Protein 7EXS (pdb70)

Organism: Thermomicrobium roseum (strain ATCC 27502 / DSM 5159 / P-2) (NCBI:txid309801)

Radius of gyration: 20.58 Å; Cα contacts (8 Å, |Δi|>4): 886; chains: 1; bounding box: 44×45×66 Å

Foldseek 3Di:
DEEEEEAQALQSLLLLLLQLVVVYEYEYEAQADQQDALAFQHDFKDKQDQLDLLALLCNVLLVVLVVLQVVLCVVQVFDFWDFLKEKEKEACPDSSNVSSVVNCVVVVFDKDKAAQVRCCVQQVLFDDDRRMIMMIGGRMTMTRRSSSSVSSNVNSVVSNYHYYYSWAWQEKDQDPQAIWTDIPPGIDGGNFYEYEPHLCCCVHVVVVPAQKWKFKWKKWAAAFPPLVSQASNRPGWYWYDDPLAIKTWHGQDPPRQIMIIGQDDGDTDGSVGDDFDQDPVNVCSRVVVCCNTRNRRHPDIDDMGMHMAMAHPSQAKEWAADVPDQRYTYIYHNSSPCSSSSNSSSNQSSCCNPPVGDPRSCVVRYCPVVDD

Sequence (372 aa):
ATVIVVGLGIMGSATAWALARRGVRVVGLEQYAPFHALGSSHGKTRIIREAYFESPEYVPLVQRAYELWDELGERTGRRLLRVTGGVVSIGRLDSPFIVGARESAQRHGLAHEELLDAQEARKRFPVLALPDDFVALVEGRAGILFAEECWRAFCEDAVRHGAELRFGVRRVHGFAPDGEGMTVETESGRLRADRVVVTAGPWSTTLLADLGLPLEVRRVLVVHVQPDDPTRFRPEVLPIFIMDVPEGEYYGFPFLPDQGVKFGRHDDGEVCTPESVRRTVTDDEVRWMTGVLQRYLPGAAREVLMTVTCLYTMTPDRHFMIDRHPEWPQQVVFAAGFSGHGFKFASVMGEEALADLALEGASRLPIGFLSFRRLAK

Solvent-accessible surface area: 15728 Å² total; per-residue (Å²): 75,33,0,2,0,10,12,4,22,7,18,0,0,0,0,0,1,3,0,1,72,98,67,16,172,4,34,0,1,12,47,74,61,66,65,27,58,78,7,41,11,21,24,107,2,45,21,0,20,16,5,0,44,41,18,38,94,0,0,52,0,0,52,64,0,8,94,0,2,107,68,0,15,150,95,33,71,61,148,6,48,79,80,27,10,4,1,14,1,0,123,103,109,7,83,10,0,79,14,6,77,97,0,0,114,158,50,72,28,92,66,81,62,7,73,5,139,91,0,87,182,115,15,104,6,3,40,10,49,122,80,9,16,0,7,20,18,50,92,0,0,0,0,36,0,38,51,0,6,89,0,0,12,76,2,0,80,175,69,59,9,81,34,94,60,52,26,109,15,97,20,23,46,59,62,80,160,3,0,18,0,63,14,84,102,40,151,22,161,7,52,65,0,0,0,9,14,29,8,42,2,58,101,33,5,65,128,35,64,10,52,30,67,13,39,10,6,20,11,1,9,0,38,0,104,68,34,86,98,0,98,16,142,55,0,10,2,0,14,0,35,10,121,41,10,51,2,37,0,4,0,38,16,111,149,23,2,0,14,0,0,60,52,37,84,24,78,92,19,60,24,134,70,16,122,92,99,30,60,101,105,40,25,162,125,4,25,43,5,0,88,152,6,0,51,31,0,30,139,76,63,79,99,46,34,12,12,1,22,10,10,1,84,50,95,42,0,2,2,33,92,14,91,130,58,77,51,0,0,1,2,1,2,27,2,29,12,4,17,8,0,0,0,0,0,0,26,0,0,0,21,16,2,39,128,24,63,30,244,28,70,15,37,45,0,13,55,174,81,52,84,255

Secondary structure (DSSP, 8-state):
-EEEEE--SHHHHHHHHHHHHTT-EEEEEESS-TT-SSSSS-SSEEEE-SS-TT-TTHHHHHHHHHHHHHHHHHHHT---EEE--EEEEEETT-HHHHHHHHHHHHHT--EEEEEHHHHHHH-TT----TTEEEEEESS-EEEEHHHHHHH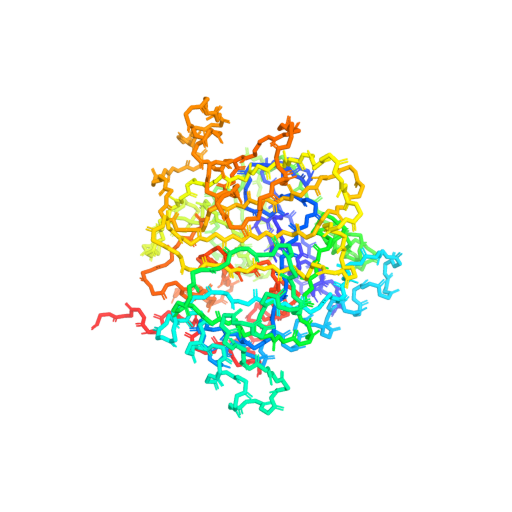HHHHHHHTT-EEEES--EEEEEE-SSSEEEEETTEEEEESEEEE--GGGHHHHTGGG----EEEEEEEEEEE-SSGGGGSTTT--EEEEEETTEEEEE---BTTTBEEEEE-S--EEE-TTT------HHHHHHHHHHHHHHSTTS-SEEEEEEEEEEEE-TTS--EEEE-SS-TTEEEEE--TT--GGGHHHHHHHHHHHHHHS--SSS-GGGSGGGG--

InterPro domains:
  IPR006076 FAD dependent oxidoreductase [PF01266] (8-357)
  IPR036188 FAD/NAD(P)-binding domain superfamily [G3DSA:3.50.50.60] (8-363)
  IPR036188 FAD/NAD(P)-binding domain superfamily [SSF51905] (7-375)
  IPR045170 MTOX family [PTHR10961] (4-368)

B-factor: mean 21.01, std 8.27, range [9.15, 65.35]

Structure (mmCIF, N/CA/C/O backbone):
data_7EXS
#
_entry.id   7EXS
#
_cell.length_a   130.362
_cell.length_b   47.141
_cell.length_c   64.763
_cell.angle_alpha   90.000
_cell.angle_beta   90.000
_cell.angle_gamma   90.000
#
_symmetry.space_group_name_H-M   'P 21 21 2'
#
loop_
_entity.id
_entity.type
_entity.pdbx_description
1 polymer 'Sarcosine oxidase'
2 non-polymer 'FLAVIN-ADENINE DINUCLEOTIDE'
3 non-polymer GLYCEROL
4 non-polymer 'CHLORIDE ION'
5 non-polymer 'PHOSPHATE ION'
6 water water
#
loop_
_atom_site.group_PDB
_atom_site.id
_atom_site.type_symbol
_atom_site.label_atom_id
_atom_site.label_alt_id
_atom_site.label_comp_id
_atom_site.label_asym_id
_atom_site.label_entity_id
_atom_site.label_seq_id
_atom_site.pdbx_PDB_ins_code
_atom_site.Cartn_x
_atom_site.Cartn_y
_atom_site.Cartn_z
_atom_site.occupancy
_atom_site.B_iso_or_equiv
_atom_site.auth_seq_id
_atom_site.auth_comp_id
_atom_site.auth_asym_id
_atom_site.auth_atom_id
_atom_site.pdbx_PDB_model_num
ATOM 1 N N . ALA A 1 1 ? -4.584 -17.529 -11.545 1.00 28.87 6 ALA A N 1
ATOM 2 C CA . ALA A 1 1 ? -5.815 -16.628 -11.403 1.00 29.87 6 ALA A CA 1
ATOM 3 C C . ALA A 1 1 ? -5.403 -15.231 -10.903 1.00 27.62 6 ALA A C 1
ATOM 4 O O . ALA A 1 1 ? -4.475 -15.150 -10.166 1.00 27.13 6 ALA A O 1
ATOM 6 N N . THR A 1 2 ? -6.076 -14.150 -11.317 1.00 27.13 7 THR A N 1
ATOM 7 C CA . THR A 1 2 ? -5.831 -12.858 -10.711 1.00 22.47 7 THR A CA 1
ATOM 8 C C . THR A 1 2 ? -7.170 -12.387 -10.173 1.00 19.40 7 THR A C 1
ATOM 9 O O . THR A 1 2 ? -8.315 -12.541 -10.725 1.00 19.66 7 THR A O 1
ATOM 13 N N . VAL A 1 3 ? -7.055 -11.779 -8.990 1.00 15.78 8 VAL A N 1
ATOM 14 C CA . VAL A 1 3 ? -8.236 -11.148 -8.348 1.00 15.74 8 VAL A CA 1
ATOM 15 C C . VAL A 1 3 ? -7.858 -9.706 -7.941 1.00 14.98 8 VAL A C 1
ATOM 16 O O . VAL A 1 3 ? -6.670 -9.510 -7.472 1.00 15.66 8 VAL A O 1
ATOM 20 N N . ILE A 1 4 ? -8.715 -8.733 -8.126 1.00 14.28 9 ILE A N 1
ATOM 21 C CA . ILE A 1 4 ? -8.583 -7.422 -7.501 1.00 14.15 9 ILE A CA 1
ATOM 22 C C . ILE A 1 4 ? -9.568 -7.361 -6.362 1.00 15.05 9 ILE A C 1
ATOM 23 O O . ILE A 1 4 ? -10.749 -7.646 -6.557 1.00 16.26 9 ILE A O 1
ATOM 28 N N . VAL A 1 5 ? -9.118 -6.907 -5.204 1.00 13.82 10 VAL A N 1
ATOM 29 C CA . VAL A 1 5 ? -9.932 -6.668 -4.012 1.00 12.79 10 VAL A CA 1
ATOM 30 C C . VAL A 1 5 ? -10.056 -5.171 -3.850 1.00 13.73 10 VAL A C 1
ATOM 31 O O . VAL A 1 5 ? -9.056 -4.515 -3.763 1.00 14.00 10 VAL A O 1
ATOM 35 N N . VAL A 1 6 ? -11.260 -4.635 -3.815 1.00 11.60 11 VAL A N 1
ATOM 36 C CA . VAL A 1 6 ? -11.550 -3.220 -3.665 1.00 12.58 11 VAL A CA 1
ATOM 37 C C . VAL A 1 6 ? -11.935 -3.000 -2.204 1.00 14.27 11 VAL A C 1
ATOM 38 O O . VAL A 1 6 ? -13.044 -3.388 -1.780 1.00 13.18 11 VAL A O 1
ATOM 42 N N . GLY A 1 7 ? -11.134 -2.214 -1.499 1.00 14.17 12 GLY A N 1
ATOM 43 C CA . GLY A 1 7 ? -11.360 -1.878 -0.091 1.00 13.39 12 GLY A CA 1
ATOM 44 C C . GLY A 1 7 ? -10.541 -2.795 0.738 1.00 12.06 12 GLY A C 1
ATOM 45 O O . GLY A 1 7 ? -10.668 -4.000 0.734 1.00 13.97 12 GLY A O 1
ATOM 46 N N . LEU A 1 8 ? -9.681 -2.166 1.571 1.00 13.38 13 LEU A N 1
ATOM 47 C CA . LEU A 1 8 ? -8.731 -2.927 2.464 1.00 11.77 13 LEU A CA 1
ATOM 48 C C . LEU A 1 8 ? -8.960 -2.563 3.930 1.00 11.39 13 LEU A C 1
ATOM 49 O O . LEU A 1 8 ? -8.035 -2.395 4.703 1.00 14.42 13 LEU A O 1
ATOM 54 N N . GLY A 1 9 ? -10.254 -2.531 4.286 1.00 11.74 14 GLY A N 1
ATOM 55 C CA . GLY A 1 9 ? -10.656 -2.685 5.678 1.00 12.39 14 GLY A CA 1
ATOM 56 C C . GLY A 1 9 ? -10.441 -4.133 6.083 1.00 11.85 14 GLY A C 1
ATOM 57 O O . GLY A 1 9 ? -9.687 -4.931 5.439 1.00 13.55 14 GLY A O 1
ATOM 58 N N . ILE A 1 10 ? -10.999 -4.548 7.224 1.00 11.14 15 ILE A N 1
ATOM 59 C CA . ILE A 1 10 ? -10.792 -5.909 7.646 1.00 12.33 15 ILE A CA 1
ATOM 60 C C . ILE A 1 10 ? -11.240 -6.958 6.672 1.00 13.46 15 ILE A C 1
ATOM 61 O O . ILE A 1 10 ? -10.635 -8.067 6.578 1.00 13.93 15 ILE A O 1
ATOM 66 N N . MET A 1 11 ? -12.371 -6.668 5.984 1.00 12.47 16 MET A N 1
ATOM 67 C CA . MET A 1 11 ? -12.839 -7.683 5.102 1.00 11.78 16 MET A CA 1
ATOM 68 C C . MET A 1 11 ? -12.040 -7.881 3.824 1.00 10.83 16 MET A C 1
ATOM 69 O O . MET A 1 11 ? -11.763 -9.030 3.436 1.00 11.36 16 MET A O 1
ATOM 74 N N . GLY A 1 12 ? -11.693 -6.781 3.229 1.00 11.74 17 GLY A N 1
ATOM 75 C CA . GLY A 1 12 ? -10.767 -6.845 2.056 1.00 11.56 17 GLY A CA 1
ATOM 76 C C . GLY A 1 12 ? -9.361 -7.420 2.385 1.00 12.21 17 GLY A C 1
ATOM 77 O O . GLY A 1 12 ? -8.827 -8.237 1.654 1.00 13.04 17 GLY A O 1
ATOM 78 N N . SER A 1 13 ? -8.887 -7.102 3.617 1.00 11.43 18 SER A N 1
ATOM 79 C CA . SER A 1 13 ? -7.566 -7.600 4.008 1.00 12.92 18 SER A CA 1
ATOM 80 C C . SER A 1 13 ? -7.690 -9.095 4.250 1.00 15.06 18 SER A C 1
ATOM 81 O O . SER A 1 13 ? -6.826 -9.829 3.878 1.00 14.32 18 SER A O 1
ATOM 84 N N . ALA A 1 14 ? -8.786 -9.567 4.868 1.00 11.95 19 ALA A N 1
ATOM 85 C CA . ALA A 1 14 ? -8.913 -10.998 5.075 1.00 12.35 19 ALA A CA 1
ATOM 86 C C . ALA A 1 14 ? -9.027 -11.742 3.758 1.00 14.55 19 ALA A C 1
ATOM 87 O O . ALA A 1 14 ? -8.595 -12.880 3.675 1.00 13.46 19 ALA A O 1
ATOM 89 N N . THR A 1 15 ? -9.721 -11.115 2.808 1.00 13.50 20 THR A N 1
ATOM 90 C CA . THR A 1 15 ? -9.913 -11.730 1.506 1.00 14.03 20 THR A CA 1
ATOM 91 C C . THR A 1 15 ? -8.568 -11.797 0.722 1.00 14.77 20 THR A C 1
ATOM 92 O O . THR A 1 15 ? -8.261 -12.862 0.156 1.00 14.19 20 THR A O 1
ATOM 96 N N . ALA A 1 16 ? -7.781 -10.743 0.805 1.00 14.13 21 ALA A N 1
ATOM 97 C CA . ALA A 1 16 ? -6.417 -10.756 0.172 1.00 13.68 21 ALA A CA 1
ATOM 98 C C . ALA A 1 16 ? -5.580 -11.849 0.782 1.00 16.58 21 ALA A C 1
ATOM 99 O O . ALA A 1 16 ? -4.890 -12.647 0.082 1.00 15.42 21 ALA A O 1
ATOM 101 N N . TRP A 1 17 ? -5.669 -12.022 2.093 1.00 13.22 22 TRP A N 1
ATOM 102 C CA . TRP A 1 17 ? -4.990 -13.140 2.777 1.00 14.12 22 TRP A CA 1
ATOM 103 C C . TRP A 1 17 ? -5.469 -14.511 2.348 1.00 14.18 22 TRP A C 1
ATOM 104 O O . TRP A 1 17 ? -4.657 -15.387 2.002 1.00 17.06 22 TRP A O 1
ATOM 115 N N . ALA A 1 18 ? -6.803 -14.699 2.329 1.00 13.89 23 ALA A N 1
ATOM 116 C CA . ALA A 1 18 ? -7.324 -16.035 1.965 1.00 13.12 23 ALA A CA 1
ATOM 117 C C . ALA A 1 18 ? -6.905 -16.303 0.490 1.00 15.37 23 ALA A C 1
ATOM 118 O O . ALA A 1 18 ? -6.533 -17.460 0.171 1.00 17.67 23 ALA A O 1
ATOM 120 N N . LEU A 1 19 ? -6.979 -15.299 -0.385 1.00 14.98 24 LEU A N 1
ATOM 121 C CA . LEU A 1 19 ? -6.591 -15.587 -1.826 1.00 15.55 24 LEU A CA 1
ATOM 122 C C . LEU A 1 19 ? -5.089 -15.873 -1.934 1.00 16.40 24 LEU A C 1
ATOM 123 O O . LEU A 1 19 ? -4.681 -16.861 -2.636 1.00 18.91 24 LEU A O 1
ATOM 128 N N . ALA A 1 20 ? -4.272 -15.112 -1.263 1.00 15.94 25 ALA A N 1
ATOM 129 C CA . ALA A 1 20 ? -2.835 -15.297 -1.491 1.00 15.41 25 ALA A CA 1
ATOM 130 C C . ALA A 1 20 ? -2.385 -16.623 -0.916 1.00 21.13 25 ALA A C 1
ATOM 131 O O . ALA A 1 20 ? -1.501 -17.298 -1.506 1.00 20.53 25 ALA A O 1
ATOM 133 N N . ARG A 1 21 ? -3.024 -17.051 0.160 1.00 20.95 26 ARG A N 1
ATOM 134 C CA . ARG A 1 21 ? -2.665 -18.358 0.754 1.00 24.00 26 ARG A CA 1
ATOM 135 C C . ARG A 1 21 ? -2.953 -19.517 -0.202 1.00 26.09 26 ARG A C 1
ATOM 136 O O . ARG A 1 21 ? -2.389 -20.613 -0.054 1.00 27.75 26 ARG A O 1
ATOM 144 N N . ARG A 1 22 ? -3.847 -19.314 -1.138 1.00 24.57 27 ARG A N 1
ATOM 145 C CA . ARG A 1 22 ? -4.199 -20.317 -2.115 1.00 27.00 27 ARG A CA 1
ATOM 146 C C . ARG A 1 22 ? -3.338 -20.273 -3.330 1.00 27.85 27 ARG A C 1
ATOM 147 O O . ARG A 1 22 ? -3.617 -21.019 -4.265 1.00 30.33 27 ARG A O 1
ATOM 155 N N . GLY A 1 23 ? -2.372 -19.336 -3.373 1.00 25.64 28 GLY A N 1
ATOM 156 C CA . GLY A 1 23 ? -1.468 -19.135 -4.526 1.00 27.35 28 GLY A CA 1
ATOM 157 C C . GLY A 1 23 ? -2.039 -18.311 -5.658 1.00 27.14 28 GLY A C 1
ATOM 158 O O . GLY A 1 23 ? -1.514 -18.298 -6.771 1.00 29.26 28 GLY A O 1
ATOM 159 N N . VAL A 1 24 ? -3.076 -17.518 -5.329 1.00 25.20 29 VAL A N 1
ATOM 160 C CA . VAL A 1 24 ? -3.717 -16.658 -6.244 1.00 24.17 29 VAL A CA 1
ATOM 161 C C . VAL A 1 24 ? -3.003 -15.274 -6.273 1.00 22.39 29 VAL A C 1
ATOM 162 O O . VAL A 1 24 ? -2.664 -14.737 -5.202 1.00 23.36 29 VAL A O 1
ATOM 166 N N . ARG A 1 25 ? -2.788 -14.716 -7.469 1.00 21.20 30 ARG A N 1
ATOM 167 C CA . ARG A 1 25 ? -2.258 -13.361 -7.628 1.00 21.47 30 ARG A CA 1
ATOM 168 C C . ARG A 1 25 ? -3.341 -12.383 -7.255 1.00 20.76 30 ARG A C 1
ATOM 169 O O . ARG A 1 25 ? -4.457 -12.487 -7.856 1.00 21.47 30 ARG A O 1
ATOM 177 N N . VAL A 1 26 ? -3.087 -11.498 -6.279 1.00 16.96 31 VAL A N 1
ATOM 178 C CA . VAL A 1 26 ? -4.106 -10.621 -5.761 1.00 16.94 31 VAL A CA 1
ATOM 179 C C . VAL A 1 26 ? -3.549 -9.215 -5.696 1.00 17.87 31 VAL A C 1
ATOM 180 O O . VAL A 1 26 ? -2.451 -9.027 -5.201 1.00 17.97 31 VAL A O 1
ATOM 184 N N . VAL A 1 27 ? -4.272 -8.221 -6.147 1.00 14.67 32 VAL A N 1
ATOM 185 C CA . VAL A 1 27 ? -3.978 -6.831 -5.991 1.00 13.94 32 VAL A CA 1
ATOM 186 C C . VAL A 1 27 ? -5.099 -6.186 -5.254 1.00 13.57 32 VAL A C 1
ATOM 187 O O . VAL A 1 27 ? -6.284 -6.235 -5.645 1.00 14.40 32 VAL A O 1
ATOM 191 N N . GLY A 1 28 ? -4.804 -5.690 -4.043 1.00 14.33 33 GLY A N 1
ATOM 192 C CA . GLY A 1 28 ? -5.819 -4.912 -3.268 1.00 12.98 33 GLY A CA 1
ATOM 193 C C . GLY A 1 28 ? -5.728 -3.457 -3.599 1.00 14.04 33 GLY A C 1
ATOM 194 O O . GLY A 1 28 ? -4.674 -2.923 -3.686 1.00 13.74 33 GLY A O 1
ATOM 195 N N . LEU A 1 29 ? -6.821 -2.764 -3.581 1.00 11.71 34 LEU A N 1
ATOM 196 C CA . LEU A 1 29 ? -6.908 -1.297 -3.859 1.00 13.79 34 LEU A CA 1
ATOM 197 C C . LEU A 1 29 ? -7.644 -0.678 -2.700 1.00 13.66 34 LEU A C 1
ATOM 198 O O . LEU A 1 29 ? -8.876 -0.998 -2.529 1.00 15.77 34 LEU A O 1
ATOM 203 N N . GLU A 1 30 ? -7.118 0.364 -2.094 1.00 12.34 35 GLU A N 1
ATOM 204 C CA . GLU A 1 30 ? -7.743 1.045 -0.993 1.00 12.95 35 GLU A CA 1
ATOM 205 C C . GLU A 1 30 ? -7.620 2.571 -1.227 1.00 13.04 35 GLU A C 1
ATOM 206 O O . GLU A 1 30 ? -6.508 3.055 -1.406 1.00 13.24 35 GLU A O 1
ATOM 212 N N . GLN A 1 31 ? -8.646 3.328 -1.011 1.00 12.04 36 GLN A N 1
ATOM 213 C CA . GLN A 1 31 ? -8.597 4.788 -1.310 1.00 13.00 36 GLN A CA 1
ATOM 214 C C . GLN A 1 31 ? -7.756 5.584 -0.275 1.00 11.58 36 GLN A C 1
ATOM 215 O O . GLN A 1 31 ? -7.327 6.683 -0.622 1.00 14.17 36 GLN A O 1
ATOM 221 N N . TYR A 1 32 ? -7.715 5.131 0.987 1.00 14.86 37 TYR A N 1
ATOM 222 C CA . TYR A 1 32 ? -7.009 5.875 2.034 1.00 15.27 37 TYR A CA 1
ATOM 223 C C . TYR A 1 32 ? -5.726 5.200 2.400 1.00 15.93 37 TYR A C 1
ATOM 224 O O . TYR A 1 32 ? -5.275 4.268 1.743 1.00 16.52 37 TYR A O 1
ATOM 233 N N . ALA A 1 33 ? -5.089 5.643 3.496 1.00 15.72 38 ALA A N 1
ATOM 234 C CA . ALA A 1 33 ? -3.814 5.077 3.914 1.00 15.08 38 ALA A CA 1
ATOM 235 C C . ALA A 1 33 ? -3.999 3.729 4.647 1.00 15.40 38 ALA A C 1
ATOM 236 O O . ALA A 1 33 ? -5.124 3.416 5.097 1.00 14.16 38 ALA A O 1
ATOM 238 N N . PRO A 1 34 ? -2.951 2.954 4.826 1.00 15.76 39 PRO A N 1
ATOM 239 C CA . PRO A 1 34 ? -3.068 1.633 5.532 1.00 14.72 39 PRO A CA 1
ATOM 240 C C . PRO A 1 34 ? -3.539 1.836 6.970 1.00 15.51 39 PRO A C 1
ATOM 241 O O . PRO A 1 34 ? -2.972 2.716 7.652 1.00 16.89 39 PRO A O 1
ATOM 245 N N . PHE A 1 35 ? -4.562 1.062 7.420 1.00 14.74 40 PHE A N 1
ATOM 246 C CA . PHE A 1 35 ? -5.009 0.949 8.835 1.00 14.81 40 PHE A CA 1
ATOM 247 C C . PHE A 1 35 ? -5.523 2.311 9.292 1.00 16.38 40 PHE A C 1
ATOM 248 O O . PHE A 1 35 ? -5.297 2.724 10.420 1.00 16.26 40 PHE A O 1
ATOM 256 N N . HIS A 1 36 ? -6.272 3.022 8.406 1.00 15.23 41 HIS A N 1
ATOM 257 C CA . HIS A 1 36 ? -6.795 4.368 8.670 1.00 14.93 41 HIS A CA 1
ATOM 258 C C . HIS A 1 36 ? -8.065 4.251 9.509 1.00 14.59 41 HIS A C 1
ATOM 259 O O . HIS A 1 36 ? -8.542 3.130 9.802 1.00 15.00 41 HIS A O 1
ATOM 266 N N . ALA A 1 37 ? -8.412 5.371 10.110 1.00 16.37 42 ALA A N 1
ATOM 267 C CA . ALA A 1 37 ? -9.577 5.450 10.949 1.00 14.97 42 ALA A CA 1
ATOM 268 C C . ALA A 1 37 ? -10.872 6.055 10.444 1.00 15.19 42 ALA A C 1
ATOM 269 O O . ALA A 1 37 ? -11.769 6.465 11.232 1.00 17.86 42 ALA A O 1
ATOM 271 N N . LEU A 1 38 ? -11.041 6.121 9.122 1.00 14.01 43 LEU A N 1
ATOM 272 C CA . LEU A 1 38 ? -12.230 6.642 8.520 1.00 14.9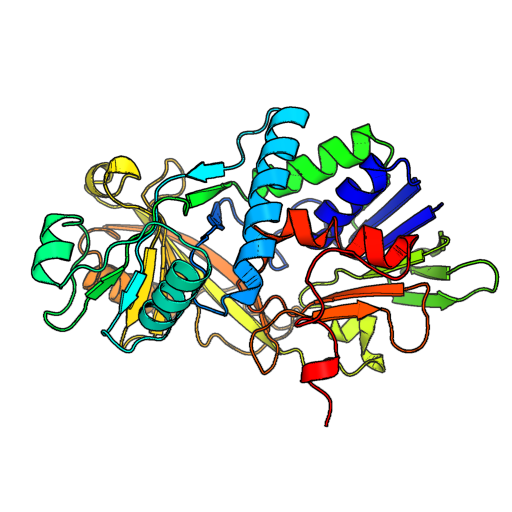7 43 LEU A CA 1
ATOM 273 C C . LEU A 1 38 ? -13.275 5.694 8.194 1.00 14.23 43 LEU A C 1
ATOM 274 O O . LEU A 1 38 ? -14.455 6.105 7.967 1.00 16.33 43 LEU A O 1
ATOM 279 N N . GLY A 1 39 ? -13.055 4.394 8.345 1.00 13.27 44 GLY A N 1
ATOM 280 C CA . GLY A 1 39 ? -14.086 3.337 8.052 1.00 12.98 44 GLY A CA 1
ATOM 281 C C . GLY A 1 39 ? -14.628 2.652 9.284 1.00 12.37 44 GLY A C 1
ATOM 282 O O . GLY A 1 39 ? -14.695 3.319 10.357 1.00 14.96 44 GLY A O 1
ATOM 283 N N . SER A 1 40 ? -14.857 1.384 9.160 1.00 13.07 45 SER A N 1
ATOM 284 C CA . SER A 1 40 ? -15.502 0.687 10.241 1.00 14.03 45 SER A CA 1
ATOM 285 C C . SER A 1 40 ? -14.538 -0.221 11.019 1.00 14.24 45 SER A C 1
ATOM 286 O O . SER A 1 40 ? -14.890 -0.709 12.089 1.00 14.34 45 SER A O 1
ATOM 289 N N . SER A 1 41 ? -13.274 -0.468 10.561 1.00 13.57 46 SER A N 1
ATOM 290 C CA . SER A 1 41 ? -12.407 -1.526 11.095 1.00 13.99 46 SER A CA 1
ATOM 291 C C . SER A 1 41 ? -11.418 -1.017 12.143 1.00 12.04 46 SER A C 1
ATOM 292 O O . SER A 1 41 ? -10.724 -1.828 12.650 1.00 15.06 46 SER A O 1
ATOM 295 N N . HIS A 1 42 ? -11.400 0.290 12.393 1.00 12.11 47 HIS A N 1
ATOM 296 C CA . HIS A 1 42 ? -10.287 0.851 13.179 1.00 12.15 47 HIS A CA 1
ATOM 297 C C . HIS A 1 42 ? -10.550 0.659 14.680 1.00 13.47 47 HIS A C 1
ATOM 298 O O . HIS A 1 42 ? -11.698 0.573 15.172 1.00 14.13 47 HIS A O 1
ATOM 305 N N . GLY A 1 43 ? -9.469 0.654 15.420 1.00 14.89 48 GLY A N 1
ATOM 306 C CA . GLY A 1 43 ? -9.511 0.562 16.894 1.00 14.46 48 GLY A CA 1
ATOM 307 C C . GLY A 1 43 ? -8.574 -0.596 17.338 1.00 15.21 48 GLY A C 1
ATOM 308 O O . GLY A 1 43 ? -8.162 -1.495 16.551 1.00 15.46 48 GLY A O 1
ATOM 309 N N . LYS A 1 44 ? -8.211 -0.567 18.629 1.00 14.20 49 LYS A N 1
ATOM 310 C CA . LYS A 1 44 ? -7.294 -1.596 19.079 1.00 14.48 49 LYS A CA 1
ATOM 311 C C . LYS A 1 44 ? -7.956 -2.919 19.502 1.00 12.74 49 LYS A C 1
ATOM 312 O O . LYS A 1 44 ? -7.309 -3.956 19.619 1.00 15.44 49 LYS A O 1
ATOM 318 N N . THR A 1 45 ? -9.280 -2.857 19.787 1.00 13.33 50 THR A N 1
ATOM 319 C CA . THR A 1 45 ? -9.974 -4.093 20.239 1.00 12.22 50 THR A CA 1
ATOM 320 C C . THR A 1 45 ? -11.398 -4.228 19.676 1.00 11.99 50 THR A C 1
ATOM 321 O O . THR A 1 45 ? -11.975 -3.227 19.244 1.00 14.57 50 THR A O 1
ATOM 325 N N . ARG A 1 46 ? -11.788 -5.521 19.512 1.00 10.21 51 ARG A N 1
ATOM 326 C CA . ARG A 1 46 ? -13.197 -5.854 19.156 1.00 9.15 51 ARG A CA 1
ATOM 327 C C . ARG A 1 46 ? -13.535 -7.076 19.984 1.00 11.15 51 ARG A C 1
ATOM 328 O O . ARG A 1 46 ? -12.677 -7.791 20.466 1.00 13.48 51 ARG A O 1
ATOM 336 N N . ILE A 1 47 ? -14.843 -7.284 20.188 1.00 10.98 52 ILE A N 1
ATOM 337 C CA . ILE A 1 47 ? -15.374 -8.447 20.906 1.00 12.22 52 ILE A CA 1
ATOM 338 C C . ILE A 1 47 ? -15.520 -9.591 19.867 1.00 13.20 52 ILE A C 1
ATOM 339 O O . ILE A 1 47 ? -15.949 -9.403 18.692 1.00 13.27 52 ILE A O 1
ATOM 344 N N . ILE A 1 48 ? -15.236 -10.820 20.328 1.00 12.40 53 ILE A N 1
ATOM 345 C CA . ILE A 1 48 ? -15.643 -12.114 19.676 1.00 14.20 53 ILE A CA 1
ATOM 346 C C . ILE A 1 48 ? -16.523 -12.840 20.699 1.00 15.15 53 ILE A C 1
ATOM 347 O O . ILE A 1 48 ? -16.291 -12.768 21.901 1.00 14.16 53 ILE A O 1
ATOM 352 N N . ARG A 1 49 ? -17.654 -13.339 20.223 1.00 14.87 54 ARG A N 1
ATOM 353 C CA . ARG A 1 49 ? -18.532 -14.165 21.063 1.00 15.21 54 ARG A CA 1
ATOM 354 C C . ARG A 1 49 ? -18.910 -15.393 20.261 1.00 14.42 54 ARG A C 1
ATOM 355 O O . ARG A 1 49 ? -18.882 -15.358 19.051 1.00 15.96 54 ARG A O 1
ATOM 363 N N . GLU A 1 50 ? -19.193 -16.491 20.946 1.00 15.29 55 GLU A N 1
ATOM 364 C CA . GLU A 1 50 ? -19.540 -17.778 20.299 1.00 16.97 55 GLU A CA 1
ATOM 365 C C . GLU A 1 50 ? -21.036 -18.113 20.433 1.00 16.60 55 GLU A C 1
ATOM 366 O O . GLU A 1 50 ? -21.670 -18.511 19.407 1.00 18.52 55 GLU A O 1
ATOM 372 N N . ALA A 1 51 ? -21.590 -18.018 21.641 1.00 16.04 56 ALA A N 1
ATOM 373 C CA . ALA A 1 51 ? -23.028 -18.287 21.809 1.00 15.61 56 ALA A CA 1
ATOM 374 C C . ALA A 1 51 ? -23.850 -17.076 21.295 1.00 19.22 56 ALA A C 1
ATOM 375 O O . ALA A 1 51 ? -24.194 -16.179 22.025 1.00 19.58 56 ALA A O 1
ATOM 377 N N . TYR A 1 52 ? -24.115 -17.081 20.012 1.00 17.52 57 TYR A N 1
ATOM 378 C CA . TYR A 1 52 ? -24.354 -15.848 19.264 1.00 15.84 57 TYR A CA 1
ATOM 379 C C . TYR A 1 52 ? -25.801 -15.421 19.255 1.00 16.11 57 TYR A C 1
ATOM 380 O O . TYR A 1 52 ? -26.628 -16.035 18.623 1.00 15.68 57 TYR A O 1
ATOM 389 N N . PHE A 1 53 ? -26.126 -14.325 19.940 1.00 14.92 58 PHE A N 1
ATOM 390 C CA . PHE A 1 53 ? -27.575 -14.086 20.101 1.00 14.38 58 PHE A CA 1
ATOM 391 C C . PHE A 1 53 ? -28.292 -13.722 18.837 1.00 16.20 58 PHE A C 1
ATOM 392 O O . PHE A 1 53 ? -29.476 -13.935 18.725 1.00 16.05 58 PHE A O 1
ATOM 400 N N . GLU A 1 54 ? -27.610 -13.167 17.850 1.00 17.13 59 GLU A N 1
ATOM 401 C CA . GLU A 1 54 ? -28.254 -12.646 16.656 1.00 17.33 59 GLU A CA 1
ATOM 402 C C . GLU A 1 54 ? -28.917 -13.753 15.891 1.00 16.93 59 GLU A C 1
ATOM 403 O O . GLU A 1 54 ? -29.922 -13.498 15.196 1.00 19.52 59 GLU A O 1
ATOM 409 N N . SER A 1 55 ? -28.388 -14.979 15.933 1.00 16.32 60 SER A N 1
ATOM 410 C CA . SER A 1 55 ? -29.028 -16.102 15.212 1.00 15.47 60 SER A CA 1
ATOM 411 C C . SER A 1 55 ? -28.111 -17.294 15.395 1.00 13.42 60 SER A C 1
ATOM 412 O O . SER A 1 55 ? -26.841 -17.200 15.313 1.00 15.35 60 SER A O 1
ATOM 415 N N . PRO A 1 56 ? -28.577 -18.537 15.637 1.00 14.39 61 PRO A N 1
ATOM 416 C CA . PRO A 1 56 ? -27.693 -19.714 15.814 1.00 16.02 61 PRO A CA 1
ATOM 417 C C . PRO A 1 56 ? -26.953 -20.044 14.520 1.00 16.30 61 PRO A C 1
ATOM 418 O O . PRO A 1 56 ? -25.942 -20.776 14.560 1.00 16.70 61 PRO A O 1
ATOM 422 N N . GLU A 1 57 ? -27.476 -19.528 13.391 1.00 17.37 62 GLU A N 1
ATOM 423 C CA . GLU A 1 57 ? -26.827 -19.808 12.088 1.00 16.20 62 GLU A CA 1
ATOM 424 C C . GLU A 1 57 ? -25.455 -19.181 12.022 1.00 16.89 62 GLU A C 1
ATOM 425 O O . GLU A 1 57 ? -24.620 -19.613 11.185 1.00 16.25 62 GLU A O 1
ATOM 431 N N . TYR A 1 58 ? -25.146 -18.175 12.878 1.00 14.79 63 TYR A N 1
ATOM 432 C CA . TYR A 1 58 ? -23.773 -17.686 12.857 1.00 15.10 63 TYR A CA 1
ATOM 433 C C . TYR A 1 58 ? -22.807 -18.549 13.575 1.00 15.38 63 TYR A C 1
ATOM 434 O O . TYR A 1 58 ? -21.602 -18.367 13.361 1.00 14.38 63 TYR A O 1
ATOM 443 N N . VAL A 1 59 ? -23.252 -19.465 14.442 1.00 16.27 64 VAL A N 1
ATOM 444 C CA . VAL A 1 59 ? -22.328 -20.179 15.325 1.00 14.01 64 VAL A CA 1
ATOM 445 C C . VAL A 1 59 ? -21.350 -20.994 14.483 1.00 13.80 64 VAL A C 1
ATOM 446 O O . VAL A 1 59 ? -20.098 -20.920 14.737 1.00 14.63 64 VAL A O 1
ATOM 450 N N . PRO A 1 60 ? -21.758 -21.748 13.450 1.00 14.70 65 PRO A N 1
ATOM 451 C CA . PRO A 1 60 ? -20.710 -22.504 12.723 1.00 17.69 65 PRO A CA 1
ATOM 452 C C . PRO A 1 60 ? -19.733 -21.571 11.987 1.00 14.65 65 PRO A C 1
ATOM 453 O O . PRO A 1 60 ? -18.498 -21.892 11.899 1.00 16.25 65 PRO A O 1
ATOM 457 N N . LEU A 1 61 ? -20.185 -20.377 11.614 1.00 15.53 66 LEU A N 1
ATOM 458 C CA . LEU A 1 61 ? -19.288 -19.428 10.969 1.00 15.84 66 LEU A CA 1
ATOM 459 C C . LEU A 1 61 ? -18.349 -18.836 11.971 1.00 13.98 66 LEU A C 1
ATOM 460 O O . LEU A 1 61 ? -17.098 -18.782 11.657 1.00 13.57 66 LEU A O 1
ATOM 465 N N . VAL A 1 62 ? -18.802 -18.435 13.171 1.00 13.96 67 VAL A N 1
ATOM 466 C CA . VAL A 1 62 ? -17.801 -17.875 14.127 1.00 16.02 67 VAL A CA 1
ATOM 467 C C . VAL A 1 62 ? -16.850 -18.922 14.629 1.00 13.95 67 VAL A C 1
ATOM 468 O O . VAL A 1 62 ? -15.654 -18.638 14.873 1.00 14.73 67 VAL A O 1
ATOM 472 N N . GLN A 1 63 ? -17.260 -20.184 14.717 1.00 15.17 68 GLN A N 1
ATOM 473 C CA . GLN A 1 63 ? -16.408 -21.269 15.096 1.00 15.41 68 GLN A CA 1
ATOM 474 C C . GLN A 1 63 ? -15.303 -21.476 14.081 1.00 14.18 68 GLN A C 1
ATOM 475 O O . GLN A 1 63 ? -14.055 -21.569 14.420 1.00 15.76 68 GLN A O 1
ATOM 481 N N . ARG A 1 64 ? -15.622 -21.400 12.814 1.00 15.20 69 ARG A N 1
ATOM 482 C CA . ARG A 1 64 ? -14.547 -21.429 11.783 1.00 16.06 69 ARG A CA 1
ATOM 483 C C . ARG A 1 64 ? -13.743 -20.194 11.846 1.00 14.57 69 ARG A C 1
ATOM 484 O O . ARG A 1 64 ? -12.492 -20.278 11.669 1.00 15.39 69 ARG A O 1
ATOM 492 N N . ALA A 1 65 ? -14.266 -19.002 12.137 1.00 15.55 70 ALA A N 1
ATOM 493 C CA . ALA A 1 65 ? -13.515 -17.758 12.290 1.00 14.64 70 ALA A CA 1
ATOM 494 C C . ALA A 1 65 ? -12.476 -17.904 13.418 1.00 15.43 70 ALA A C 1
ATOM 495 O O . ALA A 1 65 ? -11.274 -17.547 13.253 1.00 14.64 70 ALA A O 1
ATOM 497 N N . TYR A 1 66 ? -12.868 -18.487 14.559 1.00 15.52 71 TYR A N 1
ATOM 498 C CA . TYR A 1 66 ? -11.866 -18.807 15.614 1.00 14.61 71 TYR A CA 1
ATOM 499 C C . TYR A 1 66 ? -10.710 -19.630 15.154 1.00 15.31 71 TYR A C 1
ATOM 500 O O . TYR A 1 66 ? -9.539 -19.324 15.438 1.00 16.76 71 TYR A O 1
ATOM 509 N N . GLU A 1 67 ? -10.989 -20.656 14.334 1.00 15.64 72 GLU A N 1
ATOM 510 C CA . GLU A 1 67 ? -9.921 -21.508 13.859 1.00 18.14 72 GLU A CA 1
ATOM 511 C C . GLU A 1 67 ? -9.017 -20.757 12.978 1.00 17.85 72 GLU A C 1
ATOM 512 O O . GLU A 1 67 ? -7.750 -20.854 13.117 1.00 17.22 72 GLU A O 1
ATOM 518 N N . LEU A 1 68 ? -9.538 -19.829 12.173 1.00 16.04 73 LEU A N 1
ATOM 519 C CA . LEU A 1 68 ? -8.728 -19.097 11.230 1.00 18.02 73 LEU A CA 1
ATOM 520 C C . LEU A 1 68 ? -7.961 -17.948 11.948 1.00 15.88 73 LEU A C 1
ATOM 521 O O . LEU A 1 68 ? -6.812 -17.657 11.647 1.00 16.10 73 LEU A O 1
ATOM 526 N N . TRP A 1 69 ? -8.501 -17.389 13.024 1.00 16.58 74 TRP A N 1
ATOM 527 C CA . TRP A 1 69 ? -7.756 -16.417 13.816 1.00 16.69 74 TRP A CA 1
ATOM 528 C C . TRP A 1 69 ? -6.560 -17.089 14.461 1.00 15.49 74 TRP A C 1
ATOM 529 O O . TRP A 1 69 ? -5.503 -16.455 14.529 1.00 16.68 74 TRP A O 1
ATOM 540 N N . ASP A 1 70 ? -6.706 -18.355 14.865 1.00 17.35 75 ASP A N 1
ATOM 541 C CA . ASP A 1 70 ? -5.595 -19.025 15.477 1.00 18.31 75 ASP A CA 1
ATOM 542 C C . ASP A 1 70 ? -4.534 -19.269 14.455 1.00 18.11 75 ASP A C 1
ATOM 543 O O . ASP A 1 70 ? -3.323 -19.028 14.725 1.00 19.34 75 ASP A O 1
ATOM 548 N N . GLU A 1 71 ? -4.939 -19.647 13.250 1.00 18.77 76 GLU A N 1
ATOM 549 C CA . GLU A 1 71 ? -3.925 -19.938 12.148 1.00 21.20 76 GLU A CA 1
ATOM 550 C C . GLU A 1 71 ? -3.201 -18.656 11.790 1.00 19.99 76 GLU A C 1
ATOM 551 O O . GLU A 1 71 ? -1.973 -18.588 11.646 1.00 19.53 76 GLU A O 1
ATOM 557 N N . LEU A 1 72 ? -3.928 -17.549 11.695 1.00 18.34 77 LEU A N 1
ATOM 558 C CA . LEU A 1 72 ? -3.330 -16.273 11.354 1.00 17.33 77 LEU A CA 1
ATOM 559 C C . LEU A 1 72 ? -2.285 -15.871 12.418 1.00 15.88 77 LEU A C 1
ATOM 560 O O . LEU A 1 72 ? -1.160 -15.417 12.066 1.00 19.16 77 LEU A O 1
ATOM 565 N N . GLY A 1 73 ? -2.622 -16.041 13.682 1.00 19.48 78 GLY A N 1
ATOM 566 C CA . GLY A 1 73 ? -1.732 -15.712 14.839 1.00 21.02 78 GLY A CA 1
ATOM 567 C C . GLY A 1 73 ? -0.468 -16.554 14.753 1.00 23.28 78 GLY A C 1
ATOM 568 O O . GLY A 1 73 ? 0.609 -15.978 14.922 1.00 23.30 78 GLY A O 1
ATOM 569 N N . GLU A 1 74 ? -0.607 -17.852 14.440 1.00 24.69 79 GLU A N 1
ATOM 570 C CA . GLU A 1 74 ? 0.576 -18.749 14.336 1.00 25.76 79 GLU A CA 1
ATOM 571 C C . GLU A 1 74 ? 1.530 -18.330 13.207 1.00 25.40 79 GLU A C 1
ATOM 572 O O . GLU A 1 74 ? 2.771 -18.222 13.395 1.00 27.68 79 GLU A O 1
ATOM 578 N N . ARG A 1 75 ? 0.965 -17.965 12.060 1.00 22.93 80 ARG A N 1
ATOM 579 C CA . ARG A 1 75 ? 1.776 -17.638 10.890 1.00 24.68 80 ARG A CA 1
ATOM 580 C C . ARG A 1 75 ? 2.467 -16.275 11.029 1.00 23.90 80 ARG A C 1
ATOM 581 O O . ARG A 1 75 ? 3.506 -16.010 10.364 1.00 25.02 80 ARG A O 1
ATOM 589 N N . THR A 1 76 ? 1.944 -15.379 11.837 1.00 22.14 81 THR A N 1
ATOM 590 C CA . THR A 1 76 ? 2.480 -13.991 11.798 1.00 21.38 81 THR A CA 1
ATOM 591 C C . THR A 1 76 ? 3.225 -13.667 13.056 1.00 22.79 81 THR A C 1
ATOM 592 O O . THR A 1 76 ? 3.932 -12.641 13.146 1.00 21.90 81 THR A O 1
ATOM 596 N N . GLY A 1 77 ? 3.067 -14.534 14.033 1.00 22.82 82 GLY A N 1
ATOM 597 C CA . GLY A 1 77 ? 3.570 -14.271 15.391 1.00 24.69 82 GLY A CA 1
ATOM 598 C C . GLY A 1 77 ? 3.002 -13.100 16.155 1.00 26.99 82 GLY A C 1
ATOM 599 O O . GLY A 1 77 ? 3.594 -12.601 17.138 1.00 28.53 82 GLY A O 1
ATOM 600 N N . ARG A 1 78 ? 1.821 -12.625 15.730 1.00 25.84 83 ARG A N 1
ATOM 601 C CA . ARG A 1 78 ? 1.198 -11.499 16.419 1.00 24.98 83 ARG A CA 1
ATOM 602 C C . ARG A 1 78 ? 0.169 -12.043 17.372 1.00 21.95 83 ARG A C 1
ATOM 603 O O . ARG A 1 78 ? -0.365 -13.101 17.111 1.00 22.26 83 ARG A O 1
ATOM 611 N N . ARG A 1 79 ? -0.031 -11.322 18.480 1.00 23.30 84 ARG A N 1
ATOM 612 C CA . ARG A 1 79 ? -1.015 -11.782 19.470 1.00 20.99 84 ARG A CA 1
ATOM 613 C C . ARG A 1 79 ? -2.379 -11.155 19.120 1.00 18.84 84 ARG A C 1
ATOM 614 O O . ARG A 1 79 ? -2.617 -9.909 19.246 1.00 19.63 84 ARG A O 1
ATOM 622 N N . LEU A 1 80 ? -3.299 -12.010 18.707 1.00 17.41 85 LEU A N 1
ATOM 623 C CA . LEU A 1 80 ? -4.569 -11.582 18.124 1.00 15.55 85 LEU A CA 1
ATOM 624 C C . LEU A 1 80 ? -5.788 -11.754 18.980 1.00 15.37 85 LEU A C 1
ATOM 625 O O . LEU A 1 80 ? -6.787 -11.085 18.717 1.00 15.15 85 LEU A O 1
ATOM 630 N N . LEU A 1 81 ? -5.817 -12.741 19.871 1.00 17.79 86 LEU A N 1
ATOM 631 C CA . LEU A 1 81 ? -7.038 -13.083 20.637 1.00 16.74 86 LEU A CA 1
ATOM 632 C C . LEU A 1 81 ? -6.673 -13.323 22.082 1.00 18.78 86 LEU A C 1
ATOM 633 O O . LEU A 1 81 ? -5.685 -14.090 22.344 1.00 21.27 86 LEU A O 1
ATOM 638 N N . ARG A 1 82 ? -7.461 -12.780 22.984 1.00 15.50 87 ARG A N 1
ATOM 639 C CA . ARG A 1 82 ? -7.424 -13.081 24.457 1.00 15.48 87 ARG A CA 1
ATOM 640 C C . ARG A 1 82 ? -8.784 -13.559 24.853 1.00 15.82 87 ARG A C 1
ATOM 641 O O . ARG A 1 82 ? -9.705 -12.776 24.786 1.00 15.03 87 ARG A O 1
ATOM 649 N N . VAL A 1 83 ? -8.940 -14.888 25.124 1.00 16.68 88 VAL A N 1
ATOM 650 C CA . VAL A 1 83 ? -10.255 -15.328 25.608 1.00 16.18 88 VAL A CA 1
ATOM 651 C C . VAL A 1 83 ? -10.462 -14.883 27.048 1.00 17.62 88 VAL A C 1
ATOM 652 O O . VAL A 1 83 ? -9.623 -15.153 27.910 1.00 21.31 88 VAL A O 1
ATOM 656 N N . THR A 1 84 ? -11.569 -14.233 27.331 1.00 16.62 89 THR A N 1
ATOM 657 C CA . THR A 1 84 ? -11.817 -13.666 28.644 1.00 17.61 89 THR A CA 1
ATOM 658 C C . THR A 1 84 ? -13.093 -14.239 29.192 1.00 15.74 89 THR A C 1
ATOM 659 O O . THR A 1 84 ? -13.394 -13.957 30.360 1.00 17.53 89 THR A O 1
ATOM 663 N N . GLY A 1 85 ? -13.877 -14.971 28.381 1.00 16.36 90 GLY A N 1
ATOM 664 C CA . GLY A 1 85 ? -15.315 -15.150 28.694 1.00 14.81 90 GLY A CA 1
ATOM 665 C C . GLY A 1 85 ? -16.102 -13.918 28.347 1.00 15.86 90 GLY A C 1
ATOM 666 O O . GLY A 1 85 ? -15.529 -12.858 28.008 1.00 15.35 90 GLY A O 1
ATOM 667 N N . GLY A 1 86 ? -17.429 -14.037 28.398 1.00 17.05 91 GLY A N 1
ATOM 668 C CA . GLY A 1 86 ? -18.269 -12.888 28.067 1.00 16.78 91 GLY A CA 1
ATOM 669 C C . GLY A 1 86 ? -19.524 -12.925 28.898 1.00 15.51 91 GLY A C 1
ATOM 670 O O . GLY A 1 86 ? -19.964 -14.039 29.317 1.00 16.05 91 GLY A O 1
ATOM 671 N N . VAL A 1 87 ? -20.020 -11.748 29.241 1.00 13.98 92 VAL A N 1
ATOM 672 C CA A VAL A 1 87 ? -21.300 -11.706 29.947 0.50 15.27 92 VAL A CA 1
ATOM 673 C CA B VAL A 1 87 ? -21.291 -11.640 29.999 0.50 15.57 92 VAL A CA 1
ATOM 674 C C . VAL A 1 87 ? -22.264 -10.782 29.257 1.00 15.79 92 VAL A C 1
ATOM 675 O O . VAL A 1 87 ? -21.881 -9.684 28.784 1.00 17.01 92 VAL A O 1
ATOM 682 N N . SER A 1 88 ? -23.491 -11.243 29.135 1.00 16.53 93 SER A N 1
ATOM 683 C CA . SER A 1 88 ? -24.579 -10.460 28.550 1.00 16.01 93 SER A CA 1
ATOM 684 C C . SER A 1 88 ? -25.589 -10.137 29.624 1.00 17.12 93 SER A C 1
ATOM 685 O O . SER A 1 88 ? -25.945 -10.999 30.391 1.00 16.47 93 SER A O 1
ATOM 688 N N . ILE A 1 89 ? -26.002 -8.890 29.713 1.00 17.99 94 ILE A N 1
ATOM 689 C CA . ILE A 1 89 ? -26.856 -8.414 30.813 1.00 17.03 94 ILE A CA 1
ATOM 690 C C . ILE A 1 89 ? -28.180 -7.942 30.222 1.00 15.26 94 ILE A C 1
ATOM 691 O O . ILE A 1 89 ? -28.152 -7.195 29.211 1.00 16.40 94 ILE A O 1
ATOM 696 N N . GLY A 1 90 ? -29.365 -8.277 30.807 1.00 15.47 95 GLY A N 1
ATOM 697 C CA . GLY A 1 90 ? -30.605 -7.879 30.270 1.00 16.76 95 GLY A CA 1
ATOM 698 C C . GLY A 1 90 ? -31.678 -8.432 31.097 1.00 15.72 95 GLY A C 1
ATOM 699 O O . GLY A 1 90 ? -31.426 -9.243 32.030 1.00 16.88 95 GLY A O 1
ATOM 700 N N . ARG A 1 91 ? -32.913 -8.077 30.745 1.00 16.14 96 ARG A N 1
ATOM 701 C CA . ARG A 1 91 ? -34.090 -8.754 31.296 1.00 17.53 96 ARG A CA 1
ATOM 702 C C . ARG A 1 91 ? -34.093 -10.199 30.793 1.00 17.92 96 ARG A C 1
ATOM 703 O O . ARG A 1 91 ? -33.514 -10.533 29.750 1.00 18.50 96 ARG A O 1
ATOM 711 N N . LEU A 1 92 ? -34.817 -11.064 31.497 1.00 18.27 97 LEU A N 1
ATOM 712 C CA . LEU A 1 92 ? -34.918 -12.457 31.048 1.00 18.30 97 LEU A CA 1
ATOM 713 C C . LEU A 1 92 ? -35.363 -12.591 29.598 1.00 20.02 97 LEU A C 1
ATOM 714 O O . LEU A 1 92 ? -34.880 -13.512 28.864 1.00 20.99 97 LEU A O 1
ATOM 719 N N . ASP A 1 93 ? -36.252 -11.741 29.128 1.00 20.02 98 ASP A N 1
ATOM 720 C CA . ASP A 1 93 ? -36.664 -11.808 27.730 1.00 20.57 98 ASP A CA 1
ATOM 721 C C . ASP A 1 93 ? -35.956 -10.866 26.753 1.00 20.01 98 ASP A C 1
ATOM 722 O O . ASP A 1 93 ? -36.389 -10.655 25.623 1.00 20.59 98 ASP A O 1
ATOM 727 N N . SER A 1 94 ? -34.807 -10.345 27.178 1.00 17.49 99 SER A N 1
ATOM 728 C CA . SER A 1 94 ? -33.981 -9.547 26.214 1.00 18.54 99 SER A CA 1
ATOM 729 C C . SER A 1 94 ? -33.461 -10.484 25.145 1.00 17.93 99 SER A C 1
ATOM 730 O O . SER A 1 94 ? -33.087 -11.623 25.443 1.00 17.35 99 SER A O 1
ATOM 733 N N . PRO A 1 95 ? -33.434 -10.033 23.854 1.00 17.47 100 PRO A N 1
ATOM 734 C CA . PRO A 1 95 ? -32.786 -10.875 22.826 1.00 18.50 100 PRO A CA 1
ATOM 735 C C . PRO A 1 95 ? -31.348 -11.242 23.133 1.00 17.08 100 PRO A C 1
ATOM 736 O O . PRO A 1 95 ? -30.884 -12.319 22.711 1.00 16.96 100 PRO A O 1
ATOM 740 N N . PHE A 1 96 ? -30.652 -10.406 23.863 1.00 16.30 101 PHE A N 1
ATOM 741 C CA . PHE A 1 96 ? -29.267 -10.748 24.184 1.00 16.74 101 PHE A CA 1
ATOM 742 C C . PHE A 1 96 ? -29.222 -12.031 25.003 1.00 17.73 101 PHE A C 1
ATOM 743 O O . PHE A 1 96 ? -28.281 -12.813 24.966 1.00 18.82 101 PHE A O 1
ATOM 751 N N . ILE A 1 97 ? -30.216 -12.173 25.900 1.00 15.88 102 ILE A N 1
ATOM 752 C CA . ILE A 1 97 ? -30.261 -13.329 26.765 1.00 15.81 102 ILE A CA 1
ATOM 753 C C . ILE A 1 97 ? -30.945 -14.513 26.018 1.00 15.14 102 ILE A C 1
ATOM 754 O O . ILE A 1 97 ? -30.441 -15.670 25.983 1.00 17.18 102 ILE A O 1
ATOM 759 N N . VAL A 1 98 ? -32.143 -14.263 25.506 1.00 15.31 103 VAL A N 1
ATOM 760 C CA . VAL A 1 98 ? -32.928 -15.332 24.789 1.00 15.61 103 VAL A CA 1
ATOM 761 C C . VAL A 1 98 ? -32.085 -15.953 23.632 1.00 15.92 103 VAL A C 1
ATOM 762 O O . VAL A 1 98 ? -32.021 -17.184 23.455 1.00 16.36 103 VAL A O 1
ATOM 766 N N . GLY A 1 99 ? -31.554 -15.064 22.819 1.00 16.61 104 GLY A N 1
ATOM 767 C CA . GLY A 1 99 ? -30.821 -15.533 21.603 1.00 16.40 104 GLY A CA 1
ATOM 768 C C . GLY A 1 99 ? -29.540 -16.284 21.947 1.00 17.54 104 GLY A C 1
ATOM 769 O O . GLY A 1 99 ? -29.200 -17.262 21.265 1.00 16.85 104 GLY A O 1
ATOM 770 N N . ALA A 1 100 ? -28.801 -15.829 22.936 1.00 16.35 105 ALA A N 1
ATOM 771 C CA . ALA A 1 100 ? -27.583 -16.548 23.335 1.00 15.93 105 ALA A CA 1
ATOM 772 C C . ALA A 1 100 ? -27.908 -17.937 23.881 1.00 16.19 105 ALA A C 1
ATOM 773 O O . ALA A 1 100 ? -27.155 -18.864 23.632 1.00 17.25 105 ALA A O 1
ATOM 775 N N . ARG A 1 101 ? -28.982 -18.050 24.701 1.00 16.34 106 ARG A N 1
ATOM 776 C CA . ARG A 1 101 ? -29.394 -19.373 25.191 1.00 14.96 106 ARG A CA 1
ATOM 777 C C . ARG A 1 101 ? -29.810 -20.272 24.047 1.00 15.10 106 ARG A C 1
ATOM 778 O O . ARG A 1 101 ? -29.432 -21.480 24.036 1.00 16.30 106 ARG A O 1
ATOM 786 N N . GLU A 1 102 ? -30.553 -19.708 23.076 1.00 14.37 107 GLU A N 1
ATOM 787 C CA . GLU A 1 102 ? -31.015 -20.542 21.934 1.00 16.80 107 GLU A CA 1
ATOM 788 C C . GLU A 1 102 ? -29.801 -21.062 21.136 1.00 16.03 107 GLU A C 1
ATOM 789 O O . GLU A 1 102 ? -29.721 -22.206 20.813 1.00 14.53 107 GLU A O 1
ATOM 795 N N . SER A 1 103 ? -28.907 -20.135 20.817 1.00 14.78 108 SER A N 1
ATOM 796 C CA . SER A 1 103 ? -27.617 -20.485 20.105 1.00 15.56 108 SER A CA 1
ATOM 797 C C . SER A 1 103 ? -26.782 -21.534 20.887 1.00 15.55 108 SER A C 1
ATOM 798 O O . SER A 1 103 ? -26.327 -22.504 20.298 1.00 15.39 108 SER A O 1
ATOM 801 N N . ALA A 1 104 ? -26.655 -21.332 22.193 1.00 14.58 109 ALA A N 1
ATOM 802 C CA . ALA A 1 104 ? -25.852 -22.225 22.985 1.00 15.55 109 ALA A CA 1
ATOM 803 C C . ALA A 1 104 ? -26.460 -23.629 23.075 1.00 16.83 109 ALA A C 1
ATOM 804 O O . ALA A 1 104 ? -25.803 -24.651 22.919 1.00 18.51 109 ALA A O 1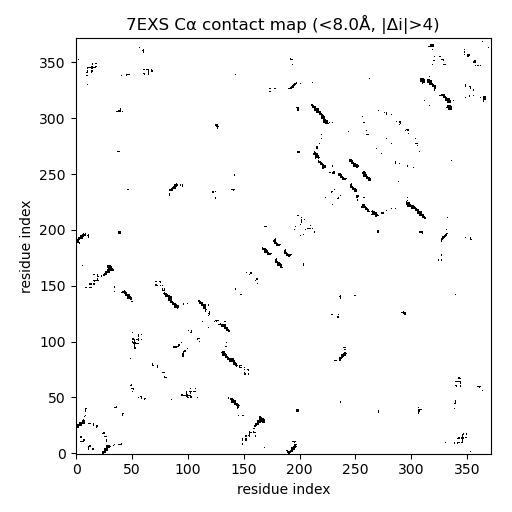
ATOM 806 N N . GLN A 1 105 ? -27.771 -23.671 23.279 1.00 16.02 110 GLN A N 1
ATOM 807 C CA . GLN A 1 105 ? -28.458 -24.969 23.312 1.00 17.58 110 GLN A CA 1
ATOM 808 C C . GLN A 1 105 ? -28.349 -25.685 21.979 1.00 17.64 110 GLN A C 1
ATOM 809 O O . GLN A 1 105 ? -28.078 -26.909 21.940 1.00 17.59 110 GLN A O 1
ATOM 815 N N . ARG A 1 106 ? -28.599 -24.965 20.910 1.00 16.63 111 ARG A N 1
ATOM 816 C CA . ARG A 1 106 ? -28.543 -25.583 19.584 1.00 16.73 111 ARG A CA 1
ATOM 817 C C . ARG A 1 106 ? -27.170 -26.125 19.239 1.00 17.21 111 ARG A C 1
ATOM 818 O O . ARG A 1 106 ? -27.088 -27.156 18.523 1.00 18.49 111 ARG A O 1
ATOM 826 N N . HIS A 1 107 ? -26.078 -25.519 19.730 1.00 14.36 112 HIS A N 1
ATOM 827 C CA . HIS A 1 107 ? -24.703 -25.898 19.410 1.00 15.27 112 HIS A CA 1
ATOM 828 C C . HIS A 1 107 ? -24.008 -26.527 20.559 1.00 14.28 112 HIS A C 1
ATOM 829 O O . HIS A 1 107 ? -22.795 -26.702 20.505 1.00 15.54 112 HIS A O 1
ATOM 836 N N . GLY A 1 108 ? -24.707 -26.856 21.613 1.00 13.94 113 GLY A N 1
ATOM 837 C CA . GLY A 1 108 ? -24.111 -27.616 22.740 1.00 17.36 113 GLY A CA 1
ATOM 838 C C . GLY A 1 108 ? -23.079 -26.876 23.491 1.00 16.23 113 GLY A C 1
ATOM 839 O O . GLY A 1 108 ? -22.129 -27.501 23.991 1.00 17.46 113 GLY A O 1
ATOM 840 N N . LEU A 1 109 ? -23.214 -25.550 23.579 1.00 14.96 114 LEU A N 1
ATOM 841 C CA . LEU A 1 109 ? -22.179 -24.693 24.187 1.00 15.23 114 LEU A CA 1
ATOM 842 C C . LEU A 1 109 ? -22.399 -24.478 25.704 1.00 15.17 114 LEU A C 1
ATOM 843 O O . LEU A 1 109 ? -23.551 -24.308 26.159 1.00 17.11 114 LEU A O 1
ATOM 848 N N . ALA A 1 110 ? -21.324 -24.493 26.473 1.00 15.75 115 ALA A N 1
ATOM 849 C CA . ALA A 1 110 ? -21.413 -24.267 27.925 1.00 15.98 115 ALA A CA 1
ATOM 850 C C . ALA A 1 110 ? -21.909 -22.810 28.119 1.00 16.19 115 ALA A C 1
ATOM 851 O O . ALA A 1 110 ? -21.404 -21.873 27.454 1.00 17.98 115 ALA A O 1
ATOM 853 N N . HIS A 1 111 ? -22.862 -22.636 29.049 1.00 15.73 116 HIS A N 1
ATOM 854 C CA . HIS A 1 111 ? -23.263 -21.294 29.387 1.00 16.64 116 HIS A CA 1
ATOM 855 C C . HIS A 1 111 ? -23.908 -21.325 30.761 1.00 17.33 116 HIS A C 1
ATOM 856 O O . HIS A 1 111 ? -24.200 -22.421 31.248 1.00 18.25 116 HIS A O 1
ATOM 863 N N . GLU A 1 112 ? -24.047 -20.177 31.406 1.00 15.90 117 GLU A N 1
ATOM 864 C CA A GLU A 1 112 ? -24.666 -20.137 32.737 0.50 17.27 117 GLU A CA 1
ATOM 865 C CA B GLU A 1 112 ? -24.669 -20.132 32.744 0.50 18.20 117 GLU A CA 1
ATOM 866 C C . GLU A 1 112 ? -25.565 -18.924 32.807 1.00 17.42 117 GLU A C 1
ATOM 867 O O . GLU A 1 112 ? -25.122 -17.819 32.499 1.00 18.20 117 GLU A O 1
ATOM 878 N N . LEU A 1 113 ? -26.827 -19.101 33.224 1.00 17.23 118 LEU A N 1
ATOM 879 C CA . LEU A 1 113 ? -27.671 -17.969 33.487 1.00 17.19 118 LEU A CA 1
ATOM 880 C C . LEU A 1 113 ? -27.609 -17.655 34.991 1.00 16.81 118 LEU A C 1
ATOM 881 O O . LEU A 1 113 ? -27.691 -18.575 35.851 1.00 18.40 118 LEU A O 1
ATOM 886 N N . LEU A 1 114 ? -27.384 -16.392 35.342 1.00 16.26 119 LEU A N 1
ATOM 887 C CA . LEU A 1 114 ? -27.393 -16.009 36.748 1.00 16.40 119 LEU A CA 1
ATOM 888 C C . LEU A 1 114 ? -28.455 -14.961 37.019 1.00 16.64 119 LEU A C 1
ATOM 889 O O . LEU A 1 114 ? -28.656 -14.054 36.229 1.00 16.80 119 LEU A O 1
ATOM 894 N N . ASP A 1 115 ? -29.190 -15.068 38.168 1.00 17.42 120 ASP A N 1
ATOM 895 C CA . ASP A 1 115 ? -30.033 -14.010 38.595 1.00 19.55 120 ASP A CA 1
ATOM 896 C C . ASP A 1 115 ? -29.236 -12.823 39.166 1.00 18.37 120 ASP A C 1
ATOM 897 O O . ASP A 1 115 ? -28.001 -12.891 39.191 1.00 17.72 120 ASP A O 1
ATOM 902 N N . ALA A 1 116 ? -29.880 -11.694 39.448 1.00 18.88 121 ALA A N 1
ATOM 903 C CA . ALA A 1 116 ? -29.180 -10.471 39.830 1.00 18.83 121 ALA A CA 1
ATOM 904 C C . ALA A 1 116 ? -28.290 -10.768 41.040 1.00 20.00 121 ALA A C 1
ATOM 905 O O . ALA A 1 116 ? -27.119 -10.339 41.051 1.00 19.60 121 ALA A O 1
ATOM 907 N N . GLN A 1 117 ? -28.766 -11.547 42.015 1.00 20.08 122 GLN A N 1
ATOM 908 C CA . GLN A 1 117 ? -27.966 -11.777 43.235 1.00 21.33 122 GLN A CA 1
ATOM 909 C C . GLN A 1 117 ? -26.698 -12.535 42.915 1.00 21.00 122 GLN A C 1
ATOM 910 O O . GLN A 1 117 ? -25.591 -12.186 43.351 1.00 21.27 122 GLN A O 1
ATOM 916 N N . GLU A 1 118 ? -26.828 -13.553 42.076 1.00 19.85 123 GLU A N 1
ATOM 917 C CA . GLU A 1 118 ? -25.749 -14.417 41.727 1.00 20.73 123 GLU A CA 1
ATOM 918 C C . GLU A 1 118 ? -24.786 -13.671 40.818 1.00 19.53 123 GLU A C 1
ATOM 919 O O . GLU A 1 118 ? -23.581 -13.835 40.898 1.00 19.36 123 GLU A O 1
ATOM 925 N N . ALA A 1 119 ? -25.332 -12.853 39.936 1.00 18.29 124 ALA A N 1
ATOM 926 C CA . ALA A 1 119 ? -24.457 -12.033 39.044 1.00 20.05 124 ALA A CA 1
ATOM 927 C C . ALA A 1 119 ? -23.601 -11.014 39.826 1.00 19.69 124 ALA A C 1
ATOM 928 O O . ALA A 1 119 ? -22.416 -10.837 39.498 1.00 20.59 124 ALA A O 1
ATOM 930 N N . ARG A 1 120 ? -24.159 -10.381 40.855 1.00 21.25 125 ARG A N 1
ATOM 931 C CA . ARG A 1 120 ? -23.417 -9.414 41.677 1.00 22.66 125 ARG A CA 1
ATOM 932 C C . ARG A 1 120 ? -22.373 -10.131 42.437 1.00 22.70 125 ARG A C 1
ATOM 933 O O . ARG A 1 120 ? -21.268 -9.576 42.622 1.00 25.19 125 ARG A O 1
ATOM 941 N N . LYS A 1 121 ? -22.646 -11.377 42.877 1.00 22.46 126 LYS A N 1
ATOM 942 C CA . LYS A 1 121 ? -21.592 -12.113 43.558 1.00 21.25 126 LYS A CA 1
ATOM 943 C C . LYS A 1 121 ? -20.404 -12.424 42.641 1.00 20.72 126 LYS A C 1
ATOM 944 O O . LYS A 1 121 ? -19.220 -12.301 42.995 1.00 21.09 126 LYS A O 1
ATOM 950 N N . ARG A 1 122 ? -20.703 -12.849 41.415 1.00 19.12 127 ARG A N 1
ATOM 951 C CA . ARG A 1 122 ? -19.693 -13.292 40.462 1.00 20.34 127 ARG A CA 1
ATOM 952 C C . ARG A 1 122 ? -18.909 -12.122 39.845 1.00 17.56 127 ARG A C 1
ATOM 953 O O . ARG A 1 122 ? -17.667 -12.239 39.675 1.00 18.91 127 ARG A O 1
ATOM 961 N N . PHE A 1 123 ? -19.598 -11.019 39.632 1.00 19.02 128 PHE A N 1
ATOM 962 C CA . PHE A 1 123 ? -19.054 -9.872 38.915 1.00 17.34 128 PHE A CA 1
ATOM 963 C C . PHE A 1 123 ? -19.445 -8.626 39.708 1.00 19.80 128 PHE A C 1
ATOM 964 O O . PHE A 1 123 ? -20.279 -7.830 39.282 1.00 18.98 128 PHE A O 1
ATOM 972 N N . PRO A 1 124 ? -18.811 -8.424 40.887 1.00 18.79 129 PRO A N 1
ATOM 973 C CA . PRO A 1 124 ? -19.254 -7.271 41.658 1.00 18.75 129 PRO A CA 1
ATOM 974 C C . PRO A 1 124 ? -19.060 -5.884 41.052 1.00 20.44 129 PRO A C 1
ATOM 975 O O . PRO A 1 124 ? -19.640 -4.904 41.562 1.00 20.42 129 PRO A O 1
ATOM 979 N N . VAL A 1 125 ? -18.264 -5.794 39.968 1.00 17.65 130 VAL A N 1
ATOM 980 C CA . VAL A 1 125 ? -18.090 -4.570 39.292 1.00 18.63 130 VAL A CA 1
ATOM 981 C C . VAL A 1 125 ? -19.357 -4.135 38.575 1.00 20.36 130 VAL A C 1
ATOM 982 O O . VAL A 1 125 ? -19.536 -2.952 38.353 1.00 21.27 130 VAL A O 1
ATOM 986 N N . LEU A 1 126 ? -20.279 -5.064 38.319 1.00 22.43 131 LEU A N 1
ATOM 987 C CA . LEU A 1 126 ? -21.550 -4.737 37.638 1.00 25.84 131 LEU A CA 1
ATOM 988 C C . LEU A 1 126 ? -22.594 -4.410 38.638 1.00 28.09 131 LEU A C 1
ATOM 989 O O . LEU A 1 126 ? -22.816 -5.175 39.636 1.00 30.71 131 LEU A O 1
ATOM 994 N N . ALA A 1 127 ? -23.285 -3.322 38.397 1.00 28.24 132 ALA A N 1
ATOM 995 C CA . ALA A 1 127 ? -24.449 -2.963 39.202 1.00 29.54 132 ALA A CA 1
ATOM 996 C C . ALA A 1 127 ? -25.735 -3.172 38.369 1.00 30.99 132 ALA A C 1
ATOM 997 O O . ALA A 1 127 ? -26.054 -2.396 37.464 1.00 32.28 132 ALA A O 1
ATOM 999 N N . LEU A 1 128 ? -26.454 -4.252 38.656 1.00 30.37 133 LEU A N 1
ATOM 1000 C CA . LEU A 1 128 ? -27.638 -4.629 37.895 1.00 30.06 133 LEU A CA 1
ATOM 1001 C C . LEU A 1 128 ? -28.832 -4.435 38.746 1.00 26.65 133 LEU A C 1
ATOM 1002 O O . LEU A 1 128 ? -28.825 -4.789 39.917 1.00 26.43 133 LEU A O 1
ATOM 1007 N N . PRO A 1 129 ? -29.957 -4.057 38.107 1.00 25.30 134 PRO A N 1
ATOM 1008 C CA . PRO A 1 129 ? -31.280 -4.043 38.700 1.00 24.82 134 PRO A CA 1
ATOM 1009 C C . PRO A 1 129 ? -31.672 -5.460 39.166 1.00 23.19 134 PRO A C 1
ATOM 1010 O O . PRO A 1 129 ? -31.215 -6.469 38.565 1.00 21.88 134 PRO A O 1
ATOM 1014 N N . ASP A 1 130 ? -32.525 -5.508 40.213 1.00 22.01 135 ASP A N 1
ATOM 1015 C CA . ASP A 1 130 ? -32.930 -6.785 40.790 1.00 20.20 135 ASP A CA 1
ATOM 1016 C C . ASP A 1 130 ? -33.654 -7.718 39.821 1.00 20.00 135 ASP A C 1
ATOM 1017 O O . ASP A 1 130 ? -33.698 -8.947 40.045 1.00 20.61 135 ASP A O 1
ATOM 1022 N N . ASP A 1 131 ? -34.275 -7.142 38.823 1.00 19.15 136 ASP A N 1
ATOM 1023 C CA . ASP A 1 131 ? -34.973 -7.948 37.797 1.00 19.49 136 ASP A CA 1
ATOM 1024 C C . ASP A 1 131 ? -34.173 -8.334 36.554 1.00 20.12 136 ASP A C 1
ATOM 1025 O O . ASP A 1 131 ? -34.733 -8.947 35.594 1.00 22.51 136 ASP A O 1
ATOM 1030 N N . PHE A 1 132 ? -32.901 -7.967 36.542 1.00 19.33 137 PHE A N 1
ATOM 1031 C CA . PHE A 1 132 ? -32.045 -8.404 35.463 1.00 19.70 137 PHE A CA 1
ATOM 1032 C C . PHE A 1 132 ? -31.374 -9.731 35.685 1.00 18.00 137 PHE A C 1
ATOM 1033 O O . PHE A 1 132 ? -31.333 -10.251 36.794 1.00 19.47 137 PHE A O 1
ATOM 1041 N N . VAL A 1 133 ? -30.917 -10.315 34.585 1.00 17.58 138 VAL A N 1
ATOM 1042 C CA . VAL A 1 133 ? -30.133 -11.550 34.623 1.00 18.33 138 VAL A CA 1
ATOM 1043 C C . VAL A 1 133 ? -28.817 -11.378 33.859 1.00 17.05 138 VAL A C 1
ATOM 1044 O O . VAL A 1 133 ? -28.686 -10.422 33.110 1.00 16.89 138 VAL A O 1
ATOM 1048 N N . ALA A 1 134 ? -27.917 -12.320 34.046 1.00 15.99 139 ALA A N 1
ATOM 1049 C CA . ALA A 1 134 ? -26.650 -12.316 33.289 1.00 16.91 139 ALA A CA 1
ATOM 1050 C C . ALA A 1 134 ? -26.494 -13.659 32.667 1.00 16.19 139 ALA A C 1
ATOM 1051 O O . ALA A 1 134 ? -26.754 -14.669 33.307 1.00 18.26 139 ALA A O 1
ATOM 1053 N N . LEU A 1 135 ? -25.993 -13.702 31.446 1.00 15.64 140 LEU A N 1
ATOM 1054 C CA . LEU A 1 135 ? -25.689 -14.951 30.790 1.00 14.97 140 LEU A CA 1
ATOM 1055 C C . LEU A 1 135 ? -24.205 -14.972 30.489 1.00 16.12 140 LEU A C 1
ATOM 1056 O O . LEU A 1 135 ? -23.678 -14.080 29.771 1.00 16.81 140 LEU A O 1
ATOM 1061 N N . VAL A 1 136 ? -23.560 -15.949 31.021 1.00 13.36 141 VAL A N 1
ATOM 1062 C CA . VAL A 1 136 ? -22.085 -16.076 30.905 1.00 13.23 141 VAL A CA 1
ATOM 1063 C C . VAL A 1 136 ? -21.718 -17.130 29.920 1.00 15.63 141 VAL A C 1
ATOM 1064 O O . VAL A 1 136 ? -22.225 -18.283 30.032 1.00 16.49 141 VAL A O 1
ATOM 1068 N N . GLU A 1 137 ? -20.732 -16.849 29.046 1.00 15.68 142 GLU A N 1
ATOM 1069 C CA . GLU A 1 137 ? -20.131 -17.875 28.160 1.00 15.19 142 GLU A CA 1
ATOM 1070 C C . GLU A 1 137 ? -18.616 -17.867 28.321 1.00 15.40 142 GLU A C 1
ATOM 1071 O O . GLU A 1 137 ? -18.035 -16.874 28.789 1.00 16.98 142 GLU A O 1
ATOM 1077 N N . GLY A 1 138 ? -18.008 -18.990 28.007 1.00 15.40 143 GLY A N 1
ATOM 1078 C CA . GLY A 1 138 ? -16.581 -19.070 28.200 1.00 15.82 143 GLY A CA 1
ATOM 1079 C C . GLY A 1 138 ? -15.705 -18.592 27.062 1.00 15.37 143 GLY A C 1
ATOM 1080 O O . GLY A 1 138 ? -14.577 -18.181 27.323 1.00 17.06 143 GLY A O 1
ATOM 1081 N N . ARG A 1 139 ? -16.117 -18.745 25.799 1.00 13.59 144 ARG A N 1
ATOM 1082 C CA . ARG A 1 139 ? -15.124 -18.644 24.670 1.00 13.93 144 ARG A CA 1
ATOM 1083 C C . ARG A 1 139 ? -15.028 -17.177 24.181 1.00 16.03 144 ARG A C 1
ATOM 1084 O O . ARG A 1 139 ? -14.158 -16.871 23.317 1.00 17.82 144 ARG A O 1
ATOM 1092 N N . ALA A 1 140 ? -15.918 -16.306 24.619 1.00 14.43 145 ALA A N 1
ATOM 1093 C CA . ALA A 1 140 ? -15.857 -14.932 24.201 1.00 12.84 145 ALA A CA 1
ATOM 1094 C C . ALA A 1 140 ? -14.532 -14.277 24.608 1.00 14.40 145 ALA A C 1
ATOM 1095 O O . ALA A 1 140 ? -13.876 -14.710 25.562 1.00 14.97 145 ALA A O 1
ATOM 1097 N N . GLY A 1 141 ? -14.211 -13.155 23.960 1.00 13.23 146 GLY A N 1
ATOM 1098 C CA . GLY A 1 141 ? -12.946 -12.513 24.325 1.00 12.57 146 GLY A CA 1
ATOM 1099 C C . GLY A 1 141 ? -12.721 -11.265 23.453 1.00 13.21 146 GLY A C 1
ATOM 1100 O O . GLY A 1 141 ? -13.645 -10.689 22.836 1.00 15.88 146 GLY A O 1
ATOM 1101 N N . ILE A 1 142 ? -11.434 -10.924 23.418 1.00 12.29 147 ILE A N 1
ATOM 1102 C CA . ILE A 1 142 ? -11.003 -9.674 22.841 1.00 15.07 147 ILE A CA 1
ATOM 1103 C C . ILE A 1 142 ? -10.165 -10.063 21.609 1.00 14.96 147 ILE A C 1
ATOM 1104 O O . ILE A 1 142 ? -9.153 -10.787 21.734 1.00 15.59 147 ILE A O 1
ATOM 1109 N N . LEU A 1 143 ? -10.533 -9.567 20.423 1.00 13.44 148 LEU A N 1
ATOM 1110 C CA . LEU A 1 143 ? -9.578 -9.505 19.268 1.00 13.62 148 LEU A CA 1
ATOM 1111 C C . LEU A 1 143 ? -8.871 -8.220 19.266 1.00 14.87 148 LEU A C 1
ATOM 1112 O O . LEU A 1 143 ? -9.468 -7.191 19.482 1.00 14.55 148 LEU A O 1
ATOM 1117 N N . PHE A 1 144 ? -7.533 -8.338 19.125 1.00 13.56 149 PHE A N 1
ATOM 1118 C CA . PHE A 1 144 ? -6.693 -7.180 19.075 1.00 13.96 149 PHE A CA 1
ATOM 1119 C C . PHE A 1 144 ? -6.742 -6.760 17.640 1.00 14.12 149 PHE A C 1
ATOM 1120 O O . PHE A 1 144 ? -6.027 -7.282 16.780 1.00 15.42 149 PHE A O 1
ATOM 1128 N N . ALA A 1 145 ? -7.704 -5.868 17.381 1.00 13.12 150 ALA A N 1
ATOM 1129 C CA . ALA A 1 145 ? -8.187 -5.622 15.988 1.00 14.03 150 ALA A CA 1
ATOM 1130 C C . ALA A 1 145 ? -7.145 -5.112 15.044 1.00 13.74 150 ALA A C 1
ATOM 1131 O O . ALA A 1 145 ? -7.090 -5.522 13.863 1.00 13.35 150 ALA A O 1
ATOM 1133 N N . GLU A 1 146 ? -6.358 -4.161 15.529 1.00 15.37 151 GLU A N 1
ATOM 1134 C CA . GLU A 1 146 ? -5.319 -3.594 14.673 1.00 14.39 151 GLU A CA 1
ATOM 1135 C C . GLU A 1 146 ? -4.170 -4.611 14.403 1.00 14.72 151 GLU A C 1
ATOM 1136 O O . GLU A 1 146 ? -3.670 -4.726 13.247 1.00 14.14 151 GLU A O 1
ATOM 1142 N N . GLU A 1 147 ? -3.919 -5.450 15.399 1.00 14.42 152 GLU A N 1
ATOM 1143 C CA . GLU A 1 147 ? -3.012 -6.551 15.171 1.00 13.97 152 GLU A CA 1
ATOM 1144 C C . GLU A 1 147 ? -3.512 -7.547 14.092 1.00 13.71 152 GLU A C 1
ATOM 1145 O O . GLU A 1 147 ? -2.786 -8.020 13.247 1.00 15.73 152 GLU A O 1
ATOM 1151 N N . CYS A 1 148 ? -4.820 -7.847 14.146 1.00 14.01 153 CYS A N 1
ATOM 1152 C CA . CYS A 1 148 ? -5.403 -8.682 13.132 1.00 14.14 153 CYS A CA 1
ATOM 1153 C C . CYS A 1 148 ? -5.360 -8.064 11.735 1.00 12.97 153 CYS A C 1
ATOM 1154 O O . CYS A 1 148 ? -5.027 -8.773 10.775 1.00 14.61 153 CYS A O 1
ATOM 1157 N N . TRP A 1 149 ? -5.662 -6.765 11.675 1.00 13.23 154 TRP A N 1
ATOM 1158 C CA . TRP A 1 149 ? -5.672 -6.049 10.352 1.00 11.63 154 TRP A CA 1
ATOM 1159 C C . TRP A 1 149 ? -4.259 -6.114 9.761 1.00 13.35 154 TRP A C 1
ATOM 1160 O O . TRP A 1 149 ? -4.101 -6.484 8.567 1.00 12.77 154 TRP A O 1
ATOM 1171 N N . ARG A 1 150 ? -3.258 -5.783 10.548 1.00 14.37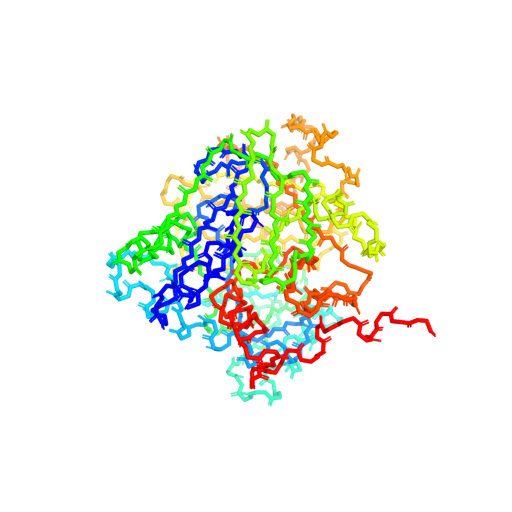 155 ARG A N 1
ATOM 1172 C CA . ARG A 1 150 ? -1.892 -5.842 10.082 1.00 13.30 155 ARG A CA 1
ATOM 1173 C C . ARG A 1 150 ? -1.426 -7.277 9.749 1.00 14.40 155 ARG A C 1
ATOM 1174 O O . ARG A 1 150 ? -0.696 -7.447 8.790 1.00 14.38 155 ARG A O 1
ATOM 1182 N N . ALA A 1 151 ? -1.860 -8.253 10.561 1.00 13.46 156 ALA A N 1
ATOM 1183 C CA . ALA A 1 151 ? -1.483 -9.595 10.310 1.00 12.70 156 ALA A CA 1
ATOM 1184 C C . ALA A 1 151 ? -1.912 -10.055 8.924 1.00 13.14 156 ALA A C 1
ATOM 1185 O O . ALA A 1 151 ? -1.249 -10.814 8.238 1.00 16.41 156 ALA A O 1
ATOM 1187 N N . PHE A 1 152 ? -3.217 -9.846 8.623 1.00 12.51 157 PHE A N 1
ATOM 1188 C CA . PHE A 1 152 ? -3.664 -10.267 7.280 1.00 12.53 157 PHE A CA 1
ATOM 1189 C C . PHE A 1 152 ? -2.807 -9.691 6.180 1.00 13.42 157 PHE A C 1
ATOM 1190 O O . PHE A 1 152 ? -2.455 -10.406 5.234 1.00 13.69 157 PHE A O 1
ATOM 1198 N N . CYS A 1 153 ? -2.487 -8.367 6.319 1.00 13.83 158 CYS A N 1
ATOM 1199 C CA . CYS A 1 153 ? -1.689 -7.736 5.218 1.00 14.06 158 CYS A CA 1
ATOM 1200 C C . CYS A 1 153 ? -0.245 -8.255 5.157 1.00 15.18 158 CYS A C 1
ATOM 1201 O O . CYS A 1 153 ? 0.228 -8.531 4.091 1.00 15.51 158 CYS A O 1
ATOM 1204 N N . GLU A 1 154 ? 0.349 -8.501 6.346 1.00 15.56 159 GLU A N 1
ATOM 1205 C CA . GLU A 1 154 ? 1.696 -9.067 6.346 1.00 16.62 159 GLU A CA 1
ATOM 1206 C C . GLU A 1 154 ? 1.733 -10.464 5.704 1.00 16.67 159 GLU A C 1
ATOM 1207 O O . GLU A 1 154 ? 2.617 -10.728 4.867 1.00 15.97 159 GLU A O 1
ATOM 1213 N N . ASP A 1 155 ? 0.844 -11.341 6.121 1.00 14.71 160 ASP A N 1
ATOM 1214 C CA . ASP A 1 155 ? 0.866 -12.683 5.609 1.00 15.92 160 ASP A CA 1
ATOM 1215 C C . ASP A 1 155 ? 0.387 -12.725 4.148 1.00 14.97 160 ASP A C 1
ATOM 1216 O O . ASP A 1 155 ? 0.928 -13.514 3.342 1.00 16.49 160 ASP A O 1
ATOM 1221 N N . ALA A 1 156 ? -0.565 -11.870 3.744 1.00 15.14 161 ALA A N 1
ATOM 1222 C CA . ALA A 1 156 ? -0.895 -11.807 2.304 1.00 13.67 161 ALA A CA 1
ATOM 1223 C C . ALA A 1 156 ? 0.298 -11.405 1.461 1.00 14.63 161 ALA A C 1
ATOM 1224 O O . ALA A 1 156 ? 0.538 -11.937 0.291 1.00 12.09 161 ALA A O 1
ATOM 1226 N N . VAL A 1 157 ? 0.982 -10.350 1.872 1.00 14.99 162 VAL A N 1
ATOM 1227 C CA . VAL A 1 157 ? 2.229 -9.945 1.161 1.00 14.72 162 VAL A CA 1
ATOM 1228 C C . VAL A 1 157 ? 3.344 -11.045 1.161 1.00 15.64 162 VAL A C 1
ATOM 1229 O O . VAL A 1 157 ? 3.913 -11.424 0.053 1.00 13.75 162 VAL A O 1
ATOM 1233 N N . ARG A 1 158 ? 3.458 -11.779 2.243 1.00 14.43 163 ARG A N 1
ATOM 1234 C CA . ARG A 1 158 ? 4.400 -12.879 2.242 1.00 15.68 163 ARG A CA 1
ATOM 1235 C C . ARG A 1 158 ? 4.007 -13.867 1.169 1.00 18.15 163 ARG A C 1
ATOM 1236 O O . ARG A 1 158 ? 4.920 -14.496 0.586 1.00 19.34 163 ARG A O 1
ATOM 1244 N N . HIS A 1 159 ? 2.712 -14.015 0.889 1.00 18.01 164 HIS A N 1
ATOM 1245 C CA . HIS A 1 159 ? 2.245 -14.971 -0.154 1.00 18.04 164 HIS A CA 1
ATOM 1246 C C . HIS A 1 159 ? 2.010 -14.334 -1.484 1.00 18.33 164 HIS A C 1
ATOM 1247 O O . HIS A 1 159 ? 1.206 -14.838 -2.282 1.00 20.44 164 HIS A O 1
ATOM 1254 N N . GLY A 1 160 ? 2.602 -13.165 -1.703 1.00 16.28 165 GLY A N 1
ATOM 1255 C CA . GLY A 1 160 ? 2.628 -12.555 -3.020 1.00 15.80 165 GLY A CA 1
ATOM 1256 C C . GLY A 1 160 ? 1.652 -11.429 -3.316 1.00 16.58 165 GLY A C 1
ATOM 1257 O O . GLY A 1 160 ? 1.676 -10.883 -4.434 1.00 17.56 165 GLY A O 1
ATOM 1258 N N . ALA A 1 161 ? 0.790 -11.109 -2.341 1.00 16.18 166 ALA A N 1
ATOM 1259 C CA . ALA A 1 161 ? -0.178 -10.055 -2.628 1.00 15.14 166 ALA A CA 1
ATOM 1260 C C . ALA A 1 161 ? 0.477 -8.718 -2.854 1.00 15.17 166 ALA A C 1
ATOM 1261 O O . ALA A 1 161 ? 1.579 -8.437 -2.313 1.00 15.69 166 ALA A O 1
ATOM 1263 N N . GLU A 1 162 ? -0.159 -7.872 -3.648 1.00 13.56 167 GLU A N 1
ATOM 1264 C CA . GLU A 1 162 ? 0.219 -6.443 -3.784 1.00 12.76 167 GLU A CA 1
ATOM 1265 C C . GLU A 1 162 ? -0.867 -5.632 -3.235 1.00 14.42 167 GLU A C 1
ATOM 1266 O O . GLU A 1 162 ? -2.021 -5.961 -3.607 1.00 15.76 167 GLU A O 1
ATOM 1272 N N . LEU A 1 163 ? -0.608 -4.632 -2.383 1.00 14.10 168 LEU A N 1
ATOM 1273 C CA . LEU A 1 163 ? -1.656 -3.822 -1.728 1.00 12.81 168 LEU A CA 1
ATOM 1274 C C . LEU A 1 163 ? -1.387 -2.370 -2.040 1.00 13.23 168 LEU A C 1
ATOM 1275 O O . LEU A 1 163 ? -0.265 -1.917 -1.743 1.00 15.58 168 LEU A O 1
ATOM 1280 N N . ARG A 1 164 ? -2.321 -1.685 -2.644 1.00 13.41 169 ARG A N 1
ATOM 1281 C CA . ARG A 1 164 ? -2.163 -0.273 -3.048 1.00 14.13 169 ARG A CA 1
ATOM 1282 C C . ARG A 1 164 ? -3.014 0.615 -2.276 1.00 14.38 169 ARG A C 1
ATOM 1283 O O . ARG A 1 164 ? -4.261 0.324 -2.166 1.00 15.45 169 ARG A O 1
ATOM 1291 N N . PHE A 1 165 ? -2.473 1.700 -1.718 1.00 13.26 170 PHE A N 1
ATOM 1292 C CA . PHE A 1 165 ? -3.268 2.625 -0.874 1.00 11.95 170 PHE A CA 1
ATOM 1293 C C . PHE A 1 165 ? -3.238 4.011 -1.527 1.00 13.66 170 PHE A C 1
ATOM 1294 O O . PHE A 1 165 ? -2.261 4.318 -2.280 1.00 15.23 170 PHE A O 1
ATOM 1302 N N . GLY A 1 166 ? -4.225 4.865 -1.241 1.00 14.40 171 GLY A N 1
ATOM 1303 C CA . GLY A 1 166 ? -4.360 6.171 -1.893 1.00 13.58 171 GLY A CA 1
ATOM 1304 C C . GLY A 1 166 ? -4.873 6.035 -3.304 1.00 16.03 171 GLY A C 1
ATOM 1305 O O . GLY A 1 166 ? -4.660 6.943 -4.133 1.00 17.48 171 GLY A O 1
ATOM 1306 N N . VAL A 1 167 ? -5.485 4.894 -3.580 1.00 14.02 172 VAL A N 1
ATOM 1307 C CA . VAL A 1 167 ? -6.172 4.630 -4.915 1.00 15.48 172 VAL A CA 1
ATOM 1308 C C . VAL A 1 167 ? -7.709 4.394 -4.785 1.00 15.42 172 VAL A C 1
ATOM 1309 O O . VAL A 1 167 ? -8.120 3.347 -4.295 1.00 15.48 172 VAL A O 1
ATOM 1313 N N . ARG A 1 168 ? -8.486 5.335 -5.309 1.00 13.76 173 ARG A N 1
ATOM 1314 C CA A ARG A 1 168 ? -9.952 5.216 -5.286 0.50 13.72 173 ARG A CA 1
ATOM 1315 C CA B ARG A 1 168 ? -9.951 5.249 -5.290 0.50 13.69 173 ARG A CA 1
ATOM 1316 C C . ARG A 1 168 ? -10.423 4.556 -6.577 1.00 15.72 173 ARG A C 1
ATOM 1317 O O . ARG A 1 168 ? -10.148 5.042 -7.683 1.00 16.47 173 ARG A O 1
ATOM 1332 N N . VAL A 1 169 ? -11.167 3.479 -6.421 1.00 14.68 174 VAL A N 1
ATOM 1333 C CA . VAL A 1 169 ? -11.799 2.775 -7.569 1.00 15.48 174 VAL A CA 1
ATOM 1334 C C . VAL A 1 169 ? -13.097 3.470 -7.962 1.00 15.65 174 VAL A C 1
ATOM 1335 O O . VAL A 1 169 ? -13.977 3.721 -7.105 1.00 17.20 174 VAL A O 1
ATOM 1339 N N . HIS A 1 170 ? -13.187 3.842 -9.252 1.00 15.54 175 HIS A N 1
ATOM 1340 C CA . HIS A 1 170 ? -14.423 4.503 -9.716 1.00 18.51 175 HIS A CA 1
ATOM 1341 C C . HIS A 1 170 ? -15.464 3.553 -10.186 1.00 18.42 175 HIS A C 1
ATOM 1342 O O . HIS A 1 170 ? -16.700 3.855 -10.071 1.00 20.08 175 HIS A O 1
ATOM 1349 N N . GLY A 1 171 ? -15.080 2.418 -10.759 1.00 18.36 176 GLY A N 1
ATOM 1350 C CA . GLY A 1 171 ? -16.050 1.453 -11.282 1.00 19.46 176 GLY A CA 1
ATOM 1351 C C . GLY A 1 171 ? -15.319 0.256 -11.871 1.00 16.13 176 GLY A C 1
ATOM 1352 O O . GLY A 1 171 ? -14.054 0.164 -11.856 1.00 16.82 176 GLY A O 1
ATOM 1353 N N . PHE A 1 172 ? -16.079 -0.643 -12.450 1.00 17.55 177 PHE A N 1
ATOM 1354 C CA . PHE A 1 172 ? -15.521 -1.824 -13.089 1.00 17.64 177 PHE A CA 1
ATOM 1355 C C . PHE A 1 172 ? -16.519 -2.410 -14.029 1.00 17.46 177 PHE A C 1
ATOM 1356 O O . PHE A 1 172 ? -17.763 -2.135 -13.893 1.00 17.97 177 PHE A O 1
ATOM 1364 N N . ALA A 1 173 ? -16.051 -3.250 -14.932 1.00 17.51 178 ALA A N 1
ATOM 1365 C CA . ALA A 1 173 ? -16.924 -3.883 -15.940 1.00 19.79 178 ALA A CA 1
ATOM 1366 C C . ALA A 1 173 ? -16.222 -5.082 -16.532 1.00 18.94 178 ALA A C 1
ATOM 1367 O O . ALA A 1 173 ? -14.987 -5.138 -16.642 1.00 18.28 178 ALA A O 1
ATOM 1369 N N . PRO A 1 174 ? -16.993 -6.048 -17.010 1.00 18.85 179 PRO A N 1
ATOM 1370 C CA . PRO A 1 174 ? -16.428 -7.237 -17.664 1.00 19.17 179 PRO A CA 1
ATOM 1371 C C . PRO A 1 174 ? -15.818 -6.740 -19.002 1.00 18.12 179 PRO A C 1
ATOM 1372 O O . PRO A 1 174 ? -16.327 -5.785 -19.621 1.00 19.41 179 PRO A O 1
ATOM 1376 N N . ASP A 1 175 ? -14.729 -7.388 -19.380 1.00 17.80 180 ASP A N 1
ATOM 1377 C CA . ASP A 1 175 ? -13.951 -6.993 -20.618 1.00 18.22 180 ASP A CA 1
ATOM 1378 C C . ASP A 1 175 ? -13.781 -8.152 -21.636 1.00 19.15 180 ASP A C 1
ATOM 1379 O O . ASP A 1 175 ? -13.081 -7.991 -22.674 1.00 20.85 180 ASP A O 1
ATOM 1384 N N . GLY A 1 176 ? -14.370 -9.303 -21.370 1.00 19.56 181 GLY A N 1
ATOM 1385 C CA . GLY A 1 176 ? -14.303 -10.442 -22.323 1.00 20.90 181 GLY A CA 1
ATOM 1386 C C . GLY A 1 176 ? -13.243 -11.467 -21.932 1.00 23.89 181 GLY A C 1
ATOM 1387 O O . GLY A 1 176 ? -13.221 -12.599 -22.457 1.00 26.17 181 GLY A O 1
ATOM 1388 N N . GLU A 1 177 ? -12.353 -11.076 -21.025 1.00 23.05 182 GLU A N 1
ATOM 1389 C CA . GLU A 1 177 ? -11.271 -11.902 -20.518 1.00 25.15 182 GLU A CA 1
ATOM 1390 C C . GLU A 1 177 ? -11.145 -11.712 -19.001 1.00 25.70 182 GLU A C 1
ATOM 1391 O O . GLU A 1 177 ? -10.060 -11.937 -18.417 1.00 30.54 182 GLU A O 1
ATOM 1397 N N . GLY A 1 178 ? -12.189 -11.266 -18.371 1.00 24.10 183 GLY A N 1
ATOM 1398 C CA . GLY A 1 178 ? -12.190 -10.969 -16.946 1.00 19.99 183 GLY A CA 1
ATOM 1399 C C . GLY A 1 178 ? -12.828 -9.635 -16.753 1.00 20.04 183 GLY A C 1
ATOM 1400 O O . GLY A 1 178 ? -13.808 -9.249 -17.436 1.00 20.19 183 GLY A O 1
ATOM 1401 N N . MET A 1 179 ? -12.293 -8.906 -15.782 1.00 17.73 184 MET A N 1
ATOM 1402 C CA . MET A 1 179 ? -12.774 -7.577 -15.457 1.00 17.42 184 MET A CA 1
ATOM 1403 C C . MET A 1 179 ? -11.737 -6.504 -15.596 1.00 17.23 184 MET A C 1
ATOM 1404 O O . MET A 1 179 ? -10.540 -6.717 -15.319 1.00 18.30 184 MET A O 1
ATOM 1409 N N . THR A 1 180 ? -12.148 -5.306 -15.983 1.00 16.56 185 THR A N 1
ATOM 1410 C CA . THR A 1 180 ? -11.325 -4.103 -15.958 1.00 16.55 185 THR A CA 1
ATOM 1411 C C . THR A 1 180 ? -11.807 -3.154 -14.909 1.00 16.39 185 THR A C 1
ATOM 1412 O O . THR A 1 180 ? -13.030 -2.907 -14.811 1.00 17.98 185 THR A O 1
ATOM 1416 N N . VAL A 1 181 ? -10.923 -2.714 -14.035 1.00 16.83 186 VAL A N 1
ATOM 1417 C CA . VAL A 1 181 ? -11.291 -1.855 -12.914 1.00 15.95 186 VAL A CA 1
ATOM 1418 C C . VAL A 1 181 ? -10.737 -0.456 -13.250 1.00 17.03 186 VAL A C 1
ATOM 1419 O O . VAL A 1 181 ? -9.537 -0.349 -13.609 1.00 17.85 186 VAL A O 1
ATOM 1423 N N . GLU A 1 182 ? -11.526 0.621 -13.171 1.00 17.85 187 GLU A N 1
ATOM 1424 C CA . GLU A 1 182 ? -11.165 1.988 -13.416 1.00 20.84 187 GLU A CA 1
ATOM 1425 C C . GLU A 1 182 ? -10.851 2.692 -12.115 1.00 18.35 187 GLU A C 1
ATOM 1426 O O . GLU A 1 182 ? -11.734 2.736 -11.221 1.00 21.03 187 GLU A O 1
ATOM 1432 N N . THR A 1 183 ? -9.670 3.266 -12.053 1.00 21.21 188 THR A N 1
ATOM 1433 C CA . THR A 1 183 ? -9.363 4.096 -10.865 1.00 22.48 188 THR A CA 1
ATOM 1434 C C . THR A 1 183 ? -9.244 5.525 -11.263 1.00 25.81 188 THR A C 1
ATOM 1435 O O . THR A 1 183 ? -9.272 5.877 -12.442 1.00 26.56 188 THR A O 1
ATOM 1439 N N . GLU A 1 184 ? -9.098 6.360 -10.233 1.00 29.37 189 GLU A N 1
ATOM 1440 C CA . GLU A 1 184 ? -8.881 7.788 -10.391 1.00 33.21 189 GLU A CA 1
ATOM 1441 C C . GLU A 1 184 ? -7.560 8.029 -11.105 1.00 35.59 189 GLU A C 1
ATOM 1442 O O . GLU A 1 184 ? -7.269 9.176 -11.455 1.00 36.22 189 GLU A O 1
ATOM 1448 N N . SER A 1 185 ? -6.751 6.966 -11.258 1.00 35.37 190 SER A N 1
ATOM 1449 C CA . SER A 1 185 ? -5.397 7.081 -11.813 1.00 36.60 190 SER A CA 1
ATOM 1450 C C . SER A 1 185 ? -5.044 6.209 -13.019 1.00 35.24 190 SER A C 1
ATOM 1451 O O . SER A 1 185 ? -3.921 6.312 -13.544 1.00 36.95 190 SER A O 1
ATOM 1454 N N . GLY A 1 186 ? -5.962 5.384 -13.517 1.00 31.93 191 GLY A N 1
ATOM 1455 C CA . GLY A 1 186 ? -5.544 4.439 -14.579 1.00 29.07 191 GLY A CA 1
ATOM 1456 C C . GLY A 1 186 ? -6.419 3.224 -14.465 1.00 27.35 191 GLY A C 1
ATOM 1457 O O . GLY A 1 186 ? -7.454 3.300 -13.827 1.00 29.74 191 GLY A O 1
ATOM 1458 N N . ARG A 1 187 ? -6.089 2.156 -15.165 1.00 22.08 192 ARG A N 1
ATOM 1459 C CA . ARG A 1 187 ? -6.935 0.936 -15.154 1.00 21.55 192 ARG A CA 1
ATOM 1460 C C . ARG A 1 187 ? -6.130 -0.230 -14.671 1.00 18.72 192 ARG A C 1
ATOM 1461 O O . ARG A 1 187 ? -4.871 -0.214 -14.744 1.00 20.32 192 ARG A O 1
ATOM 1469 N N . LEU A 1 188 ? -6.789 -1.246 -14.189 1.00 18.93 193 LEU A N 1
ATOM 1470 C CA . LEU A 1 188 ? -6.165 -2.498 -13.813 1.00 20.39 193 LEU A CA 1
ATOM 1471 C C . LEU A 1 188 ? -7.047 -3.631 -14.221 1.00 19.27 193 LEU A C 1
ATOM 1472 O O . LEU A 1 188 ? -8.308 -3.452 -14.177 1.00 21.84 193 LEU A O 1
ATOM 1477 N N . ARG A 1 189 ? -6.475 -4.802 -14.472 1.00 20.33 194 ARG A N 1
ATOM 1478 C CA . ARG A 1 189 ? -7.267 -5.887 -15.031 1.00 19.60 194 ARG A CA 1
ATOM 1479 C C . ARG A 1 189 ? -7.101 -7.136 -14.222 1.00 18.77 194 ARG A C 1
ATOM 1480 O O . ARG A 1 189 ? -6.002 -7.358 -13.707 1.00 20.29 194 ARG A O 1
ATOM 1488 N N . ALA A 1 190 ? -8.165 -7.893 -14.054 1.00 16.22 195 ALA A N 1
ATOM 1489 C CA . ALA A 1 190 ? -8.030 -9.180 -13.335 1.00 18.03 195 ALA A CA 1
ATOM 1490 C C . ALA A 1 190 ? -9.076 -10.182 -13.804 1.00 17.66 195 ALA A C 1
ATOM 1491 O O . ALA A 1 190 ? -9.989 -9.793 -14.488 1.00 19.60 195 ALA A O 1
ATOM 1493 N N . ASP A 1 191 ? -8.952 -11.453 -13.431 1.00 17.85 196 ASP A N 1
ATOM 1494 C CA . ASP A 1 191 ? -10.029 -12.377 -13.738 1.00 16.03 196 ASP A CA 1
ATOM 1495 C C . ASP A 1 191 ? -11.290 -12.129 -12.975 1.00 15.84 196 ASP A C 1
ATOM 1496 O O . ASP A 1 191 ? -12.456 -12.376 -13.431 1.00 17.78 196 ASP A O 1
ATOM 1501 N N . ARG A 1 192 ? -11.125 -11.707 -11.708 1.00 15.77 197 ARG A N 1
ATOM 1502 C CA . ARG A 1 192 ? -12.263 -11.563 -10.809 1.00 15.82 197 ARG A CA 1
ATOM 1503 C C . ARG A 1 192 ? -12.091 -10.279 -9.962 1.00 15.65 197 ARG A C 1
ATOM 1504 O O . ARG A 1 192 ? -10.948 -9.834 -9.742 1.00 15.51 197 ARG A O 1
ATOM 1512 N N . VAL A 1 193 ? -13.211 -9.798 -9.419 1.00 15.05 198 VAL A N 1
ATOM 1513 C CA . VAL A 1 193 ? -13.193 -8.679 -8.499 1.00 14.71 198 VAL A CA 1
ATOM 1514 C C . VAL A 1 193 ? -13.983 -9.033 -7.245 1.00 16.15 198 VAL A C 1
ATOM 1515 O O . VAL A 1 193 ? -15.055 -9.547 -7.327 1.00 16.10 198 VAL A O 1
ATOM 1519 N N . VAL A 1 194 ? -13.438 -8.710 -6.075 1.00 15.09 199 VAL A N 1
ATOM 1520 C CA . VAL A 1 194 ? -14.130 -8.775 -4.794 1.00 14.37 199 VAL A CA 1
ATOM 1521 C C . VAL A 1 194 ? -14.310 -7.334 -4.309 1.00 13.23 199 VAL A C 1
ATOM 1522 O O . VAL A 1 194 ? -13.335 -6.567 -4.277 1.00 15.76 199 VAL A O 1
ATOM 1526 N N . VAL A 1 195 ? -15.565 -6.982 -3.971 1.00 13.52 200 VAL A N 1
ATOM 1527 C CA . VAL A 1 195 ? -15.824 -5.662 -3.361 1.00 13.06 200 VAL A CA 1
ATOM 1528 C C . VAL A 1 195 ? -16.109 -5.792 -1.902 1.00 15.07 200 VAL A C 1
ATOM 1529 O O . VAL A 1 195 ? -17.080 -6.450 -1.506 1.00 13.92 200 VAL A O 1
ATOM 1533 N N . THR A 1 196 ? -15.267 -5.159 -1.086 1.00 13.64 201 THR A N 1
ATOM 1534 C CA . THR A 1 196 ? -15.435 -5.092 0.373 1.00 13.19 201 THR A CA 1
ATOM 1535 C C . THR A 1 196 ? -15.287 -3.587 0.763 1.00 14.09 201 THR A C 1
ATOM 1536 O O . THR A 1 196 ? -14.235 -3.177 1.328 1.00 13.75 201 THR A O 1
ATOM 1540 N N . ALA A 1 197 ? -16.233 -2.761 0.373 1.00 12.87 202 ALA A N 1
ATOM 1541 C CA . ALA A 1 197 ? -16.223 -1.306 0.441 1.00 12.38 202 ALA A CA 1
ATOM 1542 C C . ALA A 1 197 ? -16.852 -0.720 1.685 1.00 11.05 202 ALA A C 1
ATOM 1543 O O . ALA A 1 197 ? -16.875 0.506 1.815 1.00 12.62 202 ALA A O 1
ATOM 1545 N N . GLY A 1 198 ? -17.312 -1.612 2.581 1.00 12.13 203 GLY A N 1
ATOM 1546 C CA . GLY A 1 198 ? -17.720 -1.041 3.884 1.00 12.44 203 GLY A CA 1
ATOM 1547 C C . GLY A 1 198 ? -18.912 -0.043 3.738 1.00 12.51 203 GLY A C 1
ATOM 1548 O O . GLY A 1 198 ? -19.860 -0.207 2.908 1.00 12.91 203 GLY A O 1
ATOM 1549 N N . PRO A 1 199 ? -18.896 1.050 4.462 1.00 11.71 204 PRO A N 1
ATOM 1550 C CA . PRO A 1 199 ? -19.914 2.096 4.357 1.00 14.74 204 PRO A CA 1
ATOM 1551 C C . PRO A 1 199 ? -19.961 2.781 3.019 1.00 16.04 204 PRO A C 1
ATOM 1552 O O . PRO A 1 199 ? -20.952 3.453 2.792 1.00 16.71 204 PRO A O 1
ATOM 1556 N N . TRP A 1 200 ? -19.021 2.593 2.143 1.00 13.96 205 TRP A N 1
ATOM 1557 C CA . TRP A 1 200 ? -19.061 3.227 0.805 1.00 13.17 205 TRP A CA 1
ATOM 1558 C C . TRP A 1 200 ? -19.697 2.287 -0.169 1.00 15.20 205 TRP A C 1
ATOM 1559 O O . TRP A 1 200 ? -19.741 2.584 -1.377 1.00 15.53 205 TRP A O 1
ATOM 1570 N N . SER A 1 201 ? -20.181 1.119 0.243 1.00 13.45 206 SER A N 1
ATOM 1571 C CA . SER A 1 201 ? -20.745 0.143 -0.685 1.00 15.40 206 SER A CA 1
ATOM 1572 C C . SER A 1 201 ? -21.859 0.681 -1.611 1.00 15.58 206 SER A C 1
ATOM 1573 O O . SER A 1 201 ? -21.851 0.291 -2.782 1.00 17.04 206 SER A O 1
ATOM 1576 N N . THR A 1 202 ? -22.769 1.543 -1.142 1.00 19.08 207 THR A N 1
ATOM 1577 C CA . THR A 1 202 ? -23.811 2.028 -2.051 1.00 20.11 207 THR A CA 1
ATOM 1578 C C . THR A 1 202 ? -23.279 3.089 -2.953 1.00 20.41 207 THR A C 1
ATOM 1579 O O . THR A 1 202 ? -24.059 3.576 -3.807 1.00 22.97 207 THR A O 1
ATOM 1583 N N . THR A 1 203 ? -22.003 3.447 -2.869 1.00 20.51 208 THR A N 1
ATOM 1584 C CA . THR A 1 203 ? -21.464 4.430 -3.863 1.00 22.48 208 THR A CA 1
ATOM 1585 C C . THR A 1 203 ? -20.929 3.594 -5.032 1.00 21.81 208 THR A C 1
ATOM 1586 O O . THR A 1 203 ? -21.394 3.615 -6.170 1.00 23.01 208 THR A O 1
ATOM 1590 N N . LEU A 1 204 ? -19.951 2.781 -4.735 1.00 20.30 209 LEU A N 1
ATOM 1591 C CA . LEU A 1 204 ? -19.385 1.889 -5.720 1.00 21.08 209 LEU A CA 1
ATOM 1592 C C . LEU A 1 204 ? -20.416 0.988 -6.350 1.00 21.79 209 LEU A C 1
ATOM 1593 O O . LEU A 1 204 ? -20.405 0.838 -7.585 1.00 21.88 209 LEU A O 1
ATOM 1598 N N . LEU A 1 205 ? -21.310 0.373 -5.551 1.00 19.90 210 LEU A N 1
ATOM 1599 C CA . LEU A 1 205 ? -22.320 -0.595 -6.024 1.00 20.09 210 LEU A CA 1
ATOM 1600 C C . LEU A 1 205 ? -23.697 0.098 -6.112 1.00 20.09 210 LEU A C 1
ATOM 1601 O O . LEU A 1 205 ? -24.709 -0.576 -5.955 1.00 21.18 210 LEU A O 1
ATOM 1606 N N . ALA A 1 206 ? -23.709 1.420 -6.383 1.00 21.90 211 ALA A N 1
ATOM 1607 C CA . ALA A 1 206 ? -24.973 2.178 -6.498 1.00 23.24 211 ALA A CA 1
ATOM 1608 C C . ALA A 1 206 ? -25.970 1.453 -7.358 1.00 24.51 211 ALA A C 1
ATOM 1609 O O . ALA A 1 206 ? -27.180 1.422 -7.021 1.00 25.26 211 ALA A O 1
ATOM 1611 N N . ASP A 1 207 ? -25.576 0.935 -8.513 1.00 24.84 212 ASP A N 1
ATOM 1612 C CA . ASP A 1 207 ? -26.607 0.411 -9.395 1.00 26.37 212 ASP A CA 1
ATOM 1613 C C . ASP A 1 207 ? -27.207 -0.921 -8.938 1.00 26.53 212 ASP A C 1
ATOM 1614 O O . ASP A 1 207 ? -28.179 -1.382 -9.537 1.00 27.52 212 ASP A O 1
ATOM 1619 N N . LEU A 1 208 ? -26.725 -1.505 -7.823 1.00 24.93 213 LEU A N 1
ATOM 1620 C CA . LEU A 1 208 ? -27.382 -2.677 -7.229 1.00 23.46 213 LEU A CA 1
ATOM 1621 C C . LEU A 1 208 ? -28.509 -2.365 -6.226 1.00 23.61 213 LEU A C 1
ATOM 1622 O O . LEU A 1 208 ? -29.179 -3.311 -5.766 1.00 25.17 213 LEU A O 1
ATOM 1627 N N . GLY A 1 209 ? -28.632 -1.104 -5.833 1.00 22.68 214 GLY A N 1
ATOM 1628 C CA . GLY A 1 209 ? -29.713 -0.753 -4.875 1.00 22.70 214 GLY A CA 1
ATOM 1629 C C . GLY A 1 209 ? -29.681 -1.540 -3.568 1.00 23.97 214 GLY A C 1
ATOM 1630 O O . GLY A 1 209 ? -30.722 -1.950 -3.036 1.00 24.64 214 GLY A O 1
ATOM 1631 N N . LEU A 1 210 ? -28.490 -1.706 -2.988 1.00 21.08 215 LEU A N 1
ATOM 1632 C CA . LEU A 1 210 ? -28.380 -2.488 -1.699 1.00 20.60 215 LEU A CA 1
ATOM 1633 C C . LEU A 1 210 ? -29.053 -1.700 -0.576 1.00 18.62 215 LEU A C 1
ATOM 1634 O O . LEU A 1 210 ? -28.883 -0.512 -0.447 1.00 18.29 215 LEU A O 1
ATOM 1639 N N . PRO A 1 211 ? -29.795 -2.391 0.248 1.00 19.21 216 PRO A N 1
ATOM 1640 C CA . PRO A 1 211 ? -30.525 -1.728 1.366 1.00 19.67 216 PRO A CA 1
ATOM 1641 C C . PRO A 1 211 ? -29.592 -1.521 2.524 1.00 20.07 216 PRO A C 1
ATOM 1642 O O . PRO A 1 211 ? -29.637 -2.276 3.528 1.00 20.13 216 PRO A O 1
ATOM 1646 N N . LEU A 1 212 ? -28.790 -0.470 2.452 1.00 17.21 217 LEU A N 1
ATOM 1647 C CA . LEU A 1 212 ? -27.717 -0.263 3.452 1.00 16.80 217 LEU A CA 1
ATOM 1648 C C . LEU A 1 212 ? -27.821 1.150 3.984 1.00 16.64 217 LEU A C 1
ATOM 1649 O O . LEU A 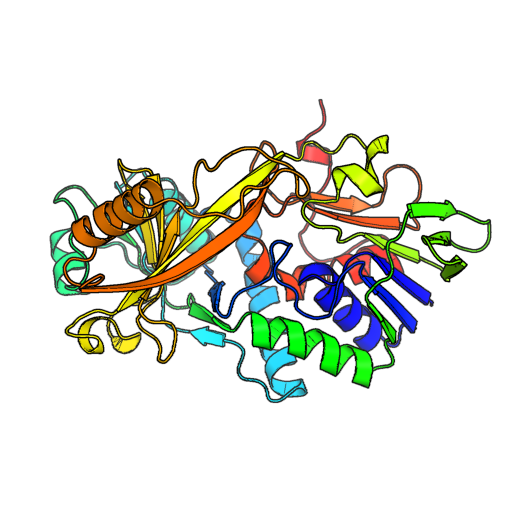1 212 ? -28.009 2.135 3.183 1.00 19.31 217 LEU A O 1
ATOM 1654 N N . GLU A 1 213 ? -27.725 1.294 5.320 1.00 15.23 218 GLU A N 1
ATOM 1655 C CA . GLU A 1 213 ? -27.815 2.604 5.989 1.00 16.94 218 GLU A CA 1
ATOM 1656 C C . GLU A 1 213 ? -26.595 2.729 6.888 1.00 17.55 218 GLU A C 1
ATOM 1657 O O . GLU A 1 213 ? -26.330 1.859 7.742 1.00 17.07 218 GLU A O 1
ATOM 1663 N N . VAL A 1 214 ? -25.893 3.840 6.742 1.00 16.09 219 VAL A N 1
ATOM 1664 C CA . VAL A 1 214 ? -24.662 4.040 7.503 1.00 14.74 219 VAL A CA 1
ATOM 1665 C C . VAL A 1 214 ? -24.993 4.845 8.749 1.00 16.70 219 VAL A C 1
ATOM 1666 O O . VAL A 1 214 ? -25.795 5.788 8.694 1.00 16.06 219 VAL A O 1
ATOM 1670 N N . ARG A 1 215 ? -24.430 4.402 9.887 1.00 14.60 220 ARG A N 1
ATOM 1671 C CA . ARG A 1 215 ? -24.697 5.032 11.171 1.00 16.24 220 ARG A CA 1
ATOM 1672 C C . ARG A 1 215 ? -23.398 5.402 11.848 1.00 15.17 220 ARG A C 1
ATOM 1673 O O . ARG A 1 215 ? -22.447 4.665 11.804 1.00 16.08 220 ARG A O 1
ATOM 1681 N N . ARG A 1 216 ? -23.407 6.583 12.456 1.00 14.92 221 ARG A N 1
ATOM 1682 C CA . ARG A 1 216 ? -22.298 7.034 13.298 1.00 14.12 221 ARG A CA 1
ATOM 1683 C C . ARG A 1 216 ? -22.506 6.619 14.718 1.00 16.08 221 ARG A C 1
ATOM 1684 O O . ARG A 1 216 ? -23.577 6.861 15.295 1.00 16.86 221 ARG A O 1
ATOM 1692 N N . VAL A 1 217 ? -21.501 6.017 15.275 1.00 15.45 222 VAL A N 1
ATOM 1693 C CA . VAL A 1 217 ? -21.551 5.548 16.645 1.00 14.32 222 VAL A CA 1
ATOM 1694 C C . VAL A 1 217 ? -20.359 5.972 17.382 1.00 13.58 222 VAL A C 1
ATOM 1695 O O . VAL A 1 217 ? -19.277 6.261 16.834 1.00 15.79 222 VAL A O 1
ATOM 1699 N N . LEU A 1 218 ? -20.499 5.933 18.718 1.00 14.23 223 LEU A N 1
ATOM 1700 C CA . LEU A 1 218 ? -19.473 6.525 19.637 1.00 16.12 223 LEU A CA 1
ATOM 1701 C C . LEU A 1 218 ? -18.933 5.520 20.582 1.00 14.44 223 LEU A C 1
ATOM 1702 O O . LEU A 1 218 ? -19.643 4.611 21.080 1.00 16.52 223 LEU A O 1
ATOM 1707 N N . VAL A 1 219 ? -17.604 5.653 20.843 1.00 15.04 224 VAL A N 1
ATOM 1708 C CA . VAL A 1 219 ? -16.917 4.928 21.907 1.00 15.80 224 VAL A CA 1
ATOM 1709 C C . VAL A 1 219 ? -16.204 5.899 22.811 1.00 15.21 224 VAL A C 1
ATOM 1710 O O . VAL A 1 219 ? -15.676 6.928 22.350 1.00 16.22 224 VAL A O 1
ATOM 1714 N N . VAL A 1 220 ? -16.138 5.560 24.106 1.00 15.14 225 VAL A N 1
ATOM 1715 C CA . VAL A 1 220 ? -15.367 6.346 25.089 1.00 15.43 225 VAL A CA 1
ATOM 1716 C C . VAL A 1 220 ? -14.418 5.411 25.777 1.00 14.89 225 VAL A C 1
ATOM 1717 O O . VAL A 1 220 ? -14.638 4.201 25.874 1.00 15.59 225 VAL A O 1
ATOM 1721 N N . HIS A 1 221 ? -13.223 5.948 26.118 1.00 14.11 226 HIS A N 1
ATOM 1722 C CA . HIS A 1 221 ? -12.247 5.245 26.973 1.00 15.71 226 HIS A CA 1
ATOM 1723 C C . HIS A 1 221 ? -12.114 6.055 28.259 1.00 14.45 226 HIS A C 1
ATOM 1724 O O . HIS A 1 221 ? -11.988 7.293 28.193 1.00 15.53 226 HIS A O 1
ATOM 1731 N N . VAL A 1 222 ? -12.242 5.372 29.405 1.00 15.54 227 VAL A N 1
ATOM 1732 C CA . VAL A 1 222 ? -12.190 5.990 30.712 1.00 13.54 227 VAL A CA 1
ATOM 1733 C C . VAL A 1 222 ? -11.183 5.317 31.605 1.00 15.08 227 VAL A C 1
ATOM 1734 O O . VAL A 1 222 ? -10.903 4.135 31.457 1.00 14.95 227 VAL A O 1
ATOM 1738 N N . GLN A 1 223 ? -10.705 6.083 32.570 1.00 16.98 228 GLN A N 1
ATOM 1739 C CA . GLN A 1 223 ? -9.745 5.550 33.528 1.00 18.62 228 GLN A CA 1
ATOM 1740 C C . GLN A 1 223 ? -10.405 5.357 34.891 1.00 18.48 228 GLN A C 1
ATOM 1741 O O . GLN A 1 223 ? -10.769 6.350 35.533 1.00 21.69 228 GLN A O 1
ATOM 1747 N N . PRO A 1 224 ? -10.443 4.152 35.419 1.00 17.94 229 PRO A N 1
ATOM 1748 C CA . PRO A 1 224 ? -10.999 4.025 36.815 1.00 20.84 229 PRO A CA 1
ATOM 1749 C C . PRO A 1 224 ? -9.927 4.567 37.809 1.00 19.79 229 PRO A C 1
ATOM 1750 O O . PRO A 1 224 ? -8.706 4.499 37.521 1.00 23.73 229 PRO A O 1
ATOM 1754 N N . ASP A 1 225 ? -10.339 4.882 39.019 1.00 27.79 230 ASP A N 1
ATOM 1755 C CA . ASP A 1 225 ? -9.397 5.159 40.084 1.00 29.04 230 ASP A CA 1
ATOM 1756 C C . ASP A 1 225 ? -8.837 3.853 40.687 1.00 27.53 230 ASP A C 1
ATOM 1757 O O . ASP A 1 225 ? -7.644 3.811 41.131 1.00 28.47 230 ASP A O 1
ATOM 1762 N N . ASP A 1 226 ? -9.627 2.764 40.537 1.00 26.25 231 ASP A N 1
ATOM 1763 C CA . ASP A 1 226 ? -9.130 1.451 40.955 1.00 23.75 231 ASP A CA 1
ATOM 1764 C C . ASP A 1 226 ? -9.105 0.439 39.791 1.00 22.26 231 ASP A C 1
ATOM 1765 O O . ASP A 1 226 ? -9.939 -0.391 39.720 1.00 21.12 231 ASP A O 1
ATOM 1770 N N . PRO A 1 227 ? -8.176 0.630 38.836 1.00 21.10 232 PRO A N 1
ATOM 1771 C CA . PRO A 1 227 ? -8.200 -0.192 37.619 1.00 19.94 232 PRO A CA 1
ATOM 1772 C C . PRO A 1 227 ? -8.234 -1.679 37.915 1.00 20.07 232 PRO A C 1
ATOM 1773 O O . PRO A 1 227 ? -8.684 -2.455 37.079 1.00 18.80 232 PRO A O 1
ATOM 1777 N N . THR A 1 228 ? -7.559 -2.130 38.989 1.00 19.09 233 THR A N 1
ATOM 1778 C CA . THR A 1 228 ? -7.376 -3.566 39.146 1.00 21.09 233 THR A CA 1
ATOM 1779 C C . THR A 1 228 ? -8.706 -4.282 39.273 1.00 20.06 233 THR A C 1
ATOM 1780 O O . THR A 1 228 ? -8.784 -5.420 38.780 1.00 20.87 233 THR A O 1
ATOM 1784 N N . ARG A 1 229 ? -9.743 -3.612 39.769 1.00 17.97 234 ARG A N 1
ATOM 1785 C CA . ARG A 1 229 ? -11.039 -4.291 39.913 1.00 19.40 234 ARG A CA 1
ATOM 1786 C C . ARG A 1 229 ? -11.857 -4.387 38.595 1.00 18.42 234 ARG A C 1
ATOM 1787 O O . ARG A 1 229 ? -13.015 -4.884 38.561 1.00 18.52 234 ARG A O 1
ATOM 1795 N N . PHE A 1 230 ? -11.269 -3.744 37.554 1.00 16.84 235 PHE A N 1
ATOM 1796 C CA . PHE A 1 230 ? -11.825 -3.782 36.168 1.00 15.56 235 PHE A CA 1
ATOM 1797 C C . PHE A 1 230 ? -10.999 -4.654 35.237 1.00 16.21 235 PHE A C 1
ATOM 1798 O O . PHE A 1 230 ? -11.283 -4.678 34.038 1.00 16.62 235 PHE A O 1
ATOM 1806 N N . ARG A 1 231 ? -9.984 -5.381 35.720 1.00 17.69 236 ARG A N 1
ATOM 1807 C CA . ARG A 1 231 ? -9.125 -6.113 34.806 1.00 18.12 236 ARG A CA 1
ATOM 1808 C C . ARG A 1 231 ? -9.738 -7.405 34.299 1.00 16.95 236 ARG A C 1
ATOM 1809 O O . ARG A 1 231 ? -10.782 -7.802 34.801 1.00 15.20 236 ARG A O 1
ATOM 1817 N N . PRO A 1 232 ? -9.262 -7.927 33.178 1.00 16.38 237 PRO A N 1
ATOM 1818 C CA . PRO A 1 232 ? -9.889 -9.081 32.543 1.00 17.76 237 PRO A CA 1
ATOM 1819 C C . PRO A 1 232 ? -10.166 -10.240 33.483 1.00 19.24 237 PRO A C 1
ATOM 1820 O O . PRO A 1 232 ? -11.250 -10.839 33.354 1.00 22.24 237 PRO A O 1
ATOM 1824 N N . GLU A 1 233 ? -9.322 -10.476 34.478 1.00 21.23 238 GLU A N 1
ATOM 1825 C CA . GLU A 1 233 ? -9.519 -11.639 35.328 1.00 21.92 238 GLU A CA 1
ATOM 1826 C C . GLU A 1 233 ? -10.874 -11.514 36.068 1.00 20.90 238 GLU A C 1
ATOM 1827 O O . GLU A 1 233 ? -11.511 -12.556 36.418 1.00 23.26 238 GLU A O 1
ATOM 1833 N N . VAL A 1 234 ? -11.312 -10.305 36.364 1.00 19.08 239 VAL A N 1
ATOM 1834 C CA . VAL A 1 234 ? -12.590 -10.157 37.079 1.00 18.33 239 VAL A CA 1
ATOM 1835 C C . VAL A 1 234 ? -13.704 -9.576 36.304 1.00 18.25 239 VAL A C 1
ATOM 1836 O O . VAL A 1 234 ? -14.878 -9.574 36.759 1.00 17.85 239 VAL A O 1
ATOM 1840 N N . LEU A 1 235 ? -13.378 -9.132 35.095 1.00 16.66 240 LEU A N 1
ATOM 1841 C CA . LEU A 1 235 ? -14.404 -8.397 34.225 1.00 16.21 240 LEU A CA 1
ATOM 1842 C C . LEU A 1 235 ? -14.258 -8.863 32.774 1.00 17.20 240 LEU A C 1
ATOM 1843 O O . LEU A 1 235 ? -13.251 -8.515 32.143 1.00 17.50 240 LEU A O 1
ATOM 1848 N N . PRO A 1 236 ? -15.085 -9.851 32.346 1.00 16.14 241 PRO A N 1
ATOM 1849 C CA . PRO A 1 236 ? -15.020 -10.318 30.955 1.00 16.17 241 PRO A CA 1
ATOM 1850 C C . PRO A 1 236 ? -15.533 -9.167 30.043 1.00 16.09 241 PRO A C 1
ATOM 1851 O O . PRO A 1 236 ? -16.011 -8.152 30.502 1.00 16.92 241 PRO A O 1
ATOM 1855 N N . ILE A 1 237 ? -15.389 -9.367 28.720 1.00 14.58 242 ILE A N 1
ATOM 1856 C CA . ILE A 1 237 ? -16.158 -8.477 27.842 1.00 14.96 242 ILE A CA 1
ATOM 1857 C C . ILE A 1 237 ? -17.646 -8.564 28.168 1.00 13.23 242 ILE A C 1
ATOM 1858 O O . ILE A 1 237 ? -18.149 -9.576 28.692 1.00 14.40 242 ILE A O 1
ATOM 1863 N N . PHE A 1 238 ? -18.325 -7.445 27.917 1.00 13.20 243 PHE A N 1
ATOM 1864 C CA . PHE A 1 238 ? -19.692 -7.394 28.282 1.00 14.19 243 PHE A CA 1
ATOM 1865 C C . PHE A 1 238 ? -20.580 -6.683 27.286 1.00 15.21 243 PHE A C 1
ATOM 1866 O O . PHE A 1 238 ? -20.145 -5.692 26.626 1.00 14.45 243 PHE A O 1
ATOM 1874 N N . ILE A 1 239 ? -21.871 -7.074 27.257 1.00 16.55 244 ILE A N 1
ATOM 1875 C CA . ILE A 1 239 ? -22.895 -6.441 26.468 1.00 15.37 244 ILE A CA 1
ATOM 1876 C C . ILE A 1 239 ? -24.120 -6.293 27.321 1.00 14.26 244 ILE A C 1
ATOM 1877 O O . ILE A 1 239 ? -24.349 -7.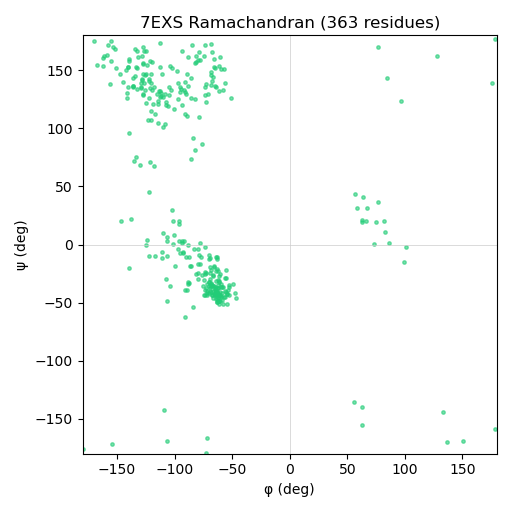096 28.192 1.00 15.32 244 ILE A O 1
ATOM 1882 N N . MET A 1 240 ? -24.841 -5.158 27.140 1.00 13.89 245 MET A N 1
ATOM 1883 C CA . MET A 1 240 ? -26.002 -4.880 27.975 1.00 15.02 245 MET A CA 1
ATOM 1884 C C . MET A 1 240 ? -27.124 -4.286 27.190 1.00 15.39 245 MET A C 1
ATOM 1885 O O . MET A 1 240 ? -26.943 -3.370 26.358 1.00 16.36 245 MET A O 1
ATOM 1890 N N . ASP A 1 241 ? -28.332 -4.809 27.462 1.00 14.63 246 ASP A N 1
ATOM 1891 C CA . ASP A 1 241 ? -29.567 -4.281 26.903 1.00 14.62 246 ASP A CA 1
ATOM 1892 C C . ASP A 1 241 ? -30.353 -3.622 28.029 1.00 16.11 246 ASP A C 1
ATOM 1893 O O . ASP A 1 241 ? -30.977 -4.318 28.849 1.00 17.88 246 ASP A O 1
ATOM 1898 N N . VAL A 1 242 ? -30.284 -2.296 28.094 1.00 13.92 247 VAL A N 1
ATOM 1899 C CA . VAL A 1 242 ? -30.785 -1.555 29.268 1.00 15.70 247 VAL A CA 1
ATOM 1900 C C . VAL A 1 242 ? -31.758 -0.473 28.834 1.00 16.22 247 VAL A C 1
ATOM 1901 O O . VAL A 1 242 ? -31.871 -0.210 27.643 1.00 15.58 247 VAL A O 1
ATOM 1905 N N . PRO A 1 243 ? -32.472 0.181 29.780 1.00 16.42 248 PRO A N 1
ATOM 1906 C CA . PRO A 1 243 ? -33.419 1.155 29.293 1.00 16.15 248 PRO A CA 1
ATOM 1907 C C . PRO A 1 243 ? -32.790 2.326 28.526 1.00 13.70 248 PRO A C 1
ATOM 1908 O O . PRO A 1 243 ? -33.429 2.880 27.582 1.00 17.29 248 PRO A O 1
ATOM 1912 N N . GLU A 1 244 ? -31.468 2.550 28.831 1.00 15.06 249 GLU A N 1
ATOM 1913 C CA . GLU A 1 244 ? -30.769 3.648 28.148 1.00 15.05 249 GLU A CA 1
ATOM 1914 C C . GLU A 1 244 ? -30.249 3.229 26.758 1.00 15.10 249 GLU A C 1
ATOM 1915 O O . GLU A 1 244 ? -29.810 4.152 26.021 1.00 15.64 249 GLU A O 1
ATOM 1921 N N . GLY A 1 245 ? -30.387 1.974 26.349 1.00 15.77 250 GLY A N 1
ATOM 1922 C CA . GLY A 1 245 ? -29.913 1.592 24.988 1.00 13.91 250 GLY A CA 1
ATOM 1923 C C . GLY A 1 245 ? -29.163 0.258 25.051 1.00 14.07 250 GLY A C 1
ATOM 1924 O O . GLY A 1 245 ? -29.236 -0.485 26.048 1.00 16.61 250 GLY A O 1
ATOM 1925 N N . GLU A 1 246 ? -28.492 -0.098 23.923 1.00 16.01 251 GLU A N 1
ATOM 1926 C CA . GLU A 1 246 ? -27.638 -1.236 23.942 1.00 14.00 251 GLU A CA 1
ATOM 1927 C C . GLU A 1 246 ? -26.200 -0.794 23.977 1.00 14.56 251 GLU A C 1
ATOM 1928 O O . GLU A 1 246 ? -25.827 0.081 23.173 1.00 15.67 251 GLU A O 1
ATOM 1934 N N . TYR A 1 247 ? -25.480 -1.332 24.915 1.00 12.95 252 TYR A N 1
ATOM 1935 C CA . TYR A 1 247 ? -24.063 -0.916 25.092 1.00 13.01 252 TYR A CA 1
ATOM 1936 C C . TYR A 1 247 ? -23.163 -2.113 25.233 1.00 14.25 252 TYR A C 1
ATOM 1937 O O . TYR A 1 247 ? -23.637 -3.255 25.421 1.00 13.77 252 TYR A O 1
ATOM 1946 N N . TYR A 1 248 ? -21.830 -1.886 25.122 1.00 14.80 253 TYR A N 1
ATOM 1947 C CA . TYR A 1 248 ? -20.817 -2.947 25.222 1.00 14.81 253 TYR A CA 1
ATOM 1948 C C . TYR A 1 248 ? -19.558 -2.372 25.741 1.00 14.51 253 TYR A C 1
ATOM 1949 O O . TYR A 1 248 ? -19.357 -1.171 25.683 1.00 14.57 253 TYR A O 1
ATOM 1958 N N . GLY A 1 249 ? -18.802 -3.233 26.410 1.00 14.51 254 GLY A N 1
ATOM 1959 C CA . GLY A 1 249 ? -17.516 -2.801 26.896 1.00 14.32 254 GLY A CA 1
ATOM 1960 C C . GLY A 1 249 ? -16.538 -3.860 27.111 1.00 13.42 254 GLY A C 1
ATOM 1961 O O . GLY A 1 249 ? -16.763 -5.083 26.908 1.00 14.16 254 GLY A O 1
ATOM 1962 N N . PHE A 1 250 ? -15.329 -3.403 27.466 1.00 14.26 255 PHE A N 1
ATOM 1963 C CA . PHE A 1 250 ? -14.189 -4.226 27.676 1.00 14.47 255 PHE A CA 1
ATOM 1964 C C . PHE A 1 250 ? -13.619 -3.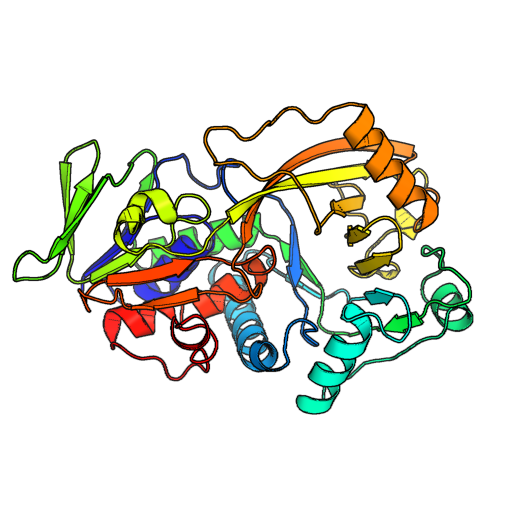983 29.095 1.00 14.10 255 PHE A C 1
ATOM 1965 O O . PHE A 1 250 ? -13.632 -2.852 29.594 1.00 16.39 255 PHE A O 1
ATOM 1973 N N . PRO A 1 251 ? -12.927 -5.001 29.640 1.00 15.48 256 PRO A N 1
ATOM 1974 C CA . PRO A 1 251 ? -12.098 -4.781 30.841 1.00 14.73 256 PRO A CA 1
ATOM 1975 C C . PRO A 1 251 ? -10.992 -3.789 30.620 1.00 17.34 256 PRO A C 1
ATOM 1976 O O . PRO A 1 251 ? -10.535 -3.526 29.481 1.00 15.40 256 PRO A O 1
ATOM 1980 N N . PHE A 1 252 ? -10.572 -3.151 31.713 1.00 15.90 257 PHE A N 1
ATOM 1981 C CA . PHE A 1 252 ? -9.355 -2.325 31.679 1.00 16.42 257 PHE A CA 1
ATOM 1982 C C . PHE A 1 252 ? -8.124 -3.000 31.096 1.00 18.09 257 PHE A C 1
ATOM 1983 O O . PHE A 1 252 ? -7.791 -4.161 31.429 1.00 17.67 257 PHE A O 1
ATOM 1991 N N . LEU A 1 253 ? -7.534 -2.333 30.103 1.00 15.67 258 LEU A N 1
ATOM 1992 C CA . LEU A 1 253 ? -6.254 -2.764 29.522 1.00 19.24 258 LEU A CA 1
ATOM 1993 C C . LEU A 1 253 ? -5.277 -1.561 29.545 1.00 21.80 258 LEU A C 1
ATOM 1994 O O . LEU A 1 253 ? -5.744 -0.412 29.366 1.00 20.69 258 LEU A O 1
ATOM 1999 N N . PRO A 1 254 ? -3.951 -1.818 29.730 1.00 24.02 259 PRO A N 1
ATOM 2000 C CA . PRO A 1 254 ? -3.012 -0.658 29.711 1.00 26.00 259 PRO A CA 1
ATOM 2001 C C . PRO A 1 254 ? -3.114 0.149 28.403 1.00 28.07 259 PRO A C 1
ATOM 2002 O O . PRO A 1 254 ? -3.273 -0.432 27.330 1.00 28.20 259 PRO A O 1
ATOM 2006 N N . ASP A 1 255 ? -3.064 1.490 28.502 1.00 29.33 260 ASP A N 1
ATOM 2007 C CA . ASP A 1 255 ? -3.191 2.381 27.287 1.00 31.24 260 ASP A CA 1
ATOM 2008 C C . ASP A 1 255 ? -4.528 2.300 26.548 1.00 31.76 260 ASP A C 1
ATOM 2009 O O . ASP A 1 255 ? -4.629 2.627 25.328 1.00 35.17 260 ASP A O 1
ATOM 2014 N N . GLN A 1 256 ? -5.566 1.831 27.205 1.00 26.60 261 GLN A N 1
ATOM 2015 C CA . GLN A 1 256 ? -6.861 1.840 26.637 1.00 23.27 261 GLN A CA 1
ATOM 2016 C C . GLN A 1 256 ? -7.844 2.224 27.710 1.00 20.77 261 GLN A C 1
ATOM 2017 O O . GLN A 1 256 ? -9.025 2.534 27.383 1.00 22.18 261 GLN A O 1
ATOM 2023 N N . GLY A 1 257 ? -7.476 2.080 28.971 1.00 19.00 262 GLY A N 1
ATOM 2024 C CA . GLY A 1 257 ? -8.506 2.252 29.994 1.00 17.73 262 GLY A CA 1
ATOM 2025 C C . GLY A 1 257 ? -9.582 1.175 29.810 1.00 14.71 262 GLY A C 1
ATOM 2026 O O . GLY A 1 257 ? -9.335 0.075 29.338 1.00 16.39 262 GLY A O 1
ATOM 2027 N N . VAL A 1 258 ? -10.790 1.509 30.302 1.00 15.09 263 VAL A N 1
ATOM 2028 C CA . VAL A 1 258 ? -12.063 0.760 30.083 1.00 15.17 263 VAL A CA 1
ATOM 2029 C C . VAL A 1 258 ? -12.726 1.410 28.873 1.00 14.47 263 VAL A C 1
ATOM 2030 O O . VAL A 1 258 ? -12.954 2.623 28.842 1.00 15.26 263 VAL A O 1
ATOM 2034 N N . LYS A 1 259 ? -12.923 0.606 27.858 1.00 15.29 264 LYS A N 1
ATOM 2035 C CA . LYS A 1 259 ? -13.598 1.043 26.596 1.00 14.00 264 LYS A CA 1
ATOM 2036 C C . LYS A 1 259 ? -15.097 0.699 26.665 1.00 15.14 264 LYS A C 1
ATOM 2037 O O . LYS A 1 259 ? -15.433 -0.400 27.069 1.00 15.46 264 LYS A O 1
ATOM 2043 N N . PHE A 1 260 ? -15.938 1.637 26.292 1.00 13.22 265 PHE A N 1
ATOM 2044 C CA . PHE A 1 260 ? -17.429 1.506 26.390 1.00 12.24 265 PHE A CA 1
ATOM 2045 C C . PHE A 1 260 ? -18.034 2.147 25.175 1.00 14.53 265 PHE A C 1
ATOM 2046 O O . PHE A 1 260 ? -17.749 3.313 24.863 1.00 14.84 265 PHE A O 1
ATOM 2054 N N . GLY A 1 261 ? -18.937 1.456 24.494 1.00 14.05 266 G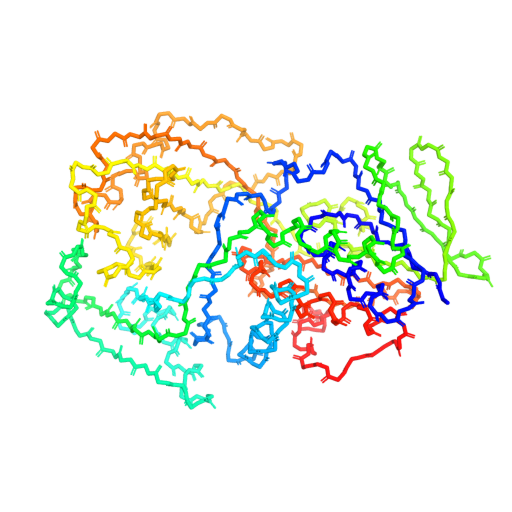LY A N 1
ATOM 2055 C CA . GLY A 1 261 ? -19.608 2.047 23.295 1.00 14.47 266 GLY A CA 1
ATOM 2056 C C . GLY A 1 261 ? -21.071 1.806 23.329 1.00 13.85 266 GLY A C 1
ATOM 2057 O O . GLY A 1 261 ? -21.566 0.946 24.124 1.00 13.97 266 GLY A O 1
ATOM 2058 N N . ARG A 1 262 ? -21.764 2.514 22.433 1.00 14.40 267 ARG A N 1
ATOM 2059 C CA . ARG A 1 262 ? -23.229 2.369 22.329 1.00 14.00 267 ARG A CA 1
ATOM 2060 C C . ARG A 1 262 ? -23.487 1.718 20.965 1.00 14.52 267 ARG A C 1
ATOM 2061 O O . ARG A 1 262 ? -22.918 2.116 19.938 1.00 17.52 267 ARG A O 1
ATOM 2069 N N . HIS A 1 263 ? -24.239 0.624 20.982 1.00 15.77 268 HIS A N 1
ATOM 2070 C CA . HIS A 1 263 ? -24.599 -0.085 19.740 1.00 15.40 268 HIS A CA 1
ATOM 2071 C C . HIS A 1 263 ? -25.878 0.372 19.034 1.00 18.38 268 HIS A C 1
ATOM 2072 O O . HIS A 1 263 ? -25.907 0.354 17.801 1.00 18.71 268 HIS A O 1
ATOM 2079 N N . ASP A 1 264 ? -26.915 0.690 19.752 1.00 18.03 269 ASP A N 1
ATOM 2080 C CA . ASP A 1 264 ? -28.066 1.073 19.053 1.00 18.77 269 ASP A CA 1
ATOM 2081 C C . ASP A 1 264 ? -28.070 2.542 18.668 1.00 18.93 269 ASP A C 1
ATOM 2082 O O . ASP A 1 264 ? -27.260 3.282 19.036 1.00 20.06 269 ASP A O 1
ATOM 2087 N N . ASP A 1 265 ? -29.067 2.867 17.852 1.00 25.15 270 ASP A N 1
ATOM 2088 C CA . ASP A 1 265 ? -29.274 4.242 17.368 1.00 29.10 270 ASP A CA 1
ATOM 2089 C C . ASP A 1 265 ? -28.013 4.779 16.679 1.00 27.74 270 ASP A C 1
ATOM 2090 O O . ASP A 1 265 ? -27.359 4.149 15.877 1.00 30.26 270 ASP A O 1
ATOM 2095 N N . GLY A 1 266 ? -27.703 5.990 17.021 1.00 30.23 271 GLY A N 1
ATOM 2096 C CA . GLY A 1 266 ? -26.604 6.566 16.303 1.00 29.36 271 GLY A CA 1
ATOM 2097 C C . GLY A 1 266 ? -27.172 7.127 15.018 1.00 27.85 271 GLY A C 1
ATOM 2098 O O . GLY A 1 266 ? -28.085 6.521 14.353 1.00 29.67 271 GLY A O 1
ATOM 2099 N N . GLU A 1 267 ? -26.593 8.249 14.641 1.00 24.92 272 GLU A N 1
ATOM 2100 C CA . GLU A 1 267 ? -27.090 9.085 13.611 1.00 23.78 272 GLU A CA 1
ATOM 2101 C C . GLU A 1 267 ? -26.859 8.466 12.242 1.00 19.36 272 GLU A C 1
ATOM 2102 O O . GLU A 1 267 ? -25.709 8.140 11.898 1.00 18.20 272 GLU A O 1
ATOM 2108 N N . VAL A 1 268 ? -27.882 8.532 11.416 1.00 20.40 273 VAL A N 1
ATOM 2109 C CA . VAL A 1 268 ? -27.777 8.133 10.001 1.00 18.09 273 VAL A CA 1
ATOM 2110 C C . VAL A 1 268 ? -26.930 9.218 9.312 1.00 19.28 273 VAL A C 1
ATOM 2111 O O . VAL A 1 268 ? -27.122 10.399 9.559 1.00 21.62 273 VAL A O 1
ATOM 2115 N N . CYS A 1 269 ? -25.904 8.822 8.567 1.00 18.82 274 CYS A N 1
ATOM 2116 C CA . CYS A 1 269 ? -25.040 9.704 7.874 1.00 18.30 274 CYS A CA 1
ATOM 2117 C C . CYS A 1 269 ? -24.429 8.982 6.664 1.00 19.04 274 CYS A C 1
ATOM 2118 O O . CYS A 1 269 ? -24.821 7.850 6.369 1.00 20.42 274 CYS A O 1
ATOM 2121 N N . THR A 1 270 ? -23.479 9.603 6.000 1.00 20.24 275 THR A N 1
ATOM 2122 C CA . THR A 1 270 ? -22.650 8.971 4.971 1.00 19.52 275 THR A CA 1
ATOM 2123 C C . THR A 1 270 ? -21.209 9.187 5.390 1.00 20.52 275 THR A C 1
ATOM 2124 O O . THR A 1 270 ? -20.889 10.000 6.256 1.00 21.77 275 THR A O 1
ATOM 2128 N N . PRO A 1 271 ? -20.259 8.473 4.779 1.00 22.39 276 PRO A N 1
ATOM 2129 C CA . PRO A 1 271 ? -18.903 8.762 5.243 1.00 23.44 276 PRO A CA 1
ATOM 2130 C C . PRO A 1 271 ? -18.480 10.208 4.955 1.00 26.55 276 PRO A C 1
ATOM 2131 O O . PRO A 1 271 ? -17.581 10.782 5.596 1.00 28.83 276 PRO A O 1
ATOM 2135 N N . GLU A 1 272 ? -19.150 10.826 4.001 1.00 24.18 277 GLU A N 1
ATOM 2136 C CA . GLU A 1 272 ? -18.838 12.262 3.793 1.00 27.55 277 GLU A CA 1
ATOM 2137 C C . GLU A 1 272 ? -19.397 13.192 4.898 1.00 27.71 277 GLU A C 1
ATOM 2138 O O . GLU A 1 272 ? -18.742 14.203 5.286 1.00 30.31 277 GLU A O 1
ATOM 2144 N N . SER A 1 273 ? -20.602 12.917 5.364 1.00 26.39 278 SER A N 1
ATOM 2145 C CA . SER A 1 273 ? -21.261 13.860 6.259 1.00 22.81 278 SER A CA 1
ATOM 2146 C C . SER A 1 273 ? -20.992 13.546 7.714 1.00 23.82 278 SER A C 1
ATOM 2147 O O . SER A 1 273 ? -21.391 14.338 8.587 1.00 24.17 278 SER A O 1
ATOM 2150 N N . VAL A 1 274 ? -20.353 12.426 8.014 1.00 21.06 279 VAL A N 1
ATOM 2151 C CA . VAL A 1 274 ? -20.262 12.026 9.436 1.00 21.49 279 VAL A CA 1
ATOM 2152 C C . VAL A 1 274 ? -19.577 13.105 10.298 1.00 19.74 279 VAL A C 1
ATOM 2153 O O . VAL A 1 274 ? -18.518 13.602 9.947 1.00 20.94 279 VAL A O 1
ATOM 2157 N N . ARG A 1 275 ? -20.191 13.426 11.452 1.00 20.64 280 ARG A N 1
ATOM 2158 C CA . ARG A 1 275 ? -19.588 14.326 12.448 1.00 19.97 280 ARG A CA 1
ATOM 2159 C C . ARG A 1 275 ? -18.541 13.640 13.291 1.00 19.46 280 ARG A C 1
ATOM 2160 O O . ARG A 1 275 ? -18.825 12.696 14.037 1.00 19.82 280 ARG A O 1
ATOM 2168 N N . ARG A 1 276 ? -17.299 14.006 13.074 1.00 17.68 281 ARG A N 1
ATOM 2169 C CA . ARG A 1 276 ? -16.159 13.504 13.843 1.00 17.71 281 ARG A CA 1
ATOM 2170 C C . ARG A 1 276 ? -15.999 14.181 15.189 1.00 18.82 281 ARG A C 1
ATOM 2171 O O . ARG A 1 276 ? -15.322 13.618 16.077 1.00 20.05 281 ARG A O 1
ATOM 2179 N N . THR A 1 277 ? -16.648 15.327 15.357 1.00 18.31 282 THR A N 1
ATOM 2180 C CA . THR A 1 277 ? -16.600 15.973 16.687 1.00 18.57 282 THR A CA 1
ATOM 2181 C C . THR A 1 277 ? -17.492 15.146 17.629 1.00 17.87 282 THR A C 1
ATOM 2182 O O . THR A 1 277 ? -18.655 14.891 17.303 1.00 19.06 282 THR A O 1
ATOM 2186 N N . VAL A 1 278 ? -17.012 14.937 18.858 1.00 17.42 283 VAL A N 1
ATOM 2187 C CA . VAL A 1 278 ? -17.809 14.224 19.875 1.00 17.68 283 VAL A CA 1
ATOM 2188 C C . VAL A 1 278 ? -18.047 15.320 20.902 1.00 16.56 283 VAL A C 1
ATOM 2189 O O . VAL A 1 278 ? -17.100 15.918 21.423 1.00 19.16 283 VAL A O 1
ATOM 2193 N N . THR A 1 279 ? -19.322 15.593 21.128 1.00 15.00 284 THR A N 1
ATOM 2194 C CA . THR A 1 279 ? -19.731 16.732 21.955 1.00 15.52 284 THR A CA 1
ATOM 2195 C C . THR A 1 279 ? -19.632 16.452 23.472 1.00 16.90 284 THR A C 1
ATOM 2196 O O . THR A 1 279 ? -19.664 15.281 23.894 1.00 16.32 284 THR A O 1
ATOM 2200 N N . ASP A 1 280 ? -19.547 17.504 24.287 1.00 16.09 285 ASP A N 1
ATOM 2201 C CA . ASP A 1 280 ? -19.615 17.303 25.750 1.00 16.25 285 ASP A CA 1
ATOM 2202 C C . ASP A 1 280 ? -20.921 16.563 26.134 1.00 14.46 285 ASP A C 1
ATOM 2203 O O . ASP A 1 280 ? -20.852 15.711 27.026 1.00 16.72 285 ASP A O 1
ATOM 2208 N N . ASP A 1 281 ? -22.067 16.841 25.557 1.00 15.61 286 ASP A N 1
ATOM 2209 C CA . ASP A 1 281 ? -23.241 16.170 26.034 1.00 15.96 286 ASP A CA 1
ATOM 2210 C C . ASP A 1 281 ? -23.173 14.646 25.678 1.00 14.92 286 ASP A C 1
ATOM 2211 O O . ASP A 1 281 ? -23.691 13.839 26.411 1.00 16.55 286 ASP A O 1
ATOM 2216 N N . GLU A 1 282 ? -22.573 14.343 24.543 1.00 15.25 287 GLU A N 1
ATOM 2217 C CA . GLU A 1 282 ? -22.405 12.926 24.131 1.00 15.70 287 GLU A CA 1
ATOM 2218 C C . GLU A 1 282 ? -21.503 12.235 25.151 1.00 16.68 287 GLU A C 1
ATOM 2219 O O . GLU A 1 282 ? -21.756 11.092 25.507 1.00 17.00 287 GLU A O 1
ATOM 2225 N N . VAL A 1 283 ? -20.419 12.863 25.580 1.00 16.56 288 VAL A N 1
ATOM 2226 C CA . VAL A 1 283 ? -19.495 12.257 26.533 1.00 18.90 288 VAL A CA 1
ATOM 2227 C C . VAL A 1 283 ? -20.194 12.035 27.857 1.00 18.03 288 VAL A C 1
ATOM 2228 O O . VAL A 1 283 ? -20.111 10.961 28.481 1.00 17.84 288 VAL A O 1
ATOM 2232 N N . ARG A 1 284 ? -20.981 13.014 28.278 1.00 17.63 289 ARG A N 1
ATOM 2233 C CA . ARG A 1 284 ? -21.623 12.940 29.598 1.00 17.87 289 ARG A CA 1
ATOM 2234 C C . ARG A 1 284 ? -22.685 11.889 29.614 1.00 16.85 289 ARG A C 1
ATOM 2235 O O . ARG A 1 284 ? -22.908 11.197 30.641 1.00 17.79 289 ARG A O 1
ATOM 2243 N N . TRP A 1 285 ? -23.391 11.745 28.484 1.00 16.23 290 TRP A N 1
ATOM 2244 C CA . TRP A 1 285 ? -24.378 10.670 28.402 1.00 14.33 290 TRP A CA 1
ATOM 2245 C C . TRP A 1 285 ? -23.705 9.272 28.559 1.00 17.07 290 TRP A C 1
ATOM 2246 O O . TRP A 1 285 ? -24.092 8.429 29.405 1.00 17.80 290 TRP A O 1
ATOM 2257 N N . MET A 1 286 ? -22.662 9.049 27.764 1.00 16.02 291 MET A N 1
ATOM 2258 C CA . MET A 1 286 ? -21.985 7.755 27.823 1.00 15.26 291 MET A CA 1
ATOM 2259 C C . MET A 1 286 ? -21.438 7.460 29.213 1.00 18.50 291 MET A C 1
ATOM 2260 O O . MET A 1 286 ? -21.530 6.287 29.641 1.00 17.48 291 MET A O 1
ATOM 2265 N N . THR A 1 287 ? -20.738 8.396 29.851 1.00 17.57 292 THR A N 1
ATOM 2266 C CA . THR A 1 287 ? -20.216 8.176 31.185 1.00 19.23 292 THR A CA 1
ATOM 2267 C C . THR A 1 287 ? -21.315 8.060 32.199 1.00 19.11 292 THR A C 1
ATOM 2268 O O . THR A 1 287 ? -21.162 7.344 33.201 1.00 19.44 292 THR A O 1
ATOM 2272 N N . GLY A 1 288 ? -22.468 8.667 31.927 1.00 17.34 293 GLY A N 1
ATOM 2273 C CA . GLY A 1 288 ? -23.613 8.584 32.854 1.00 18.12 293 GLY A CA 1
ATOM 2274 C C . GLY A 1 288 ? -24.208 7.172 32.820 1.00 16.71 293 GLY A C 1
ATOM 2275 O O . GLY A 1 288 ? -24.554 6.623 33.859 1.00 18.41 293 GLY A O 1
ATOM 2276 N N . VAL A 1 289 ? -24.303 6.631 31.607 1.00 15.75 294 VAL A N 1
ATOM 2277 C CA . VAL A 1 289 ? -24.796 5.233 31.466 1.00 15.92 294 VAL A CA 1
ATOM 2278 C C . VAL A 1 289 ? -23.770 4.274 32.094 1.00 17.20 294 VAL A C 1
ATOM 2279 O O . VAL A 1 289 ? -24.137 3.367 32.909 1.00 17.09 294 VAL A O 1
ATOM 2283 N N . LEU A 1 290 ? -22.488 4.475 31.791 1.00 17.49 295 LEU A N 1
ATOM 2284 C CA . LEU A 1 290 ? -21.458 3.560 32.279 1.00 20.03 295 LEU A CA 1
ATOM 2285 C C . LEU A 1 290 ? -21.415 3.581 33.810 1.00 20.31 295 LEU A C 1
ATOM 2286 O O . LEU A 1 290 ? -21.338 2.513 34.441 1.00 21.93 295 LEU A O 1
ATOM 2291 N N . GLN A 1 291 ? -21.604 4.733 34.420 1.00 21.22 296 GLN A N 1
ATOM 2292 C CA . GLN A 1 291 ? -21.515 4.858 35.902 1.00 22.42 296 GLN A CA 1
ATOM 2293 C C . GLN A 1 291 ? -22.713 4.225 36.606 1.00 21.15 296 GLN A C 1
ATOM 2294 O O . GLN A 1 291 ? -22.646 3.887 37.792 1.00 21.69 296 GLN A O 1
ATOM 2300 N N . ARG A 1 292 ? -23.831 4.113 35.922 1.00 19.49 297 ARG A N 1
ATOM 2301 C CA . ARG A 1 292 ? -24.964 3.408 36.521 1.00 20.84 297 ARG A CA 1
ATOM 2302 C C . ARG A 1 292 ? -24.703 1.925 36.609 1.00 20.08 297 ARG A C 1
ATOM 2303 O O . ARG A 1 292 ? -25.027 1.262 37.613 1.00 21.65 297 ARG A O 1
ATOM 2311 N N . TYR A 1 293 ? -24.120 1.353 35.541 1.00 17.00 298 TYR A N 1
ATOM 2312 C CA . TYR A 1 293 ? -23.966 -0.109 35.534 1.00 16.72 298 TYR A CA 1
ATOM 2313 C C . TYR A 1 293 ? -22.573 -0.610 35.916 1.00 17.80 298 TYR A C 1
ATOM 2314 O O . TYR A 1 293 ? -22.432 -1.808 36.228 1.00 18.19 298 TYR A O 1
ATOM 2323 N N . LEU A 1 294 ? -21.573 0.239 35.841 1.00 17.80 299 LEU A N 1
ATOM 2324 C CA . LEU A 1 294 ? -20.228 -0.074 36.273 1.00 18.74 299 LEU A CA 1
ATOM 2325 C C . LEU A 1 294 ? -19.708 1.095 37.131 1.00 19.80 299 LEU A C 1
ATOM 2326 O O . LEU A 1 294 ? -18.843 1.862 36.701 1.00 18.86 299 LEU A O 1
ATOM 2331 N N . PRO A 1 295 ? -20.180 1.203 38.379 1.00 18.46 300 PRO A N 1
ATOM 2332 C CA . PRO A 1 295 ? -19.854 2.455 39.092 1.00 18.64 300 PRO A CA 1
ATOM 2333 C C . PRO A 1 295 ? -18.334 2.514 39.348 1.00 18.59 300 PRO A C 1
ATOM 2334 O O . PRO A 1 295 ? -17.729 1.475 39.612 1.00 20.51 300 PRO A O 1
ATOM 2338 N N . GLY A 1 296 ? -17.753 3.754 39.267 1.00 19.50 301 GLY A N 1
ATOM 2339 C CA . GLY A 1 296 ? -16.306 3.954 39.512 1.00 17.44 301 GLY A CA 1
ATOM 2340 C C . GLY A 1 296 ? -15.395 3.747 38.321 1.00 18.41 301 GLY A C 1
ATOM 2341 O O . GLY A 1 296 ? -14.166 3.766 38.470 1.00 19.16 301 GLY A O 1
ATOM 2342 N N . ALA A 1 297 ? -15.975 3.433 37.149 1.00 18.83 302 ALA A N 1
ATOM 2343 C CA . ALA A 1 297 ? -15.164 3.198 35.952 1.00 19.39 302 ALA A CA 1
ATOM 2344 C C . ALA A 1 297 ? -14.645 4.448 35.334 1.00 20.79 302 ALA A C 1
ATOM 2345 O O . ALA A 1 297 ? -13.575 4.391 34.737 1.00 23.26 302 ALA A O 1
ATOM 2347 N N . ALA A 1 298 ? -15.328 5.579 35.517 1.00 23.07 303 ALA A N 1
ATOM 2348 C CA . ALA A 1 298 ? -15.025 6.828 34.742 1.00 24.35 303 ALA A CA 1
ATOM 2349 C C . ALA A 1 298 ? -14.585 7.940 35.693 1.00 25.90 303 ALA A C 1
ATOM 2350 O O . ALA A 1 298 ? -15.288 8.944 35.777 1.00 28.33 303 ALA A O 1
ATOM 2352 N N . ARG A 1 299 ? -13.427 7.814 36.330 1.00 26.40 304 ARG A N 1
ATOM 2353 C CA . ARG A 1 299 ? -12.841 8.897 37.157 1.00 29.39 304 ARG A CA 1
ATOM 2354 C C . ARG A 1 299 ? -12.290 10.000 36.213 1.00 28.00 304 ARG A C 1
ATOM 2355 O O . ARG A 1 299 ? -12.204 11.167 36.574 1.00 28.45 304 ARG A O 1
ATOM 2363 N N . GLU A 1 300 ? -11.943 9.620 34.984 1.00 24.90 305 GLU A N 1
ATOM 2364 C CA . GLU A 1 300 ? -11.354 10.532 33.985 1.00 23.70 305 GLU A CA 1
ATOM 2365 C C . GLU A 1 300 ? -11.673 9.925 32.618 1.00 21.75 305 GLU A C 1
ATOM 2366 O O . GLU A 1 300 ? -11.649 8.707 32.447 1.00 20.29 305 GLU A O 1
ATOM 2372 N N . VAL A 1 301 ? -12.049 10.786 31.677 1.00 19.56 306 VAL A N 1
ATOM 2373 C CA . VAL A 1 301 ? -12.207 10.412 30.253 1.00 18.54 306 VAL A CA 1
ATOM 2374 C C . VAL A 1 301 ? -10.843 10.538 29.615 1.00 18.85 306 VAL A C 1
ATOM 2375 O O . VAL A 1 301 ? -10.218 11.612 29.655 1.00 20.66 306 VAL A O 1
ATOM 2379 N N . LEU A 1 302 ? -10.393 9.465 28.980 1.00 16.12 307 LEU A N 1
ATOM 2380 C CA . LEU A 1 302 ? -9.099 9.366 28.272 1.00 16.71 307 LEU A CA 1
ATOM 2381 C C . LEU A 1 302 ? -9.173 9.728 26.815 1.00 19.11 307 LEU A C 1
ATOM 2382 O O . LEU A 1 302 ? -8.245 10.420 26.283 1.00 21.18 307 LEU A O 1
ATOM 2387 N N . MET A 1 303 ? -10.243 9.320 26.153 1.00 17.55 308 MET A N 1
ATOM 2388 C CA . MET A 1 303 ? -10.330 9.466 24.673 1.00 19.12 308 MET A CA 1
ATOM 2389 C C . MET A 1 303 ? -11.765 9.210 24.263 1.00 18.01 308 MET A C 1
ATOM 2390 O O . MET A 1 303 ? -12.476 8.453 24.916 1.00 17.61 308 MET A O 1
ATOM 2395 N N . THR A 1 304 ? -12.153 9.796 23.123 1.00 17.88 309 THR A N 1
ATOM 2396 C CA . THR A 1 304 ? -13.451 9.519 22.517 1.00 17.53 309 THR A CA 1
ATOM 2397 C C . THR A 1 304 ? -13.183 9.283 21.043 1.00 19.19 309 THR A C 1
ATOM 2398 O O . THR A 1 304 ? -12.166 9.792 20.491 1.00 21.27 309 THR A O 1
ATOM 2402 N N . VAL A 1 305 ? -14.047 8.486 20.407 1.00 19.51 310 VAL A N 1
ATOM 2403 C CA . VAL A 1 305 ? -13.793 7.893 19.063 1.00 22.46 310 VAL A CA 1
ATOM 2404 C C . VAL A 1 305 ? -15.116 7.845 18.353 1.00 18.94 310 VAL A C 1
ATOM 2405 O O . VAL A 1 305 ? -16.098 7.500 18.963 1.00 16.29 310 VAL A O 1
ATOM 2409 N N . THR A 1 306 ? -15.146 8.147 17.045 1.00 17.68 311 THR A N 1
ATOM 2410 C CA . THR A 1 306 ? -16.376 7.921 16.260 1.00 16.20 311 THR A CA 1
ATOM 2411 C C . THR A 1 306 ? -16.045 6.788 15.254 1.00 15.35 311 THR A C 1
ATOM 2412 O O . THR A 1 306 ? -14.850 6.539 14.917 1.00 15.04 311 THR A O 1
ATOM 2416 N N . CYS A 1 307 ? -17.049 6.070 14.871 1.00 14.32 312 CYS A N 1
ATOM 2417 C CA . CYS A 1 307 ? -16.875 4.980 13.936 1.00 14.88 312 CYS A CA 1
ATOM 2418 C C . CYS A 1 307 ? -18.181 4.779 13.192 1.00 14.23 312 CYS A C 1
ATOM 2419 O O . CYS A 1 307 ? -19.199 5.375 13.513 1.00 16.59 312 CYS A O 1
ATOM 2422 N N . LEU A 1 308 ? -18.141 3.941 12.136 1.00 12.90 313 LEU A N 1
ATOM 2423 C CA . LEU A 1 308 ? -19.351 3.775 11.267 1.00 13.31 313 LEU A CA 1
ATOM 2424 C C . LEU A 1 308 ? -19.805 2.331 11.225 1.00 12.62 313 LEU A C 1
ATOM 2425 O O . LEU A 1 308 ? -19.001 1.416 11.159 1.00 14.48 313 LEU A O 1
ATOM 2430 N N . TYR A 1 309 ? -21.119 2.105 11.363 1.00 13.25 314 TYR A N 1
ATOM 2431 C CA . TYR A 1 309 ? -21.703 0.841 11.052 1.00 12.98 314 TYR A CA 1
ATOM 2432 C C . TYR A 1 309 ? -22.448 0.919 9.705 1.00 13.49 314 TYR A C 1
ATOM 2433 O O . TYR A 1 309 ? -22.894 1.999 9.331 1.00 15.32 314 TYR A O 1
ATOM 2442 N N . THR A 1 310 ? -22.568 -0.210 9.044 1.00 12.70 315 THR A N 1
ATOM 2443 C CA . THR A 1 310 ? -23.400 -0.278 7.800 1.00 13.99 315 THR A CA 1
ATOM 2444 C C . THR A 1 310 ? -24.474 -1.277 8.014 1.00 14.53 315 THR A C 1
ATOM 2445 O O . THR A 1 310 ? -24.231 -2.499 8.058 1.00 14.39 315 THR A O 1
ATOM 2449 N N . MET A 1 311 ? -25.716 -0.770 8.184 1.00 15.65 316 MET A N 1
ATOM 2450 C CA . MET A 1 311 ? -26.812 -1.655 8.570 1.00 16.14 316 MET A CA 1
ATOM 2451 C C . MET A 1 311 ? -27.708 -2.183 7.438 1.00 12.07 316 MET A C 1
ATOM 2452 O O . MET A 1 311 ? -27.956 -1.398 6.498 1.00 15.48 316 MET A O 1
ATOM 2457 N N . THR A 1 312 ? -28.086 -3.460 7.517 1.00 14.68 317 THR A N 1
ATOM 2458 C CA . THR A 1 312 ? -29.143 -3.978 6.666 1.00 13.33 317 THR A CA 1
ATOM 2459 C C . THR A 1 312 ? -30.457 -3.888 7.415 1.00 14.52 317 THR A C 1
ATOM 2460 O O . THR A 1 312 ? -30.459 -3.760 8.656 1.00 15.43 317 THR A O 1
ATOM 2464 N N . PRO A 1 313 ? -31.572 -4.059 6.701 1.00 15.88 318 PRO A N 1
ATOM 2465 C CA . PRO A 1 313 ? -32.902 -3.997 7.348 1.00 19.34 318 PRO A CA 1
ATOM 2466 C C . PRO A 1 313 ? -33.093 -5.013 8.465 1.00 18.83 318 PRO A C 1
ATOM 2467 O O . PRO A 1 313 ? -33.769 -4.667 9.439 1.00 22.22 318 PRO A O 1
ATOM 2471 N N . ASP A 1 314 ? -32.523 -6.216 8.297 1.00 17.17 319 ASP A N 1
ATOM 2472 C CA . ASP A 1 314 ? -32.646 -7.349 9.280 1.00 18.72 319 ASP A CA 1
ATOM 2473 C C . ASP A 1 314 ? -31.423 -7.542 10.165 1.00 16.75 319 ASP A C 1
ATOM 2474 O O . ASP A 1 314 ? -31.402 -8.420 11.030 1.00 18.86 319 ASP A O 1
ATOM 2479 N N . ARG A 1 315 ? -30.421 -6.673 9.936 1.00 16.88 320 ARG A N 1
ATOM 2480 C CA . ARG A 1 315 ? -29.139 -6.685 10.726 1.00 16.92 320 ARG A CA 1
ATOM 2481 C C . ARG A 1 315 ? -28.351 -7.957 10.475 1.00 16.99 320 ARG A C 1
ATOM 2482 O O . ARG A 1 315 ? -27.396 -8.217 11.223 1.00 17.86 320 ARG A O 1
ATOM 2490 N N . HIS A 1 316 ? -28.605 -8.648 9.398 1.00 13.70 321 HIS A N 1
ATOM 2491 C CA . HIS A 1 316 ? -27.774 -9.754 8.954 1.00 16.50 321 HIS A CA 1
ATOM 2492 C C . HIS A 1 316 ? -26.890 -9.272 7.797 1.00 16.09 321 HIS A C 1
ATOM 2493 O O . HIS A 1 316 ? -27.202 -8.317 7.055 1.00 15.23 321 HIS A O 1
ATOM 2500 N N . PHE A 1 317 ? -25.732 -9.946 7.712 1.00 15.10 322 PHE A N 1
ATOM 2501 C CA . PHE A 1 317 ? -24.769 -9.537 6.710 1.00 14.81 322 PHE A CA 1
ATOM 2502 C C . PHE A 1 317 ? -25.267 -9.811 5.289 1.00 17.29 322 PHE A C 1
ATOM 2503 O O . PHE A 1 317 ? -26.208 -10.577 5.090 1.00 15.63 322 PHE A O 1
ATOM 2511 N N . MET A 1 318 ? -24.616 -9.226 4.287 1.00 15.04 323 MET A N 1
ATOM 2512 C CA . MET A 1 318 ? -24.890 -9.601 2.877 1.00 16.20 323 MET A CA 1
ATOM 2513 C C . MET A 1 318 ? -23.564 -10.065 2.283 1.00 16.85 323 MET A C 1
ATOM 2514 O O . MET A 1 318 ? -22.532 -9.379 2.339 1.00 16.39 323 MET A O 1
ATOM 2519 N N . ILE A 1 319 ? -23.587 -11.257 1.735 1.00 15.35 324 ILE A N 1
ATOM 2520 C CA . ILE A 1 319 ? -22.425 -11.753 0.980 1.00 17.48 324 ILE A CA 1
ATOM 2521 C C . ILE A 1 319 ? -22.981 -12.504 -0.213 1.00 19.05 324 ILE A C 1
ATOM 2522 O O . ILE A 1 319 ? -23.802 -13.462 -0.027 1.00 18.17 324 ILE A O 1
ATOM 2527 N N . ASP A 1 320 ? -22.561 -12.162 -1.430 1.00 18.76 325 ASP A N 1
ATOM 2528 C CA . ASP A 1 320 ? -23.150 -12.848 -2.568 1.00 19.59 325 ASP A CA 1
ATOM 2529 C C . ASP A 1 320 ? -22.340 -12.478 -3.822 1.00 19.92 325 ASP A C 1
ATOM 2530 O O . ASP A 1 320 ? -21.370 -11.707 -3.769 1.00 17.30 325 ASP A O 1
ATOM 2535 N N . ARG A 1 321 ? -22.702 -13.109 -4.919 1.00 18.81 326 ARG A N 1
ATOM 2536 C CA . ARG A 1 321 ? -22.173 -12.694 -6.241 1.00 21.03 326 ARG A CA 1
ATOM 2537 C C . ARG A 1 321 ? -22.997 -11.515 -6.710 1.00 18.71 326 ARG A C 1
ATOM 2538 O O . ARG A 1 321 ? -24.199 -11.311 -6.349 1.00 20.48 326 ARG A O 1
ATOM 2546 N N . HIS A 1 322 ? -22.391 -10.737 -7.603 1.00 18.06 327 HIS A N 1
ATOM 2547 C CA . HIS A 1 322 ? -23.028 -9.633 -8.294 1.00 19.20 327 HIS A CA 1
ATOM 2548 C C . HIS A 1 322 ? -24.150 -10.257 -9.157 1.00 20.22 327 HIS A C 1
ATOM 2549 O O . HIS A 1 322 ? -23.941 -11.303 -9.751 1.00 20.17 327 HIS A O 1
ATOM 2556 N N . PRO A 1 323 ? -25.352 -9.645 -9.155 1.00 23.52 328 PRO A N 1
ATOM 2557 C CA . PRO A 1 323 ? -26.480 -10.339 -9.811 1.00 25.10 328 PRO A CA 1
ATOM 2558 C C . PRO A 1 323 ? -26.352 -10.449 -11.331 1.00 26.28 328 PRO A C 1
ATOM 2559 O O . PRO A 1 323 ? -26.988 -11.329 -11.935 1.00 27.53 328 PRO A O 1
ATOM 2563 N N . GLU A 1 324 ? -25.556 -9.587 -11.956 1.00 25.58 329 GLU A N 1
ATOM 2564 C CA . GLU A 1 324 ? -25.380 -9.687 -13.392 1.00 26.01 329 GLU A CA 1
ATOM 2565 C C . GLU A 1 324 ? -24.032 -10.315 -13.815 1.00 24.09 329 GLU A C 1
ATOM 2566 O O . GLU A 1 324 ? -23.955 -11.055 -14.825 1.00 23.67 329 GLU A O 1
ATOM 2572 N N . TRP A 1 325 ? -22.970 -10.014 -13.045 1.00 21.04 330 TRP A N 1
ATOM 2573 C CA . TRP A 1 325 ? -21.630 -10.363 -13.460 1.00 22.70 330 TRP A CA 1
ATOM 2574 C C . TRP A 1 325 ? -21.057 -11.387 -12.527 1.00 23.29 330 TRP A C 1
ATOM 2575 O O . TRP A 1 325 ? -20.625 -11.028 -11.427 1.00 21.90 330 TRP A O 1
ATOM 2586 N N . PRO A 1 326 ? -20.976 -12.651 -12.944 1.00 24.13 331 PRO A N 1
ATOM 2587 C CA . PRO A 1 326 ? -20.531 -13.674 -12.018 1.00 23.55 331 PRO A CA 1
ATOM 2588 C C . PRO A 1 326 ? -19.015 -13.553 -11.639 1.00 23.03 331 PRO A C 1
ATOM 2589 O O . PRO A 1 326 ? -18.590 -14.172 -10.638 1.00 23.37 331 PRO A O 1
ATOM 2593 N N . GLN A 1 327 ? -18.260 -12.705 -12.359 1.00 20.48 332 GLN A N 1
ATOM 2594 C CA A GLN A 1 327 ? -16.865 -12.490 -12.038 0.50 19.31 332 GLN A CA 1
ATOM 2595 C CA B GLN A 1 327 ? -16.882 -12.525 -12.004 0.50 20.04 332 GLN A CA 1
ATOM 2596 C C . GLN A 1 327 ? -16.671 -11.559 -10.856 1.00 18.50 332 GLN A C 1
ATOM 2597 O O . GLN A 1 327 ? -15.511 -11.315 -10.476 1.00 18.80 332 GLN A O 1
ATOM 2608 N N . VAL A 1 328 ? -17.761 -11.096 -10.262 1.00 16.52 333 VAL A N 1
ATOM 2609 C CA . VAL A 1 328 ? -17.656 -10.072 -9.192 1.00 15.92 333 VAL A CA 1
ATOM 2610 C C . VAL A 1 328 ? -18.386 -10.621 -8.016 1.00 16.39 333 VAL A C 1
ATOM 2611 O O . VAL A 1 328 ? -19.568 -11.030 -8.135 1.00 16.94 333 VAL A O 1
ATOM 2615 N N . VAL A 1 329 ? -17.795 -10.565 -6.803 1.00 15.05 334 VAL A N 1
ATOM 2616 C CA . VAL A 1 329 ? -18.494 -10.926 -5.529 1.00 15.82 334 VAL A CA 1
ATOM 2617 C C . VAL A 1 329 ? -18.326 -9.786 -4.549 1.00 15.25 334 VAL A C 1
ATOM 2618 O O . VAL A 1 329 ? -17.486 -8.929 -4.724 1.00 15.11 334 VAL A O 1
ATOM 2622 N N . PHE A 1 330 ? -19.164 -9.751 -3.511 1.00 15.41 335 PHE A N 1
ATOM 2623 C CA . PHE A 1 330 ? -19.082 -8.660 -2.577 1.00 15.13 335 PHE A CA 1
ATOM 2624 C C . PHE A 1 330 ? -19.643 -9.085 -1.197 1.00 14.25 335 PHE A C 1
ATOM 2625 O O . PHE A 1 330 ? -20.330 -10.076 -1.092 1.00 13.87 335 PHE A O 1
ATOM 2633 N N . ALA A 1 331 ? -19.193 -8.341 -0.173 1.00 14.15 336 ALA A N 1
ATOM 2634 C CA . ALA A 1 331 ? -19.713 -8.458 1.175 1.00 13.32 336 ALA A CA 1
ATOM 2635 C C . ALA A 1 331 ? -19.895 -7.077 1.687 1.00 13.48 336 ALA A C 1
ATOM 2636 O O . ALA A 1 331 ? -19.101 -6.159 1.482 1.00 15.08 336 ALA A O 1
ATOM 2638 N N . ALA A 1 332 ? -21.057 -6.914 2.341 1.00 13.46 337 ALA A N 1
ATOM 2639 C CA . ALA A 1 332 ? -21.443 -5.623 2.908 1.00 13.80 337 ALA A CA 1
ATOM 2640 C C . ALA A 1 332 ? -22.487 -5.787 4.028 1.00 12.86 337 ALA A C 1
ATOM 2641 O O . ALA A 1 332 ? -22.960 -6.879 4.264 1.00 14.19 337 ALA A O 1
ATOM 2643 N N . GLY A 1 333 ? -22.746 -4.676 4.706 1.00 13.38 338 GLY A N 1
ATOM 2644 C CA . GLY A 1 333 ? -23.934 -4.722 5.620 1.00 13.78 338 GLY A CA 1
ATOM 2645 C C . GLY A 1 333 ? -23.656 -5.481 6.924 1.00 14.31 338 GLY A C 1
ATOM 2646 O O . GLY A 1 333 ? -24.573 -6.082 7.456 1.00 15.93 338 GLY A O 1
ATOM 2647 N N . PHE A 1 334 ? -22.414 -5.331 7.433 1.00 13.45 339 PHE A N 1
ATOM 2648 C CA . PHE A 1 334 ? -22.038 -6.051 8.635 1.00 12.52 339 PHE A CA 1
ATOM 2649 C C . PHE A 1 334 ? -22.690 -5.615 9.935 1.00 13.26 339 PHE A C 1
ATOM 2650 O O . PHE A 1 334 ? -22.604 -6.344 10.918 1.00 13.36 339 PHE A O 1
ATOM 2658 N N . SER A 1 335 ? -23.413 -4.486 9.877 1.00 14.15 340 SER A N 1
ATOM 2659 C CA . SER A 1 335 ? -24.472 -4.171 10.899 1.00 14.80 340 SER A CA 1
ATOM 2660 C C . SER A 1 335 ? -23.922 -4.131 12.279 1.00 14.49 340 SER A C 1
ATOM 2661 O O . SER A 1 335 ? -24.538 -4.482 13.258 1.00 15.73 340 SER A O 1
ATOM 2664 N N . GLY A 1 336 ? -22.655 -3.725 12.354 1.00 13.42 341 GLY A N 1
ATOM 2665 C CA . GLY A 1 336 ? -22.003 -3.497 13.672 1.00 14.92 341 GLY A CA 1
ATOM 2666 C C . GLY A 1 336 ? -21.468 -4.721 14.334 1.00 14.20 341 GLY A C 1
ATOM 2667 O O . GLY A 1 336 ? -21.113 -4.664 15.524 1.00 15.16 341 GLY A O 1
ATOM 2668 N N . HIS A 1 337 ? -21.411 -5.865 13.643 1.00 12.26 342 HIS A N 1
ATOM 2669 C CA . HIS A 1 337 ? -21.026 -7.108 14.346 1.00 12.01 342 HIS A CA 1
ATOM 2670 C C . HIS A 1 337 ? -20.231 -8.080 13.480 1.00 10.71 342 HIS A C 1
ATOM 2671 O O . HIS A 1 337 ? -20.115 -9.288 13.744 1.00 12.95 342 HIS A O 1
ATOM 2678 N N . GLY A 1 338 ? -19.651 -7.524 12.422 1.00 12.76 343 GLY A N 1
ATOM 2679 C CA . GLY A 1 338 ? -18.819 -8.367 11.515 1.00 12.90 343 GLY A CA 1
ATOM 2680 C C . GLY A 1 338 ? -17.323 -8.639 11.748 1.00 11.13 343 GLY A C 1
ATOM 2681 O O . GLY A 1 338 ? -16.873 -9.612 11.152 1.00 13.08 343 GLY A O 1
ATOM 2682 N N . PHE A 1 339 ? -16.712 -7.796 12.576 1.00 10.82 344 PHE A N 1
ATOM 2683 C CA . PHE A 1 339 ? -15.215 -7.883 12.592 1.00 10.52 344 PHE A CA 1
ATOM 2684 C C . PHE A 1 339 ? -14.846 -9.330 13.019 1.00 12.36 344 PHE A C 1
ATOM 2685 O O . PHE A 1 339 ? -13.886 -9.879 12.428 1.00 13.37 344 PHE A O 1
ATOM 2693 N N . LYS A 1 340 ? -15.463 -9.916 14.047 1.00 12.00 345 LYS A N 1
ATOM 2694 C CA . LYS A 1 340 ? -15.084 -11.210 14.463 1.00 12.03 345 LYS A CA 1
ATOM 2695 C C . LYS A 1 340 ? -15.124 -12.291 13.389 1.00 13.22 345 LYS A C 1
ATOM 2696 O O . LYS A 1 340 ? -14.541 -13.358 13.581 1.00 13.80 345 LYS A O 1
ATOM 2702 N N . PHE A 1 341 ? -15.929 -12.044 12.324 1.00 11.75 346 PHE A N 1
ATOM 2703 C CA . PHE A 1 341 ? -16.111 -13.045 11.275 1.00 12.23 346 PHE A CA 1
ATOM 2704 C C . PHE A 1 341 ? -15.166 -12.739 10.145 1.00 13.68 346 PHE A C 1
ATOM 2705 O O . PHE A 1 341 ? -15.205 -13.452 9.139 1.00 14.61 346 PHE A O 1
ATOM 2713 N N . ALA A 1 342 ? -14.297 -11.690 10.285 1.00 13.58 347 ALA A N 1
ATOM 2714 C CA . ALA A 1 342 ? -13.494 -11.336 9.073 1.00 13.08 347 ALA A CA 1
ATOM 2715 C C . ALA A 1 342 ? -12.685 -12.491 8.459 1.00 13.94 347 ALA A C 1
ATOM 2716 O O . ALA A 1 342 ? -12.678 -12.621 7.208 1.00 14.47 347 ALA A O 1
ATOM 2718 N N . SER A 1 343 ? -12.042 -13.309 9.295 1.00 13.35 348 SER A N 1
ATOM 2719 C CA . SER A 1 343 ? -11.227 -14.450 8.777 1.00 15.44 348 SER A CA 1
ATOM 2720 C C . SER A 1 343 ? -12.047 -15.430 7.946 1.00 15.27 348 SER A C 1
ATOM 2721 O O . SER A 1 343 ? -11.656 -15.782 6.790 1.00 17.29 348 SER A O 1
ATOM 2724 N N . VAL A 1 344 ? -13.266 -15.734 8.423 1.00 14.91 349 VAL A N 1
ATOM 2725 C CA . VAL A 1 344 ? -14.101 -16.678 7.626 1.00 15.82 349 VAL A CA 1
ATOM 2726 C C . VAL A 1 344 ? -14.812 -15.986 6.463 1.00 13.11 349 VAL A C 1
ATOM 2727 O O . VAL A 1 344 ? -14.990 -16.613 5.392 1.00 15.08 349 VAL A O 1
ATOM 2731 N N . MET A 1 345 ? -15.074 -14.662 6.550 1.00 12.89 350 MET A N 1
ATOM 2732 C CA . MET A 1 345 ? -15.636 -13.969 5.401 1.00 14.64 350 MET A CA 1
ATOM 2733 C C . MET A 1 345 ? -14.597 -13.901 4.282 1.00 13.42 350 MET A C 1
ATOM 2734 O O . MET A 1 345 ? -15.005 -14.020 3.115 1.00 16.18 350 MET A O 1
ATOM 2739 N N . GLY A 1 346 ? -13.297 -13.791 4.592 1.00 13.81 351 GLY A N 1
ATOM 2740 C CA . GLY A 1 346 ? -12.249 -13.791 3.572 1.00 15.89 351 GLY A CA 1
ATOM 2741 C C . GLY A 1 346 ? -12.216 -15.141 2.873 1.00 13.74 351 GLY A C 1
ATOM 2742 O O . GLY A 1 346 ? -12.113 -15.155 1.627 1.00 15.36 351 GLY A O 1
ATOM 2743 N N A GLU A 1 347 ? -12.296 -16.215 3.659 0.50 15.09 352 GLU A N 1
ATOM 2744 N N B GLU A 1 347 ? -12.293 -16.234 3.628 0.50 15.36 352 GLU A N 1
ATOM 2745 C CA A GLU A 1 347 ? -12.436 -17.582 3.102 0.50 15.17 352 GLU A CA 1
ATOM 2746 C CA B GLU A 1 347 ? -12.399 -17.568 2.976 0.50 15.24 352 GLU A CA 1
ATOM 2747 C C A GLU A 1 347 ? -13.624 -17.699 2.164 0.50 15.10 352 GLU A C 1
ATOM 2748 C C B GLU A 1 347 ? -13.638 -17.686 2.116 0.50 15.37 352 GLU A C 1
ATOM 2749 O O A GLU A 1 347 ? -13.508 -18.242 1.043 0.50 16.27 352 GLU A O 1
ATOM 2750 O O B GLU A 1 347 ? -13.564 -18.203 0.985 0.50 16.26 352 GLU A O 1
ATOM 2761 N N . ALA A 1 348 ? -14.792 -17.250 2.606 1.00 14.78 353 ALA A N 1
ATOM 2762 C CA . ALA A 1 348 ? -16.012 -17.331 1.810 1.00 15.42 353 ALA A CA 1
ATOM 2763 C C . ALA A 1 348 ? -15.936 -16.526 0.539 1.00 14.97 353 ALA A C 1
ATOM 2764 O O . ALA A 1 348 ? -16.366 -17.014 -0.502 1.00 16.24 353 ALA A O 1
ATOM 2766 N N . LEU A 1 349 ? -15.417 -15.279 0.621 1.00 14.15 354 LEU A N 1
ATOM 2767 C CA . LEU A 1 349 ? -15.267 -14.460 -0.559 1.00 14.46 354 LEU A CA 1
ATOM 2768 C C . LEU A 1 349 ? -14.308 -15.091 -1.543 1.00 16.86 354 LEU A C 1
ATOM 2769 O O . LEU A 1 349 ? -14.551 -14.993 -2.750 1.00 17.80 354 LEU A O 1
ATOM 2774 N N . ALA A 1 350 ? -13.199 -15.667 -1.064 1.00 16.14 355 ALA A N 1
ATOM 2775 C CA . ALA A 1 350 ? -12.235 -16.281 -1.969 1.00 18.06 355 ALA A CA 1
ATOM 2776 C C . ALA A 1 350 ? -12.909 -17.471 -2.657 1.00 17.75 355 ALA A C 1
ATOM 2777 O O . ALA A 1 350 ? -12.774 -17.673 -3.873 1.00 17.86 355 ALA A O 1
ATOM 2779 N N . ASP A 1 351 ? -13.722 -18.219 -1.932 1.00 17.06 356 ASP A N 1
ATOM 2780 C CA . ASP A 1 351 ? -14.482 -19.370 -2.564 1.00 19.36 356 ASP A CA 1
ATOM 2781 C C . ASP A 1 351 ? -15.460 -18.824 -3.616 1.00 19.04 356 ASP A C 1
ATOM 2782 O O . ASP A 1 351 ? -15.484 -19.364 -4.735 1.00 20.25 356 ASP A O 1
ATOM 2787 N N . LEU A 1 352 ? -16.242 -17.766 -3.314 1.00 16.88 357 LEU A N 1
ATOM 2788 C CA . LEU A 1 352 ? -17.224 -17.246 -4.280 1.00 18.48 357 LEU A CA 1
ATOM 2789 C C . LEU A 1 352 ? -16.525 -16.703 -5.515 1.00 19.81 357 LEU A C 1
ATOM 2790 O O . LEU A 1 352 ? -16.951 -16.958 -6.655 1.00 19.03 357 LEU A O 1
ATOM 2795 N N . ALA A 1 353 ? -15.360 -16.067 -5.310 1.00 18.25 358 ALA A N 1
ATOM 2796 C CA . ALA A 1 353 ? -14.628 -15.458 -6.456 1.00 20.19 358 ALA A CA 1
ATOM 2797 C C . ALA A 1 353 ? -14.014 -16.554 -7.332 1.00 20.63 358 ALA A C 1
ATOM 2798 O O . ALA A 1 353 ? -14.098 -16.437 -8.593 1.00 21.73 358 ALA A O 1
ATOM 2800 N N . LEU A 1 354 ? -13.418 -17.570 -6.728 1.00 19.07 359 LEU A N 1
ATOM 2801 C CA . LEU A 1 354 ? -12.634 -18.565 -7.516 1.00 20.44 359 LEU A CA 1
ATOM 2802 C C . LEU A 1 354 ? -13.495 -19.700 -8.008 1.00 22.93 359 LEU A C 1
ATOM 2803 O O . LEU A 1 354 ? -13.233 -20.207 -9.151 1.00 24.74 359 LEU A O 1
ATOM 2808 N N . GLU A 1 355 ? -14.485 -20.085 -7.218 1.00 23.30 360 GLU A N 1
ATOM 2809 C CA . GLU A 1 355 ? -15.239 -21.345 -7.466 1.00 24.57 360 GLU A CA 1
ATOM 2810 C C . GLU A 1 355 ? -16.725 -21.066 -7.756 1.00 24.79 360 GLU A C 1
ATOM 2811 O O . GLU A 1 355 ? -17.452 -21.984 -8.147 1.00 27.63 360 GLU A O 1
ATOM 2817 N N . GLY A 1 356 ? -17.217 -19.844 -7.577 1.00 21.52 361 GLY A N 1
ATOM 2818 C CA . GLY A 1 356 ? -18.634 -19.536 -7.713 1.00 23.11 361 GLY A CA 1
ATOM 2819 C C . GLY A 1 356 ? -19.548 -20.014 -6.626 1.00 22.78 361 GLY A C 1
ATOM 2820 O O . GLY A 1 356 ? -20.803 -19.813 -6.702 1.00 25.13 361 GLY A O 1
ATOM 2821 N N . ALA A 1 357 ? -18.977 -20.665 -5.621 1.00 21.54 362 ALA A N 1
ATOM 2822 C CA . ALA A 1 357 ? -19.777 -21.302 -4.549 1.00 23.65 362 ALA A CA 1
ATOM 2823 C C . ALA A 1 357 ? -18.870 -21.544 -3.385 1.00 20.23 362 ALA A C 1
ATOM 2824 O O . ALA A 1 357 ? -17.622 -21.594 -3.584 1.00 20.75 362 ALA A O 1
ATOM 2826 N N . SER A 1 358 ? -19.441 -21.741 -2.194 1.00 22.40 363 SER A N 1
ATOM 2827 C CA . SER A 1 358 ? -18.675 -22.068 -0.987 1.00 22.19 363 SER A CA 1
ATOM 2828 C C . SER A 1 358 ? -19.396 -23.246 -0.233 1.00 21.66 363 SER A C 1
ATOM 2829 O O . SER A 1 358 ? -20.669 -23.286 -0.182 1.00 23.35 363 SER A O 1
ATOM 2832 N N . ARG A 1 359 ? -18.624 -24.122 0.384 1.00 22.71 364 ARG A N 1
ATOM 2833 C CA . ARG A 1 359 ? -19.170 -25.099 1.321 1.00 23.92 364 ARG A CA 1
ATOM 2834 C C . ARG A 1 359 ? -19.446 -24.472 2.670 1.00 22.59 364 ARG A C 1
ATOM 2835 O O . ARG A 1 359 ? -20.120 -25.073 3.507 1.00 23.53 364 ARG A O 1
ATOM 2843 N N . LEU A 1 360 ? -19.003 -23.236 2.893 1.00 21.69 365 LEU A N 1
ATOM 2844 C CA . LEU A 1 360 ? -19.344 -22.603 4.202 1.00 20.70 365 LEU A CA 1
ATOM 2845 C C . LEU A 1 360 ? -20.829 -22.340 4.214 1.00 20.48 365 LEU A C 1
ATOM 2846 O O . LEU A 1 360 ? -21.417 -22.034 3.167 1.00 21.49 365 LEU A O 1
ATOM 2851 N N . PRO A 1 361 ? -21.454 -22.396 5.389 1.00 17.86 366 PRO A N 1
ATOM 2852 C CA . PRO A 1 361 ? -22.929 -22.207 5.421 1.00 17.87 366 PRO A CA 1
ATOM 2853 C C . PRO A 1 361 ? -23.339 -20.723 5.494 1.00 19.41 366 PRO A C 1
ATOM 2854 O O . PRO A 1 361 ? -23.834 -20.250 6.530 1.00 19.81 366 PRO A O 1
ATOM 2858 N N . ILE A 1 362 ? -23.165 -20.052 4.354 1.00 18.88 367 ILE A N 1
ATOM 2859 C CA . ILE A 1 362 ? -23.402 -18.616 4.218 1.00 19.24 367 ILE A CA 1
ATOM 2860 C C . ILE A 1 362 ? -24.653 -18.299 3.441 1.00 19.72 367 ILE A C 1
ATOM 2861 O O . ILE A 1 362 ? -24.946 -17.132 3.174 1.00 17.74 367 ILE A O 1
ATOM 2866 N N . GLY A 1 363 ? -25.385 -19.366 3.048 1.00 19.49 368 GLY A N 1
ATOM 2867 C CA . GLY A 1 363 ? -26.655 -19.189 2.340 1.00 19.08 368 GLY A CA 1
ATOM 2868 C C . GLY A 1 363 ? -27.613 -18.192 2.950 1.00 17.46 368 GLY A C 1
ATOM 2869 O O . GLY A 1 363 ? -28.198 -17.364 2.212 1.00 18.21 368 GLY A O 1
ATOM 2870 N N . PHE A 1 364 ? -27.737 -18.196 4.286 1.00 16.86 369 PHE A N 1
ATOM 2871 C CA . PHE A 1 364 ? -28.712 -17.342 4.932 1.00 17.80 369 PHE A CA 1
ATOM 2872 C C . PHE A 1 364 ? -28.318 -15.868 4.832 1.00 19.76 369 PHE A C 1
ATOM 2873 O O . PHE A 1 364 ? -29.172 -15.025 5.025 1.00 22.27 369 PHE A O 1
ATOM 2881 N N . LEU A 1 365 ? -27.061 -15.581 4.424 1.00 18.48 370 LEU A N 1
ATOM 2882 C CA . LEU A 1 365 ? -26.610 -14.196 4.267 1.00 17.45 370 LEU A CA 1
ATOM 2883 C C . LEU A 1 365 ? -26.615 -13.713 2.798 1.00 17.59 370 LEU A C 1
ATOM 2884 O O . LEU A 1 365 ? -26.105 -12.607 2.497 1.00 16.91 370 LEU A O 1
ATOM 2889 N N . SER A 1 366 ? -27.169 -14.533 1.899 1.00 18.65 371 SER A N 1
ATOM 2890 C CA . SER A 1 366 ? -27.269 -14.061 0.510 1.00 19.46 371 SER A CA 1
ATOM 2891 C C . SER A 1 366 ? -28.348 -12.976 0.331 1.00 22.68 371 SER A C 1
ATOM 2892 O O . SER A 1 366 ? -29.125 -12.636 1.218 1.00 20.44 371 SER A O 1
ATOM 2895 N N . PHE A 1 367 ? -28.484 -12.535 -0.924 1.00 24.69 372 PHE A N 1
ATOM 2896 C CA . PHE A 1 367 ? -29.645 -11.634 -1.306 1.00 26.78 372 PHE A CA 1
ATOM 2897 C C . PHE A 1 367 ? -31.040 -12.165 -0.991 1.00 27.51 372 PHE A C 1
ATOM 2898 O O . PHE A 1 367 ? -32.020 -11.402 -0.818 1.00 27.12 372 PHE A O 1
ATOM 2906 N N . ARG A 1 368 ? -31.193 -13.487 -0.989 1.00 28.05 373 ARG A N 1
ATOM 2907 C CA . ARG A 1 368 ? -32.599 -14.015 -1.084 1.00 30.28 373 ARG A CA 1
ATOM 2908 C C . ARG A 1 368 ? -33.578 -13.611 -0.002 1.00 30.14 373 ARG A C 1
ATOM 2909 O O . ARG A 1 368 ? -34.801 -13.422 -0.284 1.00 30.04 373 ARG A O 1
ATOM 2917 N N . ARG A 1 369 ? -33.105 -13.456 1.237 1.00 29.97 374 ARG A N 1
ATOM 2918 C CA . ARG A 1 369 ? -34.087 -13.291 2.288 1.00 30.63 374 ARG A CA 1
ATOM 2919 C C . ARG A 1 369 ? -34.615 -11.862 2.244 1.00 30.84 374 ARG A C 1
ATOM 2920 O O . ARG A 1 369 ? -35.616 -11.543 2.945 1.00 31.08 374 ARG A O 1
ATOM 2928 N N . LEU A 1 370 ? -33.950 -11.001 1.450 1.00 30.82 375 LEU A N 1
ATOM 2929 C CA . LEU A 1 370 ? -34.352 -9.604 1.325 1.00 31.99 375 LEU A CA 1
ATOM 2930 C C . LEU A 1 370 ? -35.260 -9.307 0.113 1.00 34.39 375 LEU A C 1
ATOM 2931 O O . LEU A 1 370 ? -35.769 -8.182 -0.012 1.00 35.23 375 LEU A O 1
ATOM 2936 N N . ALA A 1 371 ? -35.454 -10.290 -0.757 1.00 35.70 376 ALA A N 1
ATOM 2937 C CA . ALA A 1 371 ? -36.274 -10.102 -1.968 1.00 38.75 376 ALA A CA 1
ATOM 2938 C C . ALA A 1 371 ? -37.749 -9.842 -1.629 1.00 40.44 376 ALA A C 1
ATOM 2939 O O . ALA A 1 371 ? -38.252 -10.258 -0.568 1.00 40.85 376 ALA A O 1
ATOM 2941 N N . LYS A 1 372 ? -38.434 -9.127 -2.523 1.00 42.15 377 LYS A N 1
ATOM 2942 C CA . LYS A 1 372 ? -39.847 -8.805 -2.342 1.00 45.15 377 LYS A CA 1
ATOM 2943 C C . LYS A 1 372 ? -40.739 -10.047 -2.701 1.00 45.51 377 LYS A C 1
ATOM 2944 O O . LYS A 1 372 ? -41.769 -10.356 -2.039 1.00 45.81 377 LYS A O 1
#

Nearest PDB structures (foldseek):
  7exs-assembly1_A  TM=1.003E+00  e=9.667E-91  Thermomicrobium roseum DSM 5159
  2olo-assembly1_A  TM=8.820E-01  e=9.492E-36  Streptomyces tendae
  3hzl-assembly1_A  TM=8.788E-01  e=4.514E-36  Streptomyces tendae
  3if9-assembly1_B-2  TM=7.936E-01  e=5.100E-24  Bacillus subtilis
  3sgl-assembly1_A  TM=7.831E-01  e=7.546E-20  Yersinia pestis